Protein AF-A0A2J6T9Y3-F1 (afdb_monomer)

Secondary structure (DSSP, 8-state):
--------------------------------------TT-------SSHHHHHHHHHHHHHHHHHHHHHHHHHHHHHHHHHHHHHHHHHS-HHHHHHHHHHHHHHHHHHHHHHHHHHHHHHHHHHHHHH-TT-GGGT---EEE-TTS-EEEHHHHHHHHHHHHHHHHHHHHHHHHHHHHHHHHHHHHHHHHHHHHHTPPPPPPP--S-----TTS-S--SS--------------------------HHHHHHHHHHSPPPPPPPP-PPTT-PPPTT---TTGGGG--HHHHHHHHHHHHHHHHHHHHHHHHHHHHHHHHHHHHHHHHHHHHHHT----HHHHHHHHHHHHHHTTTT-----------------------------PPPP-----------------HHHHHHHHHHHHHHHHHHHHHHHHHHHHHHHHHHHHHHHHHHHHHHHHHHHHHHHHHHHHHHHHHHHHHHHTTS------------------------HHHHHHHHHHHHHHHHHHHHHHHHHHHHHHHHHHHHHHHHHHHHHHHHHHHTTS-HHHHHHHHHHHHHHHHHHHHHHHHS--S-TTSSSSS---GGGGT--HHHHHHHHHHTT---PPPPP---TTSHHHHHHHHHHHHHHHHHHHHHS-S-HHHHHHHHHHHHHHHHHHHHHHHHHHHHHHHHHHHHHHHHHHHHHHHHHHHHHH-----------

Organism: NCBI:txid1095630

Radius of gyration: 49.62 Å; Cα contacts (8 Å, |Δi|>4): 171; chains: 1; bounding box: 162×102×126 Å

Structure (mmCIF, N/CA/C/O backbone):
data_AF-A0A2J6T9Y3-F1
#
_entry.id   AF-A0A2J6T9Y3-F1
#
loop_
_atom_site.group_PDB
_atom_site.id
_atom_site.type_symbol
_atom_site.label_atom_id
_atom_site.label_alt_id
_atom_site.label_comp_id
_atom_site.label_asym_id
_atom_site.label_entity_id
_atom_site.label_seq_id
_atom_site.pdbx_PDB_ins_code
_atom_site.Cartn_x
_atom_site.Cartn_y
_atom_site.Cartn_z
_atom_site.occupancy
_atom_site.B_iso_or_equiv
_atom_site.auth_seq_id
_atom_site.auth_comp_id
_atom_site.auth_asym_id
_atom_site.auth_atom_id
_atom_site.pdbx_PDB_model_num
ATOM 1 N N . MET A 1 1 ? 50.627 35.623 -20.975 1.00 38.03 1 MET A N 1
ATOM 2 C CA . MET A 1 1 ? 49.529 36.504 -21.418 1.00 38.03 1 MET A CA 1
ATOM 3 C C . MET A 1 1 ? 48.561 35.641 -22.203 1.00 38.03 1 MET A C 1
ATOM 5 O O . MET A 1 1 ? 48.801 35.382 -23.372 1.00 38.03 1 MET A O 1
ATOM 9 N N . GLU A 1 2 ? 47.558 35.090 -21.529 1.00 41.19 2 GLU A N 1
ATOM 10 C CA . GLU A 1 2 ? 46.552 34.212 -22.134 1.00 41.19 2 GLU A CA 1
ATOM 11 C C . GLU A 1 2 ? 45.203 34.921 -22.033 1.00 41.19 2 GLU A C 1
ATOM 13 O O . GLU A 1 2 ? 44.683 35.128 -20.937 1.00 41.19 2 GLU A O 1
ATOM 18 N N . GLU A 1 3 ? 44.668 35.361 -23.169 1.00 46.12 3 GLU A N 1
ATOM 19 C CA . GLU A 1 3 ? 43.354 35.996 -23.237 1.00 46.12 3 GLU A CA 1
ATOM 20 C C . GLU A 1 3 ? 42.248 34.926 -23.291 1.00 46.12 3 GLU A C 1
ATOM 22 O O . GLU A 1 3 ? 42.250 34.074 -24.188 1.00 46.12 3 GLU A O 1
ATOM 27 N N . PRO A 1 4 ? 41.261 34.945 -22.376 1.00 55.34 4 PRO A N 1
ATOM 28 C CA . PRO A 1 4 ? 40.135 34.025 -22.432 1.00 55.34 4 PRO A CA 1
ATOM 29 C C . PRO A 1 4 ? 39.108 34.483 -23.481 1.00 55.34 4 PRO A C 1
ATOM 31 O O . PRO A 1 4 ? 38.276 35.360 -23.248 1.00 55.34 4 PRO A O 1
ATOM 34 N N . ALA A 1 5 ? 39.120 33.821 -24.639 1.00 53.41 5 ALA A N 1
ATOM 35 C CA . ALA A 1 5 ? 38.181 34.006 -25.747 1.00 53.41 5 ALA A CA 1
ATOM 36 C C . ALA A 1 5 ? 36.773 33.428 -25.468 1.00 53.41 5 ALA A C 1
ATOM 38 O O . ALA A 1 5 ? 36.320 32.513 -26.152 1.00 53.41 5 ALA A O 1
ATOM 39 N N . ASN A 1 6 ? 36.058 33.959 -24.472 1.00 54.78 6 ASN A N 1
ATOM 40 C CA . ASN A 1 6 ? 34.645 33.637 -24.214 1.00 54.78 6 ASN A CA 1
ATOM 41 C C . ASN A 1 6 ? 33.827 34.891 -23.854 1.00 54.78 6 ASN A C 1
ATOM 43 O O . ASN A 1 6 ? 33.120 34.932 -22.850 1.00 54.78 6 ASN A O 1
ATOM 47 N N . PHE A 1 7 ? 33.889 35.922 -24.700 1.00 48.56 7 PHE A N 1
ATOM 48 C CA . PHE A 1 7 ? 32.943 37.038 -24.661 1.00 48.56 7 PHE A CA 1
ATOM 49 C C . PHE A 1 7 ? 31.799 36.767 -25.648 1.00 48.56 7 PHE A C 1
ATOM 51 O O . PHE A 1 7 ? 31.946 36.917 -26.860 1.00 48.56 7 PHE A O 1
ATOM 58 N N . ILE A 1 8 ? 30.649 36.321 -25.135 1.00 54.31 8 ILE A N 1
ATOM 59 C CA . ILE A 1 8 ? 29.393 36.291 -25.894 1.00 54.31 8 ILE A CA 1
ATOM 60 C C . ILE A 1 8 ? 28.783 37.691 -25.758 1.00 54.31 8 ILE A C 1
ATOM 62 O O . ILE A 1 8 ? 28.390 38.045 -24.644 1.00 54.31 8 ILE A O 1
ATOM 66 N N . PRO A 1 9 ? 28.672 38.496 -26.832 1.00 49.59 9 PRO A N 1
ATOM 67 C CA . PRO A 1 9 ? 28.031 39.797 -26.738 1.00 49.59 9 PRO A CA 1
ATOM 68 C C . PRO A 1 9 ? 26.557 39.594 -26.375 1.00 49.59 9 PRO A C 1
ATOM 70 O O . PRO A 1 9 ? 25.765 39.052 -27.152 1.00 49.59 9 PRO A O 1
ATOM 73 N N . LEU A 1 10 ? 26.201 40.008 -25.159 1.00 46.03 10 LEU A N 1
ATOM 74 C CA . LEU A 1 10 ? 24.820 40.173 -24.733 1.00 46.03 10 LEU A CA 1
ATOM 75 C C . LEU A 1 10 ? 24.168 41.157 -25.703 1.00 46.03 10 LEU A C 1
ATOM 77 O O . LEU A 1 10 ? 24.586 42.307 -25.814 1.00 46.03 10 LEU A O 1
ATOM 81 N N . GLY A 1 11 ? 23.181 40.666 -26.452 1.00 45.28 11 GLY A N 1
ATOM 82 C CA . GLY A 1 11 ? 22.432 41.456 -27.415 1.00 45.28 11 GLY A CA 1
ATOM 83 C C . GLY A 1 11 ? 21.851 42.697 -26.752 1.00 45.28 11 GLY A C 1
ATOM 84 O O . GLY A 1 11 ? 20.890 42.605 -25.989 1.00 45.28 11 GLY A O 1
ATOM 85 N N . LEU A 1 12 ? 22.439 43.847 -27.080 1.00 45.09 12 LEU A N 1
ATOM 86 C CA . LEU A 1 12 ? 21.841 45.156 -26.883 1.00 45.09 12 LEU A CA 1
ATOM 87 C C . LEU A 1 12 ? 20.424 45.121 -27.459 1.00 45.09 12 LEU A C 1
ATOM 89 O O . LEU A 1 12 ? 20.193 44.665 -28.585 1.00 45.09 12 LEU A O 1
ATOM 93 N N . GLY A 1 13 ? 19.475 45.522 -26.619 1.00 47.56 13 GLY A N 1
ATOM 94 C CA . GLY A 1 13 ? 18.052 45.412 -26.871 1.00 47.56 13 GLY A CA 1
ATOM 95 C C . GLY A 1 13 ? 17.663 46.027 -28.208 1.00 47.56 13 GLY A C 1
ATOM 96 O O . GLY A 1 13 ? 17.857 47.215 -28.449 1.00 47.56 13 GLY A O 1
ATOM 97 N N . ARG A 1 14 ? 17.029 45.221 -29.063 1.00 45.66 14 ARG A N 1
ATOM 98 C CA . ARG A 1 14 ? 16.151 45.761 -30.098 1.00 45.66 14 ARG A CA 1
ATOM 99 C C . ARG A 1 14 ? 14.915 46.307 -29.398 1.00 45.66 14 ARG A C 1
ATOM 101 O O . ARG A 1 14 ? 13.959 45.571 -29.152 1.00 45.66 14 ARG A O 1
ATOM 108 N N . GLY A 1 15 ? 14.995 47.587 -29.046 1.00 45.59 15 GLY A N 1
ATOM 109 C CA . GLY A 1 15 ? 13.855 48.406 -28.681 1.00 45.59 15 GLY A CA 1
ATOM 110 C C . GLY A 1 15 ? 12.756 48.241 -29.724 1.00 45.59 15 GLY A C 1
ATOM 111 O O . GLY A 1 15 ? 12.980 48.312 -30.933 1.00 45.59 15 GLY A O 1
ATOM 112 N N . SER A 1 16 ? 11.566 47.933 -29.233 1.00 51.78 16 SER A N 1
ATOM 113 C CA . SER A 1 16 ? 10.343 47.890 -30.010 1.00 51.78 16 SER A CA 1
ATOM 114 C C . SER A 1 16 ? 9.875 49.316 -30.297 1.00 51.78 16 SER A C 1
ATOM 116 O O . SER A 1 16 ? 8.983 49.818 -29.617 1.00 51.78 16 SER A O 1
ATOM 118 N N . GLU A 1 17 ? 10.436 49.965 -31.311 1.00 46.75 17 GLU A N 1
ATOM 119 C CA . GLU A 1 17 ? 9.808 51.150 -31.895 1.00 46.75 17 GLU A CA 1
ATOM 120 C C . GLU A 1 17 ? 8.754 50.695 -32.906 1.00 46.75 17 GLU A C 1
ATOM 122 O O . GLU A 1 17 ? 9.012 50.345 -34.060 1.00 46.75 17 GLU A O 1
ATOM 127 N N . ARG A 1 18 ? 7.517 50.622 -32.411 1.00 45.19 18 ARG A N 1
ATOM 128 C CA . ARG A 1 18 ? 6.323 50.590 -33.247 1.00 45.19 18 ARG A CA 1
ATOM 129 C C . ARG A 1 18 ? 6.119 51.975 -33.860 1.00 45.19 18 ARG A C 1
ATOM 131 O O . ARG A 1 18 ? 5.912 52.936 -33.138 1.00 45.19 18 ARG A O 1
ATOM 138 N N . ARG A 1 19 ? 6.066 51.995 -35.192 1.00 49.69 19 ARG A N 1
ATOM 139 C CA . ARG A 1 19 ? 5.066 52.681 -36.033 1.00 49.69 19 ARG A CA 1
ATOM 140 C C . ARG A 1 19 ? 4.360 53.901 -35.415 1.00 49.69 19 ARG A C 1
ATOM 142 O O . ARG A 1 19 ? 3.285 53.772 -34.840 1.00 49.69 19 ARG A O 1
ATOM 149 N N . ALA A 1 20 ? 4.882 55.067 -35.744 1.00 47.38 20 ALA A N 1
ATOM 150 C CA . ALA A 1 20 ? 4.171 56.178 -36.374 1.00 47.38 20 ALA A CA 1
ATOM 151 C C . ALA A 1 20 ? 5.278 56.875 -37.180 1.00 47.38 20 ALA A C 1
ATOM 153 O O . ALA A 1 20 ? 6.372 57.043 -36.666 1.00 47.38 20 ALA A O 1
ATOM 154 N N . SER A 1 21 ? 5.187 57.105 -38.478 1.00 41.16 21 SER A N 1
ATOM 155 C CA . SER A 1 21 ? 4.188 57.894 -39.173 1.00 41.16 21 SER A CA 1
ATOM 156 C C . SER A 1 21 ? 4.338 57.658 -40.683 1.00 41.16 21 SER A C 1
ATOM 158 O O . SER A 1 21 ? 5.199 56.928 -41.172 1.00 41.16 21 SER A O 1
ATOM 160 N N . THR A 1 22 ? 3.389 58.222 -41.399 1.00 50.34 22 THR A N 1
ATOM 161 C CA . THR A 1 22 ? 3.125 58.174 -42.828 1.00 50.34 22 THR A CA 1
ATOM 162 C C . THR A 1 22 ? 4.267 58.657 -43.725 1.00 50.34 22 THR A C 1
ATOM 164 O O . THR A 1 22 ? 4.983 59.586 -43.380 1.00 50.34 22 THR A O 1
ATOM 167 N N . SER A 1 23 ? 4.307 58.072 -44.931 1.00 62.44 23 SER A N 1
ATOM 168 C CA . SER A 1 23 ? 4.745 58.680 -46.199 1.00 62.44 23 SER A CA 1
ATOM 169 C C . SER A 1 23 ? 6.129 59.339 -46.250 1.00 62.44 23 SER A C 1
ATOM 171 O O . SER A 1 23 ? 6.308 60.450 -45.771 1.00 62.44 23 SER A O 1
ATOM 173 N N . THR A 1 24 ? 7.064 58.735 -46.986 1.00 46.00 24 THR A N 1
ATOM 174 C CA . THR A 1 24 ? 7.629 59.291 -48.237 1.00 46.00 24 THR A CA 1
ATOM 175 C C . THR A 1 24 ? 8.754 58.395 -48.778 1.00 46.00 24 THR A C 1
ATOM 177 O O . THR A 1 24 ? 9.292 57.526 -48.099 1.00 46.00 24 THR A O 1
ATOM 180 N N . SER A 1 25 ? 8.985 58.553 -50.075 1.00 54.84 25 SER A N 1
ATOM 181 C CA . SER A 1 25 ? 9.858 57.844 -51.011 1.00 54.84 25 SER A CA 1
ATOM 182 C C . SER A 1 25 ? 11.360 57.848 -50.702 1.00 54.84 25 SER A C 1
ATOM 184 O O . SER A 1 25 ? 11.859 58.838 -50.186 1.00 54.84 25 SER A O 1
ATOM 186 N N . ALA A 1 26 ? 12.051 56.802 -51.185 1.00 45.84 26 ALA A N 1
ATOM 187 C CA . ALA A 1 26 ? 13.385 56.773 -51.836 1.00 45.84 26 ALA A CA 1
ATOM 188 C C . ALA A 1 26 ? 14.083 55.445 -51.469 1.00 45.84 26 ALA A C 1
ATOM 190 O O . ALA A 1 26 ? 14.269 55.125 -50.301 1.00 45.84 26 ALA A O 1
ATOM 191 N N . LYS A 1 27 ? 14.261 54.496 -52.401 1.00 55.34 27 LYS A N 1
ATOM 192 C CA . LYS A 1 27 ? 15.438 54.404 -53.289 1.00 55.34 27 LYS A CA 1
ATOM 193 C C . LYS A 1 27 ? 16.719 54.827 -52.567 1.00 55.34 27 LYS A C 1
ATOM 195 O O . LYS A 1 27 ? 17.070 55.988 -52.621 1.00 55.34 27 LYS A O 1
ATOM 200 N N . ASP A 1 28 ? 17.313 53.887 -51.834 1.00 54.91 28 ASP A N 1
ATOM 201 C CA . ASP A 1 28 ? 18.756 53.606 -51.824 1.00 54.91 28 ASP A CA 1
ATOM 202 C C . ASP A 1 28 ? 19.065 52.588 -50.723 1.00 54.91 28 ASP A C 1
ATOM 204 O O . ASP A 1 28 ? 19.175 52.888 -49.536 1.00 54.91 28 ASP A O 1
ATOM 208 N N . ARG A 1 29 ? 19.174 51.319 -51.126 1.00 47.56 29 ARG A N 1
ATOM 209 C CA . ARG A 1 29 ? 19.854 50.298 -50.329 1.00 47.56 29 ARG A CA 1
ATOM 210 C C . ARG A 1 29 ? 21.114 49.905 -51.092 1.00 47.56 29 ARG A C 1
ATOM 212 O O . ARG A 1 29 ? 20.971 49.392 -52.202 1.00 47.56 29 ARG A O 1
ATOM 219 N N . PRO A 1 30 ? 22.316 50.096 -50.524 1.00 47.56 30 PRO A N 1
ATOM 220 C CA . PRO A 1 30 ? 23.541 49.653 -51.164 1.00 47.56 30 PRO A CA 1
ATOM 221 C C . PRO A 1 30 ? 23.512 48.129 -51.274 1.00 47.56 30 PRO A C 1
ATOM 223 O O . PRO A 1 30 ? 23.469 47.405 -50.277 1.00 47.56 30 PRO A O 1
ATOM 226 N N . THR A 1 31 ? 23.529 47.634 -52.507 1.00 54.00 31 THR A N 1
ATOM 227 C CA . THR A 1 31 ? 23.845 46.248 -52.842 1.00 54.00 31 THR A CA 1
ATOM 228 C C . THR A 1 31 ? 25.326 46.001 -52.569 1.00 54.00 31 THR A C 1
ATOM 230 O O . THR A 1 31 ? 26.119 45.832 -53.490 1.00 54.00 31 THR A O 1
ATOM 233 N N . SER A 1 32 ? 25.730 45.971 -51.298 1.00 52.44 32 SER A N 1
ATOM 234 C CA . SER A 1 32 ? 26.966 45.293 -50.931 1.00 52.44 32 SER A CA 1
ATOM 235 C C . SER A 1 32 ? 26.684 43.796 -51.020 1.00 52.44 32 SER A C 1
ATOM 237 O O . SER A 1 32 ? 26.128 43.157 -50.123 1.00 52.44 32 SER A O 1
ATOM 239 N N . ILE A 1 33 ? 27.014 43.244 -52.187 1.00 53.09 33 ILE A N 1
ATOM 240 C CA . ILE A 1 33 ? 27.193 41.816 -52.422 1.00 53.09 33 ILE A CA 1
ATOM 241 C C . ILE A 1 33 ? 28.329 41.399 -51.486 1.00 53.09 33 ILE A C 1
ATOM 243 O O . ILE A 1 33 ? 29.500 41.380 -51.852 1.00 53.09 33 ILE A O 1
ATOM 247 N N . SER A 1 34 ? 27.995 41.160 -50.217 1.00 51.50 34 SER A N 1
ATOM 248 C CA . SER A 1 34 ? 28.925 40.555 -49.285 1.00 51.50 34 SER A CA 1
ATOM 249 C C . SER A 1 34 ? 29.243 39.184 -49.852 1.00 51.50 34 SER A C 1
ATOM 251 O O . SER A 1 34 ? 28.348 38.367 -50.094 1.00 51.50 34 SER A O 1
ATOM 253 N N . ALA A 1 35 ? 30.525 38.992 -50.143 1.00 55.53 35 ALA A N 1
ATOM 254 C CA . ALA A 1 35 ? 31.124 37.749 -50.568 1.00 55.53 35 ALA A CA 1
ATOM 255 C C . ALA A 1 35 ? 30.735 36.645 -49.578 1.00 55.53 35 ALA A C 1
ATOM 257 O O . ALA A 1 35 ? 31.418 36.375 -48.594 1.00 55.53 35 ALA A O 1
ATOM 258 N N . ARG A 1 36 ? 29.592 36.000 -49.819 1.00 48.31 36 ARG A N 1
ATOM 259 C CA . ARG A 1 36 ? 29.335 34.677 -49.279 1.00 48.31 36 ARG A CA 1
ATOM 260 C C . ARG A 1 36 ? 30.365 33.799 -49.973 1.00 48.31 36 ARG A C 1
ATOM 262 O O . ARG A 1 36 ? 30.256 33.670 -51.194 1.00 48.31 36 ARG A O 1
ATOM 269 N N . PRO A 1 37 ? 31.361 33.242 -49.259 1.00 55.88 37 PRO A N 1
ATOM 270 C CA . PRO A 1 37 ? 32.308 32.327 -49.876 1.00 55.88 37 PRO A CA 1
ATOM 271 C C . PRO A 1 37 ? 31.476 31.261 -50.576 1.00 55.88 37 PRO A C 1
ATOM 273 O O . PRO A 1 37 ? 30.610 30.634 -49.954 1.00 55.88 37 PRO A O 1
ATOM 276 N N . SER A 1 38 ? 31.624 31.168 -51.896 1.00 53.97 38 SER A N 1
ATOM 277 C CA . SER A 1 38 ? 30.807 30.267 -52.685 1.00 53.97 38 SER A CA 1
ATOM 278 C C . SER A 1 38 ? 31.089 28.854 -52.165 1.00 53.97 38 SER A C 1
ATOM 280 O O . SER A 1 38 ? 32.196 28.336 -52.244 1.00 53.97 38 SER A O 1
ATOM 282 N N . ILE A 1 39 ? 30.086 28.230 -51.548 1.00 55.88 39 ILE A N 1
ATOM 283 C CA . ILE A 1 39 ? 30.177 26.877 -50.965 1.00 55.88 39 ILE A CA 1
ATOM 284 C C . ILE A 1 39 ? 30.434 25.812 -52.062 1.00 55.88 39 ILE A C 1
ATOM 286 O O . ILE A 1 39 ? 30.552 24.621 -51.772 1.00 55.88 39 ILE A O 1
ATOM 290 N N . LEU A 1 40 ? 30.516 26.232 -53.329 1.00 55.38 40 LEU A N 1
ATOM 291 C CA . LEU A 1 40 ? 30.856 25.398 -54.473 1.00 55.38 40 LEU A CA 1
ATOM 292 C C . LEU A 1 40 ? 32.362 25.151 -54.639 1.00 55.38 40 LEU A C 1
ATOM 294 O O . LEU A 1 40 ? 32.701 24.115 -55.206 1.00 55.38 40 LEU A O 1
ATOM 298 N N . ASP A 1 41 ? 33.242 25.979 -54.069 1.00 56.75 41 ASP A N 1
ATOM 299 C CA . ASP A 1 41 ? 34.683 25.692 -54.008 1.00 56.75 41 ASP A CA 1
ATOM 300 C C . ASP A 1 41 ? 35.015 24.865 -52.760 1.00 56.75 41 ASP A C 1
ATOM 302 O O . ASP A 1 41 ? 35.620 25.314 -51.786 1.00 56.75 41 ASP A O 1
ATOM 306 N N . GLY A 1 42 ? 34.578 23.604 -52.772 1.00 65.00 42 GLY A N 1
ATOM 307 C CA . GLY A 1 42 ? 35.188 22.596 -51.908 1.00 65.00 42 GLY A CA 1
ATOM 308 C C . GLY A 1 42 ? 36.669 22.413 -52.275 1.00 65.00 42 GLY A C 1
ATOM 309 O O . GLY A 1 42 ? 37.049 22.697 -53.412 1.00 65.00 42 GLY A O 1
ATOM 310 N N . PRO A 1 43 ? 37.520 21.922 -51.356 1.00 72.75 43 PRO A N 1
ATOM 311 C CA . PRO A 1 43 ? 38.930 21.681 -51.658 1.00 72.75 43 PRO A CA 1
ATOM 312 C C . PRO A 1 43 ? 39.057 20.848 -52.939 1.00 72.75 43 PRO A C 1
ATOM 314 O O . PRO A 1 43 ? 38.388 19.819 -53.071 1.00 72.75 43 PRO A O 1
ATOM 317 N N . LYS A 1 44 ? 39.870 21.319 -53.896 1.00 75.44 44 LYS A N 1
ATOM 318 C CA . LYS A 1 44 ? 40.067 20.656 -55.193 1.00 75.44 44 LYS A CA 1
ATOM 319 C C . LYS A 1 44 ? 40.490 19.207 -54.950 1.00 75.44 44 LYS A C 1
ATOM 321 O O . LYS A 1 44 ? 41.539 18.942 -54.371 1.00 75.44 44 LYS A O 1
ATOM 326 N N . ILE A 1 45 ? 39.647 18.270 -55.372 1.00 71.69 45 ILE A N 1
ATOM 327 C CA . ILE A 1 45 ? 39.887 16.836 -55.205 1.00 71.69 45 ILE A CA 1
ATOM 328 C C . ILE A 1 45 ? 40.819 16.390 -56.328 1.00 71.69 45 ILE A C 1
ATOM 330 O O . ILE A 1 45 ? 40.380 16.145 -57.454 1.00 71.69 45 ILE A O 1
ATOM 334 N N . ILE A 1 46 ? 42.111 16.320 -56.022 1.00 73.00 46 ILE A N 1
ATOM 335 C CA . ILE A 1 46 ? 43.134 15.829 -56.942 1.00 73.00 46 ILE A CA 1
ATOM 336 C C . ILE A 1 46 ? 43.112 14.297 -56.871 1.00 73.00 46 ILE A C 1
ATOM 338 O O . ILE A 1 46 ? 43.384 13.709 -55.830 1.00 73.00 46 ILE A O 1
ATOM 342 N N . GLY A 1 47 ? 42.733 13.654 -57.971 1.00 79.94 47 GLY A N 1
ATOM 343 C CA . GLY A 1 47 ? 42.834 12.206 -58.175 1.00 79.94 47 GLY A CA 1
ATOM 344 C C . GLY A 1 47 ? 43.268 11.955 -59.614 1.00 79.94 47 GLY A C 1
ATOM 345 O O . GLY A 1 47 ? 42.920 12.764 -60.483 1.00 79.94 47 GLY A O 1
ATOM 346 N N . ALA A 1 48 ? 44.036 10.893 -59.866 1.00 81.00 48 ALA A N 1
ATOM 347 C CA . ALA A 1 48 ? 44.646 10.645 -61.171 1.00 81.00 48 ALA A CA 1
ATOM 348 C C . ALA A 1 48 ? 43.577 10.299 -62.218 1.00 81.00 48 ALA A C 1
ATOM 350 O O . ALA A 1 48 ? 43.575 10.855 -63.318 1.00 81.00 48 ALA A O 1
ATOM 351 N N . THR A 1 49 ? 42.583 9.486 -61.842 1.00 91.25 49 THR A N 1
ATOM 352 C CA . THR A 1 49 ? 41.472 9.108 -62.728 1.00 91.25 49 THR A CA 1
ATOM 353 C C . THR A 1 49 ? 40.137 9.777 -62.347 1.00 91.25 49 THR A C 1
ATOM 355 O O . THR A 1 49 ? 39.879 10.082 -61.176 1.00 91.25 49 THR A O 1
ATOM 358 N N . PRO A 1 50 ? 39.212 10.004 -63.305 1.00 86.62 50 PRO A N 1
ATOM 359 C CA . PRO A 1 50 ? 37.867 10.509 -63.003 1.00 86.62 50 PRO A CA 1
ATOM 360 C C . PRO A 1 50 ? 37.067 9.631 -62.023 1.00 86.62 50 PRO A C 1
ATOM 362 O O . PRO A 1 50 ? 36.205 10.145 -61.305 1.00 86.62 50 PRO A O 1
ATOM 365 N N . ALA A 1 51 ? 37.334 8.321 -61.988 1.00 84.56 51 ALA A N 1
ATOM 366 C CA . ALA A 1 51 ? 36.698 7.383 -61.064 1.00 84.56 51 ALA A CA 1
ATOM 367 C C . ALA A 1 51 ? 37.197 7.581 -59.623 1.00 84.56 51 ALA A C 1
ATOM 369 O O . ALA A 1 51 ? 36.378 7.720 -58.712 1.00 84.56 51 ALA A O 1
ATOM 370 N N . GLU A 1 52 ? 38.512 7.707 -59.425 1.00 85.44 52 GLU A N 1
ATOM 371 C CA . GLU A 1 52 ? 39.113 8.040 -58.125 1.00 85.44 52 GLU A CA 1
ATOM 372 C C . GLU A 1 52 ? 38.604 9.380 -57.595 1.00 85.44 52 GLU A C 1
ATOM 374 O O . GLU A 1 52 ? 38.172 9.464 -56.446 1.00 85.44 52 GLU A O 1
ATOM 379 N N . ARG A 1 53 ? 38.532 10.414 -58.448 1.00 85.56 53 ARG A N 1
ATOM 380 C CA . ARG A 1 53 ? 37.980 11.725 -58.059 1.00 85.56 53 ARG A CA 1
ATOM 381 C C . ARG A 1 53 ? 36.543 11.614 -57.534 1.00 85.56 53 ARG A C 1
ATOM 383 O O . ARG A 1 53 ? 36.195 12.266 -56.549 1.00 85.56 53 ARG A O 1
ATOM 390 N N . LYS A 1 54 ? 35.704 10.755 -58.132 1.00 87.69 54 LYS A N 1
ATOM 391 C CA . LYS A 1 54 ? 34.328 10.497 -57.660 1.00 87.69 54 LYS A CA 1
ATOM 392 C C . LYS A 1 54 ? 34.293 9.734 -56.329 1.00 87.69 54 LYS A C 1
ATOM 394 O O . LYS A 1 54 ? 33.449 10.053 -55.487 1.00 87.69 54 LYS A O 1
ATOM 399 N N . VAL A 1 55 ? 35.178 8.755 -56.124 1.00 88.62 55 VAL A N 1
ATOM 400 C CA . VAL A 1 55 ? 35.274 7.996 -54.863 1.00 88.62 55 VAL A CA 1
ATOM 401 C C . VAL A 1 55 ? 35.732 8.909 -53.727 1.00 88.62 55 VAL A C 1
ATOM 403 O O . VAL A 1 55 ? 35.022 9.017 -52.726 1.00 88.62 55 VAL A O 1
ATOM 406 N N . ILE A 1 56 ? 36.811 9.670 -53.929 1.00 85.19 56 ILE A N 1
ATOM 407 C CA . ILE A 1 56 ? 37.334 10.627 -52.944 1.00 85.19 56 ILE A CA 1
ATOM 408 C C . ILE A 1 56 ? 36.278 11.698 -52.623 1.00 85.19 56 ILE A C 1
ATOM 410 O O . ILE A 1 56 ? 36.033 12.008 -51.457 1.00 85.19 56 ILE A O 1
ATOM 414 N N . ALA A 1 57 ? 35.546 12.203 -53.624 1.00 85.06 57 ALA A N 1
ATOM 415 C CA . ALA A 1 57 ? 34.439 13.138 -53.397 1.00 85.06 57 ALA A CA 1
ATOM 416 C C . ALA A 1 57 ? 33.305 12.539 -52.561 1.00 85.06 57 ALA A C 1
ATOM 418 O O . ALA A 1 57 ? 32.718 13.219 -51.710 1.00 85.06 57 ALA A O 1
ATOM 419 N N . ARG A 1 58 ? 32.969 11.265 -52.783 1.00 89.75 58 ARG A N 1
ATOM 420 C CA . ARG A 1 58 ? 31.952 10.565 -51.994 1.00 89.75 58 ARG A CA 1
ATOM 421 C C . ARG A 1 58 ? 32.421 10.355 -50.556 1.00 89.75 58 ARG A C 1
ATOM 423 O O . ARG A 1 58 ? 31.632 10.587 -49.639 1.00 89.75 58 ARG A O 1
ATOM 430 N N . GLU A 1 59 ? 33.675 9.969 -50.354 1.00 90.19 59 GLU A N 1
ATOM 431 C CA . GLU A 1 59 ? 34.276 9.802 -49.030 1.00 90.19 59 GLU A CA 1
ATOM 432 C C . GLU A 1 59 ? 34.343 11.122 -48.266 1.00 90.19 59 GLU A C 1
ATOM 434 O O . GLU A 1 59 ? 33.865 11.184 -47.132 1.00 90.19 59 GLU A O 1
ATOM 439 N N . TYR A 1 60 ? 34.786 12.206 -48.907 1.00 89.69 60 TYR A N 1
ATOM 440 C CA . TYR A 1 60 ? 34.816 13.541 -48.309 1.00 89.69 60 TYR A CA 1
ATOM 441 C C . TYR A 1 60 ? 33.408 14.019 -47.919 1.00 89.69 60 TYR A C 1
ATOM 443 O O . TYR A 1 60 ? 33.185 14.499 -46.805 1.00 89.69 60 TYR A O 1
ATOM 451 N N . ARG A 1 61 ? 32.397 13.795 -48.775 1.00 88.06 61 ARG A N 1
ATOM 452 C CA . ARG A 1 61 ? 30.987 14.087 -48.445 1.00 88.06 61 ARG A CA 1
ATOM 453 C C . ARG A 1 61 ? 30.482 13.256 -47.265 1.00 88.06 61 ARG A C 1
ATOM 455 O O . ARG A 1 61 ? 29.733 13.771 -46.430 1.00 88.06 61 ARG A O 1
ATOM 462 N N . LEU A 1 62 ? 30.843 11.975 -47.184 1.00 93.00 62 LEU A N 1
ATOM 463 C CA . LEU A 1 62 ? 30.460 11.110 -46.066 1.00 93.00 62 LEU A CA 1
ATOM 464 C C . LEU A 1 62 ? 31.170 11.517 -44.769 1.00 93.00 62 LEU A C 1
ATOM 466 O O . LEU A 1 62 ? 30.513 11.570 -43.726 1.00 93.00 62 LEU A O 1
ATOM 470 N N . ALA A 1 63 ? 32.453 11.875 -44.828 1.00 90.44 63 ALA A N 1
ATOM 471 C CA . ALA A 1 63 ? 33.220 12.406 -43.707 1.00 90.44 63 ALA A CA 1
ATOM 472 C C . ALA A 1 63 ? 32.620 13.728 -43.205 1.00 90.44 63 ALA A C 1
ATOM 474 O O . ALA A 1 63 ? 32.273 13.829 -42.029 1.00 90.44 63 ALA A O 1
ATOM 475 N N . ALA A 1 64 ? 32.334 14.682 -44.096 1.00 90.06 64 ALA A N 1
ATOM 476 C CA . ALA A 1 64 ? 31.668 15.939 -43.750 1.00 90.06 64 ALA A CA 1
ATOM 477 C C . ALA A 1 64 ? 30.275 15.712 -43.128 1.00 90.06 64 ALA A C 1
ATOM 479 O O . ALA A 1 64 ? 29.905 16.359 -42.144 1.00 90.06 64 ALA A O 1
ATOM 480 N N . ARG A 1 65 ? 29.497 14.739 -43.634 1.00 92.56 65 ARG A N 1
ATOM 481 C CA . ARG A 1 65 ? 28.219 14.336 -43.016 1.00 92.56 65 ARG A CA 1
ATOM 482 C C . ARG A 1 65 ? 28.414 13.736 -41.620 1.00 92.56 65 ARG A C 1
ATOM 484 O O . ARG A 1 65 ? 27.597 14.023 -40.744 1.00 92.56 65 ARG A O 1
ATOM 491 N N . ARG A 1 66 ? 29.455 12.925 -41.393 1.00 94.69 66 ARG A N 1
ATOM 492 C CA . ARG A 1 66 ? 29.796 12.371 -40.068 1.00 94.69 66 ARG A CA 1
ATOM 493 C C . ARG A 1 66 ? 30.217 13.477 -39.097 1.00 94.69 66 ARG A C 1
ATOM 495 O O . ARG A 1 66 ? 29.659 13.529 -38.006 1.00 94.69 66 ARG A O 1
ATOM 502 N N . VAL A 1 67 ? 31.078 14.407 -39.516 1.00 93.31 67 VAL A N 1
ATOM 503 C CA . VAL A 1 67 ? 31.502 15.572 -38.716 1.00 93.31 67 VAL A CA 1
ATOM 504 C C . VAL A 1 67 ? 30.306 16.458 -38.368 1.00 93.31 67 VAL A C 1
ATOM 506 O O . VAL A 1 67 ? 30.087 16.753 -37.199 1.00 93.31 67 VAL A O 1
ATOM 509 N N . LYS A 1 68 ? 29.440 16.788 -39.335 1.00 92.94 68 LYS A N 1
ATOM 510 C CA . LYS A 1 68 ? 28.221 17.576 -39.080 1.00 92.94 68 LYS A CA 1
ATOM 511 C C . LYS A 1 68 ? 27.251 16.868 -38.129 1.00 92.94 68 LYS A C 1
ATOM 513 O O . LYS A 1 68 ? 26.610 17.526 -37.311 1.00 92.94 68 LYS A O 1
ATOM 518 N N . LYS A 1 69 ? 27.110 15.538 -38.222 1.00 95.56 69 LYS A N 1
ATOM 519 C CA . LYS A 1 69 ? 26.303 14.750 -37.272 1.00 95.56 69 LYS A CA 1
ATOM 520 C C . LYS A 1 69 ? 26.925 14.748 -35.872 1.00 95.56 69 LYS A C 1
ATOM 522 O O . LYS A 1 69 ? 26.179 14.934 -34.915 1.00 95.56 69 LYS A O 1
ATOM 527 N N . LYS A 1 70 ? 28.250 14.594 -35.764 1.00 95.50 70 LYS A N 1
ATOM 528 C CA . LYS A 1 70 ? 28.994 14.654 -34.497 1.00 95.50 70 LYS A CA 1
ATOM 529 C C . LYS A 1 70 ? 28.867 16.038 -33.852 1.00 95.50 70 LYS A C 1
ATOM 531 O O . LYS A 1 70 ? 28.331 16.124 -32.759 1.00 95.50 70 LYS A O 1
ATOM 536 N N . ALA A 1 71 ? 29.149 17.116 -34.585 1.00 93.50 71 ALA A N 1
ATOM 537 C CA . ALA A 1 71 ? 28.989 18.493 -34.110 1.00 93.50 71 ALA A CA 1
ATOM 538 C C . ALA A 1 71 ? 27.552 18.808 -33.650 1.00 93.50 71 ALA A C 1
ATOM 540 O O . ALA A 1 71 ? 27.348 19.451 -32.625 1.00 93.50 71 ALA A O 1
ATOM 541 N N . LYS A 1 72 ? 26.523 18.310 -34.358 1.00 95.38 72 LYS A N 1
ATOM 542 C CA . LYS A 1 72 ? 25.123 18.428 -33.905 1.00 95.38 72 LYS A CA 1
ATOM 543 C C . LYS A 1 72 ? 24.839 17.623 -32.632 1.00 95.38 72 LYS A C 1
ATOM 545 O O . LYS A 1 72 ? 24.052 18.075 -31.800 1.00 95.38 72 LYS A O 1
ATOM 550 N N . ALA A 1 73 ? 25.413 16.427 -32.500 1.00 95.25 73 ALA A N 1
ATOM 551 C CA . ALA A 1 73 ? 25.271 15.602 -31.304 1.00 95.25 73 ALA A CA 1
ATOM 552 C C . ALA A 1 73 ? 25.962 16.255 -30.096 1.00 95.25 73 ALA A C 1
ATOM 554 O O . ALA A 1 73 ? 25.340 16.349 -29.039 1.00 95.25 73 ALA A O 1
ATOM 555 N N . ASP A 1 74 ? 27.169 16.785 -30.284 1.00 94.00 74 ASP A N 1
ATOM 556 C CA . ASP A 1 74 ? 27.955 17.472 -29.258 1.00 94.00 74 ASP A CA 1
ATOM 557 C C . ASP A 1 74 ? 27.288 18.789 -28.845 1.00 94.00 74 ASP A C 1
ATOM 559 O O . ASP A 1 74 ? 27.053 19.008 -27.662 1.00 94.00 74 ASP A O 1
ATOM 563 N N . ALA A 1 75 ? 26.801 19.596 -29.794 1.00 94.50 75 ALA A N 1
ATOM 564 C CA . ALA A 1 75 ? 26.006 20.788 -29.481 1.00 94.50 75 ALA A CA 1
ATOM 565 C C . ALA A 1 75 ? 24.725 20.454 -28.688 1.00 94.50 75 ALA A C 1
ATOM 567 O O . ALA A 1 75 ? 24.291 21.224 -27.830 1.00 94.50 75 ALA A O 1
ATOM 568 N N . LYS A 1 76 ? 24.096 19.295 -28.942 1.00 97.00 76 LYS A N 1
ATOM 569 C CA . LYS A 1 76 ? 22.940 18.829 -28.159 1.00 97.00 76 LYS A CA 1
ATOM 570 C C . LYS A 1 76 ? 23.348 18.351 -26.760 1.00 97.00 76 LYS A C 1
ATOM 572 O O . LYS A 1 76 ? 22.552 18.532 -25.840 1.00 97.00 76 LYS A O 1
ATOM 577 N N . ARG A 1 77 ? 24.532 17.748 -26.590 1.00 94.62 77 ARG A N 1
ATOM 578 C CA . ARG A 1 77 ? 25.100 17.395 -25.274 1.00 94.62 77 ARG A CA 1
ATOM 579 C C . ARG A 1 77 ? 25.426 18.653 -24.470 1.00 94.62 77 ARG A C 1
ATOM 581 O O . ARG A 1 77 ? 24.852 18.806 -23.401 1.00 94.62 77 ARG A O 1
ATOM 588 N N . ALA A 1 78 ? 26.136 19.614 -25.058 1.00 93.75 78 ALA A N 1
ATOM 589 C CA . ALA A 1 78 ? 26.451 20.899 -24.432 1.00 93.75 78 ALA A CA 1
ATOM 590 C C . ALA A 1 78 ? 25.191 21.663 -23.981 1.00 93.75 78 ALA A C 1
ATOM 592 O O . ALA A 1 78 ? 25.114 22.152 -22.859 1.00 93.75 78 ALA A O 1
ATOM 593 N N . ARG A 1 79 ? 24.127 21.701 -24.802 1.00 93.25 79 ARG A N 1
ATOM 594 C CA . ARG A 1 79 ? 22.839 22.299 -24.384 1.00 93.25 79 ARG A CA 1
ATOM 595 C C . ARG A 1 79 ? 22.204 21.581 -23.192 1.00 93.25 79 ARG A C 1
ATOM 597 O O . ARG A 1 79 ? 21.577 22.230 -22.359 1.00 93.25 79 ARG A O 1
ATOM 604 N N . LYS A 1 80 ? 22.317 20.251 -23.119 1.00 96.44 80 LYS A N 1
ATOM 605 C CA . LYS A 1 80 ? 21.812 19.474 -21.977 1.00 96.44 80 LYS A CA 1
ATOM 606 C C . LYS A 1 80 ? 22.656 19.714 -20.729 1.00 96.44 80 LYS A C 1
ATOM 608 O O . LYS A 1 80 ? 22.077 19.885 -19.664 1.00 96.44 80 LYS A O 1
ATOM 613 N N . GLU A 1 81 ? 23.976 19.758 -20.864 1.00 94.81 81 GLU A N 1
ATOM 614 C CA . GLU A 1 81 ? 24.912 20.056 -19.777 1.00 94.81 81 GLU A CA 1
ATOM 615 C C . GLU A 1 81 ? 24.682 21.465 -19.229 1.00 94.81 81 GLU A C 1
ATOM 617 O O . GLU A 1 81 ? 24.420 21.599 -18.039 1.00 94.81 81 GLU A O 1
ATOM 622 N N . ASN A 1 82 ? 24.597 22.489 -20.084 1.00 93.31 82 ASN A N 1
ATOM 623 C CA . ASN A 1 82 ? 24.254 23.852 -19.666 1.00 93.31 82 ASN A CA 1
ATOM 624 C C . ASN A 1 82 ? 22.879 23.921 -18.987 1.00 93.31 82 ASN A C 1
ATOM 626 O O . ASN A 1 82 ? 22.718 24.606 -17.981 1.00 93.31 82 ASN A O 1
ATOM 630 N N . ALA A 1 83 ? 21.879 23.179 -19.478 1.00 92.56 83 ALA A N 1
ATOM 631 C CA . ALA A 1 83 ? 20.578 23.105 -18.814 1.00 92.56 83 ALA A CA 1
ATOM 632 C C . ALA A 1 83 ? 20.657 22.430 -17.430 1.00 92.56 83 ALA A C 1
ATOM 634 O O . ALA A 1 83 ? 19.936 22.828 -16.515 1.00 92.56 83 ALA A O 1
ATOM 635 N N . ILE A 1 84 ? 21.515 21.421 -17.254 1.00 92.19 84 ILE A N 1
ATOM 636 C CA . ILE A 1 84 ? 21.772 20.786 -15.953 1.00 92.19 84 ILE A CA 1
ATOM 637 C C . ILE A 1 84 ? 22.520 21.750 -15.031 1.00 92.19 84 ILE A C 1
ATOM 639 O O . ILE A 1 84 ? 22.129 21.875 -13.875 1.00 92.19 84 ILE A O 1
ATOM 643 N N . LEU A 1 85 ? 23.530 22.465 -15.531 1.00 93.31 85 LEU A N 1
ATOM 644 C CA . LEU A 1 85 ? 24.269 23.476 -14.776 1.00 93.31 85 LEU A CA 1
ATOM 645 C C . LEU A 1 85 ? 23.345 24.601 -14.312 1.00 93.31 85 LEU A C 1
ATOM 647 O O . LEU A 1 85 ? 23.306 24.885 -13.122 1.00 93.31 85 LEU A O 1
ATOM 651 N N . HIS A 1 86 ? 22.502 25.152 -15.190 1.00 89.62 86 HIS A N 1
ATOM 652 C CA . HIS A 1 86 ? 21.493 26.133 -14.788 1.00 89.62 86 HIS A CA 1
ATOM 653 C C . HIS A 1 86 ? 20.526 25.573 -13.747 1.00 89.62 86 HIS A C 1
ATOM 655 O O . HIS A 1 86 ? 20.202 26.273 -12.795 1.00 89.62 86 HIS A O 1
ATOM 661 N N . ARG A 1 87 ? 20.082 24.315 -13.871 1.00 86.19 87 ARG A N 1
ATOM 662 C CA . ARG A 1 87 ? 19.258 23.671 -12.833 1.00 86.19 87 ARG A CA 1
ATOM 663 C C . ARG A 1 87 ? 20.006 23.506 -11.515 1.00 86.19 87 ARG A C 1
ATOM 665 O O . ARG A 1 87 ? 19.378 23.673 -10.484 1.00 86.19 87 ARG A O 1
ATOM 672 N N . ARG A 1 88 ? 21.299 23.175 -11.528 1.00 86.94 88 ARG A N 1
ATOM 673 C CA . ARG A 1 88 ? 22.134 23.064 -10.320 1.00 86.94 88 ARG A CA 1
ATOM 674 C C . ARG A 1 88 ? 22.351 24.430 -9.665 1.00 86.94 88 ARG A C 1
ATOM 676 O O . ARG A 1 88 ? 22.150 24.535 -8.466 1.00 86.94 88 ARG A O 1
ATOM 683 N N . LEU A 1 89 ? 22.656 25.463 -10.451 1.00 84.94 89 LEU A N 1
ATOM 684 C CA . LEU A 1 89 ? 22.876 26.835 -9.978 1.00 84.94 89 LEU A CA 1
ATOM 685 C C . LEU A 1 89 ? 21.598 27.475 -9.418 1.00 84.94 89 LEU A C 1
ATOM 687 O O . LEU A 1 89 ? 21.635 28.156 -8.403 1.00 84.94 89 LEU A O 1
ATOM 691 N N . THR A 1 90 ? 20.451 27.244 -10.062 1.00 85.69 90 THR A N 1
ATOM 692 C CA . THR A 1 90 ? 19.150 27.784 -9.619 1.00 85.69 90 THR A CA 1
ATOM 693 C C . THR A 1 90 ? 18.495 26.960 -8.509 1.00 85.69 90 THR A C 1
ATOM 695 O O . THR A 1 90 ? 17.497 27.389 -7.920 1.00 85.69 90 THR A O 1
ATOM 698 N N . ARG A 1 91 ? 19.014 25.765 -8.201 1.00 88.12 91 ARG A N 1
ATOM 699 C CA . ARG A 1 91 ? 18.502 24.948 -7.101 1.00 88.12 91 ARG A CA 1
ATOM 700 C C . ARG A 1 91 ? 19.010 25.539 -5.791 1.00 88.12 91 ARG A C 1
ATOM 702 O O . ARG A 1 91 ? 20.192 25.478 -5.492 1.00 88.12 91 ARG A O 1
ATOM 709 N N . ASN A 1 92 ? 18.098 26.079 -4.986 1.00 87.69 92 ASN A N 1
ATOM 710 C CA . ASN A 1 92 ? 18.412 26.508 -3.624 1.00 87.69 92 ASN A CA 1
ATOM 711 C C . ASN A 1 92 ? 18.734 25.270 -2.764 1.00 87.69 92 ASN A C 1
ATOM 713 O O . ASN A 1 92 ? 17.824 24.653 -2.202 1.00 87.69 92 ASN A O 1
ATOM 717 N N . ASN A 1 93 ? 20.008 24.874 -2.732 1.00 83.88 93 ASN A N 1
ATOM 718 C CA . ASN A 1 93 ? 20.477 23.670 -2.048 1.00 83.88 93 ASN A CA 1
ATOM 719 C C . ASN A 1 93 ? 20.179 23.719 -0.547 1.00 83.88 93 ASN A C 1
ATOM 721 O O . ASN A 1 93 ? 19.710 22.717 -0.016 1.00 83.88 93 ASN A O 1
ATOM 725 N N . GLU A 1 94 ? 20.290 24.887 0.096 1.00 85.31 94 GLU A N 1
ATOM 726 C CA . GLU A 1 94 ? 19.968 25.064 1.520 1.00 85.31 94 GLU A CA 1
ATOM 727 C C . GLU A 1 94 ? 18.522 24.693 1.854 1.00 85.31 94 GLU A C 1
ATOM 729 O O . GLU A 1 94 ? 18.232 24.063 2.869 1.00 85.31 94 GLU A O 1
ATOM 734 N N . LYS A 1 95 ? 17.569 25.062 0.989 1.00 87.81 95 LYS A N 1
ATOM 735 C CA . LYS A 1 95 ? 16.167 24.682 1.187 1.00 87.81 95 LYS A CA 1
ATOM 736 C C . LYS A 1 95 ? 15.987 23.165 1.103 1.00 87.81 95 LYS A C 1
ATOM 738 O O . LYS A 1 95 ? 15.144 22.612 1.811 1.00 87.81 95 LYS A O 1
ATOM 743 N N . TYR A 1 96 ? 16.732 22.491 0.225 1.00 83.75 96 TYR A N 1
ATOM 744 C CA . TYR A 1 96 ? 16.660 21.037 0.088 1.00 83.75 96 TYR A CA 1
ATOM 745 C C . TYR A 1 96 ? 17.352 20.314 1.244 1.00 83.75 96 TYR A C 1
ATOM 747 O O . TYR A 1 96 ? 16.769 19.348 1.732 1.00 83.75 96 TYR A O 1
ATOM 755 N N . THR A 1 97 ? 18.515 20.778 1.710 1.00 88.81 97 THR A N 1
ATOM 756 C CA . THR A 1 97 ? 19.222 20.194 2.863 1.00 88.81 97 THR A CA 1
ATOM 757 C C . THR A 1 97 ? 18.404 20.355 4.141 1.00 88.81 97 THR A C 1
ATOM 759 O O . THR A 1 97 ? 18.044 19.346 4.741 1.00 88.81 97 THR A O 1
ATOM 762 N N . LYS A 1 98 ? 17.910 21.565 4.446 1.00 92.31 98 LYS A N 1
ATOM 763 C CA . LYS A 1 98 ? 17.020 21.816 5.601 1.00 92.31 98 LYS A CA 1
ATOM 764 C C . LYS A 1 98 ? 15.748 20.961 5.568 1.00 92.31 98 LYS A C 1
ATOM 766 O O . LYS A 1 98 ? 15.264 20.488 6.593 1.00 92.31 98 LYS A O 1
ATOM 771 N N . ASN A 1 99 ? 15.164 20.739 4.386 1.00 91.25 99 ASN A N 1
ATOM 772 C CA . ASN A 1 99 ? 13.982 19.880 4.255 1.00 91.25 99 ASN A CA 1
ATOM 773 C C . ASN A 1 99 ? 14.327 18.377 4.328 1.00 91.25 99 ASN A C 1
ATOM 775 O O . ASN A 1 99 ? 13.495 17.590 4.778 1.00 91.25 99 ASN A O 1
ATOM 779 N N . LYS A 1 100 ? 15.527 17.964 3.892 1.00 92.50 100 LYS A N 1
ATOM 780 C CA . LYS A 1 100 ? 16.063 16.597 4.046 1.00 92.50 100 LYS A CA 1
ATOM 781 C C . LYS A 1 100 ? 16.297 16.294 5.530 1.00 92.50 100 LYS A C 1
ATOM 783 O O . LYS A 1 100 ? 15.828 15.259 5.994 1.00 92.50 100 LYS A O 1
ATOM 788 N N . GLU A 1 101 ? 16.913 17.216 6.266 1.00 92.62 101 GLU A N 1
ATOM 789 C CA . GLU A 1 101 ? 17.137 17.149 7.719 1.00 92.62 101 GLU A CA 1
ATOM 790 C C . GLU A 1 101 ? 15.823 17.087 8.494 1.00 92.62 101 GLU A C 1
ATOM 792 O O . GLU A 1 101 ? 15.592 16.117 9.206 1.00 92.62 101 GLU A O 1
ATOM 797 N N . ARG A 1 102 ? 14.884 18.008 8.243 1.00 91.44 102 ARG A N 1
ATOM 798 C CA . ARG A 1 102 ? 13.558 17.979 8.886 1.00 91.44 102 ARG A CA 1
ATOM 799 C C . ARG A 1 102 ? 12.806 16.667 8.647 1.00 91.44 102 ARG A C 1
ATOM 801 O O . ARG A 1 102 ? 12.102 16.174 9.525 1.00 91.44 102 ARG A O 1
ATOM 808 N N . ASN A 1 103 ? 12.905 16.097 7.444 1.00 92.31 103 ASN A N 1
ATOM 809 C CA . ASN A 1 103 ? 12.297 14.795 7.162 1.00 92.31 103 ASN A CA 1
ATOM 810 C C . ASN A 1 103 ? 13.040 13.656 7.872 1.00 92.31 103 ASN A C 1
ATOM 812 O O . ASN A 1 103 ? 12.388 12.723 8.327 1.00 92.31 103 ASN A O 1
ATOM 816 N N . LYS A 1 104 ? 14.371 13.735 7.999 1.00 94.06 104 LYS A N 1
ATOM 817 C CA . LYS A 1 104 ? 15.178 12.776 8.764 1.00 94.06 104 LYS A CA 1
ATOM 818 C C . LYS A 1 104 ? 14.803 12.812 10.248 1.00 94.06 104 LYS A C 1
ATOM 820 O O . LYS A 1 104 ? 14.511 11.762 10.802 1.00 94.06 104 LYS A O 1
ATOM 825 N N . GLU A 1 105 ? 14.723 13.994 10.855 1.00 93.94 105 GLU A N 1
ATOM 826 C CA . GLU A 1 105 ? 14.246 14.192 12.233 1.00 93.94 105 GLU A CA 1
ATOM 827 C C . GLU A 1 105 ? 12.826 13.656 12.417 1.00 93.94 105 GLU A C 1
ATOM 829 O O . GLU A 1 105 ? 12.528 12.967 13.389 1.00 93.94 105 GLU A O 1
ATOM 834 N N . ARG A 1 106 ? 11.937 13.914 11.451 1.00 91.44 106 ARG A N 1
ATOM 835 C CA . ARG A 1 106 ? 10.572 13.385 11.483 1.00 91.44 106 ARG A CA 1
ATOM 836 C C . ARG A 1 106 ? 10.542 11.860 11.429 1.00 91.44 106 ARG A C 1
ATOM 838 O O . ARG A 1 106 ? 9.784 11.258 12.185 1.00 91.44 106 ARG A O 1
ATOM 845 N N . ASP A 1 107 ? 11.322 11.247 10.542 1.00 93.00 107 ASP A N 1
ATOM 846 C CA . ASP A 1 107 ? 11.428 9.790 10.449 1.00 93.00 107 ASP A CA 1
ATOM 847 C C . ASP A 1 107 ? 11.969 9.211 11.771 1.00 93.00 107 ASP A C 1
ATOM 849 O O . ASP A 1 107 ? 11.426 8.224 12.263 1.00 93.00 107 ASP A O 1
ATOM 853 N N . ILE A 1 108 ? 12.972 9.859 12.382 1.00 95.25 108 ILE A N 1
ATOM 854 C CA . ILE A 1 108 ? 13.536 9.479 13.689 1.00 95.25 108 ILE A CA 1
ATOM 855 C C . ILE A 1 108 ? 12.475 9.570 14.791 1.00 95.25 108 ILE A C 1
ATOM 857 O O . ILE A 1 108 ? 12.281 8.611 15.532 1.00 95.25 108 ILE A O 1
ATOM 861 N N . MET A 1 109 ? 11.731 10.676 14.876 1.00 93.50 109 MET A N 1
ATOM 862 C CA . MET A 1 109 ? 10.667 10.842 15.872 1.00 93.50 109 MET A CA 1
ATOM 863 C C . MET A 1 109 ? 9.540 9.818 15.707 1.00 93.50 109 MET A C 1
ATOM 865 O O . MET A 1 109 ? 9.035 9.299 16.703 1.00 93.50 109 MET A O 1
ATOM 869 N N . LEU A 1 110 ? 9.132 9.519 14.469 1.00 91.44 110 LEU A N 1
ATOM 870 C CA . LEU A 1 110 ? 8.104 8.510 14.199 1.00 91.44 110 LEU A CA 1
ATOM 871 C C . LEU A 1 110 ? 8.578 7.108 14.588 1.00 91.44 110 LEU A C 1
ATOM 873 O O . LEU A 1 110 ? 7.802 6.347 15.164 1.00 91.44 110 LEU A O 1
ATOM 877 N N . GLU A 1 111 ? 9.837 6.778 14.306 1.00 94.75 111 GLU A N 1
ATOM 878 C CA . GLU A 1 111 ? 10.424 5.496 14.691 1.00 94.75 111 GLU A CA 1
ATOM 879 C C . GLU A 1 111 ? 10.600 5.394 16.213 1.00 94.75 111 GLU A C 1
ATOM 881 O O . GLU A 1 111 ? 10.227 4.379 16.791 1.00 94.75 111 GLU A O 1
ATOM 886 N N . ARG A 1 112 ? 11.035 6.466 16.890 1.00 95.19 112 ARG A N 1
ATOM 887 C CA . ARG A 1 112 ? 11.067 6.549 18.361 1.00 95.19 112 ARG A CA 1
ATOM 888 C C . ARG A 1 112 ? 9.688 6.306 18.965 1.00 95.19 112 ARG A C 1
ATOM 890 O O . ARG A 1 112 ? 9.544 5.501 19.876 1.00 95.19 112 ARG A O 1
ATOM 897 N N . GLN A 1 113 ? 8.659 6.991 18.460 1.00 93.06 113 GLN A N 1
ATOM 898 C CA . GLN A 1 113 ? 7.283 6.775 18.915 1.00 93.06 113 GLN A CA 1
ATOM 899 C C . GLN A 1 113 ? 6.849 5.329 18.684 1.00 93.06 113 GLN A C 1
ATOM 901 O O . GLN A 1 113 ? 6.215 4.746 19.556 1.00 93.06 113 GLN A O 1
ATOM 906 N N . LYS A 1 114 ? 7.200 4.747 17.533 1.00 94.25 114 LYS A N 1
ATOM 907 C CA . LYS A 1 114 ? 6.895 3.352 17.221 1.00 94.25 114 LYS A CA 1
ATOM 908 C C . LYS A 1 114 ? 7.542 2.397 18.228 1.00 94.25 114 LYS A C 1
ATOM 910 O O . LYS A 1 114 ? 6.817 1.579 18.778 1.00 94.25 114 LYS A O 1
ATOM 915 N N . ILE A 1 115 ? 8.837 2.551 18.509 1.00 94.62 115 ILE A N 1
ATOM 916 C CA . ILE A 1 115 ? 9.563 1.743 19.502 1.00 94.62 115 ILE A CA 1
ATOM 917 C C . ILE A 1 115 ? 8.894 1.865 20.873 1.00 94.62 115 ILE A C 1
ATOM 919 O O . ILE A 1 115 ? 8.571 0.855 21.483 1.00 94.62 115 ILE A O 1
ATOM 923 N N . ARG A 1 116 ? 8.574 3.088 21.314 1.00 94.38 116 ARG A N 1
ATOM 924 C CA . ARG A 1 116 ? 7.889 3.315 22.597 1.00 94.38 116 ARG A CA 1
ATOM 925 C C . ARG A 1 116 ? 6.513 2.647 22.656 1.00 94.38 116 ARG A C 1
ATOM 927 O O . ARG A 1 116 ? 6.191 1.975 23.625 1.00 94.38 116 ARG A O 1
ATOM 934 N N . PHE A 1 117 ? 5.692 2.780 21.614 1.00 93.06 117 PHE A N 1
ATOM 935 C CA . PHE A 1 117 ? 4.386 2.112 21.578 1.00 93.06 117 PHE A CA 1
ATOM 936 C C . PHE A 1 117 ? 4.501 0.585 21.527 1.00 93.06 117 PHE A C 1
ATOM 938 O O . PHE A 1 117 ? 3.663 -0.103 22.105 1.00 93.06 117 PHE A O 1
ATOM 945 N N . GLU A 1 118 ? 5.496 0.045 20.824 1.00 94.06 118 GLU A N 1
ATOM 946 C CA . GLU A 1 118 ? 5.730 -1.399 20.765 1.00 94.06 118 GLU A CA 1
ATOM 947 C C . GLU A 1 118 ? 6.281 -1.933 22.097 1.00 94.06 118 GLU A C 1
ATOM 949 O O . GLU A 1 118 ? 5.828 -2.986 22.528 1.00 94.06 118 GLU A O 1
ATOM 954 N N . ALA A 1 119 ? 7.125 -1.176 22.805 1.00 95.38 119 ALA A N 1
ATOM 955 C CA . ALA A 1 119 ? 7.587 -1.505 24.155 1.00 95.38 119 ALA A CA 1
ATOM 956 C C . ALA A 1 119 ? 6.440 -1.545 25.174 1.00 95.38 119 ALA A C 1
ATOM 958 O O . ALA A 1 119 ? 6.341 -2.496 25.943 1.00 95.38 119 ALA A O 1
ATOM 959 N N . VAL A 1 120 ? 5.517 -0.570 25.137 1.00 95.00 120 VAL A N 1
ATOM 960 C CA . VAL A 1 120 ? 4.296 -0.620 25.967 1.00 95.00 120 VAL A CA 1
ATOM 961 C C . VAL A 1 120 ? 3.478 -1.867 25.639 1.00 95.00 120 VAL A C 1
ATOM 963 O O . VAL A 1 120 ? 3.051 -2.563 26.548 1.00 95.00 120 VAL A O 1
ATOM 966 N N . ARG A 1 121 ? 3.301 -2.207 24.355 1.00 94.44 121 ARG A N 1
ATOM 967 C CA . ARG A 1 121 ? 2.571 -3.426 23.962 1.00 94.44 121 ARG A CA 1
ATOM 968 C C . ARG A 1 121 ? 3.268 -4.708 24.400 1.00 94.44 121 ARG A C 1
ATOM 970 O O . ARG A 1 121 ? 2.586 -5.677 24.711 1.00 94.44 121 ARG A O 1
ATOM 977 N N . GLN A 1 122 ? 4.597 -4.742 24.373 1.00 94.62 122 GLN A N 1
ATOM 978 C CA . GLN A 1 122 ? 5.374 -5.882 24.852 1.00 94.62 122 GLN A CA 1
ATOM 979 C C . GLN A 1 122 ? 5.169 -6.052 26.361 1.00 94.62 122 GLN A C 1
ATOM 981 O O . GLN A 1 122 ? 4.813 -7.141 26.799 1.00 94.62 122 GLN A O 1
ATOM 986 N N . ALA A 1 123 ? 5.254 -4.961 27.128 1.00 95.06 123 ALA A N 1
ATOM 987 C CA . ALA A 1 123 ? 4.947 -4.959 28.555 1.00 95.06 123 ALA A CA 1
ATOM 988 C C . ALA A 1 123 ? 3.487 -5.354 28.846 1.00 95.06 123 ALA A C 1
ATOM 990 O O . ALA A 1 123 ? 3.254 -6.169 29.727 1.00 95.06 123 ALA A O 1
ATOM 991 N N . GLU A 1 124 ? 2.508 -4.866 28.074 1.00 94.69 124 GLU A N 1
ATOM 992 C CA . GLU A 1 124 ? 1.100 -5.279 28.189 1.00 94.69 124 GLU A CA 1
ATOM 993 C C . GLU A 1 124 ? 0.931 -6.791 27.953 1.00 94.69 124 GLU A C 1
ATOM 995 O O . GLU A 1 124 ? 0.203 -7.443 28.695 1.00 94.69 124 GLU A O 1
ATOM 1000 N N . ARG A 1 125 ? 1.612 -7.378 26.954 1.00 94.62 125 ARG A N 1
ATOM 1001 C CA . ARG A 1 125 ? 1.567 -8.832 26.699 1.00 94.62 125 ARG A CA 1
ATOM 1002 C C . ARG A 1 125 ? 2.161 -9.641 27.848 1.00 94.62 125 ARG A C 1
ATOM 1004 O O . ARG A 1 125 ? 1.575 -10.650 28.222 1.00 94.62 125 ARG A O 1
ATOM 1011 N N . LEU A 1 126 ? 3.297 -9.208 28.394 1.00 94.75 126 LEU A N 1
ATOM 1012 C CA . LEU A 1 126 ? 3.917 -9.864 29.547 1.00 94.75 126 LEU A CA 1
ATOM 1013 C C . LEU A 1 126 ? 3.041 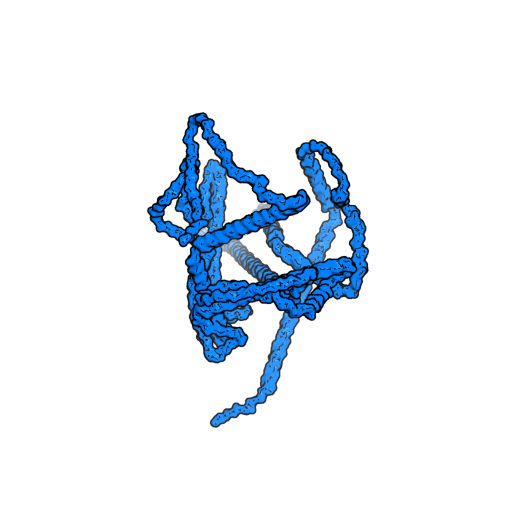-9.722 30.795 1.00 94.75 126 LEU A C 1
ATOM 1015 O O . LEU A 1 126 ? 2.829 -10.701 31.504 1.00 94.75 126 LEU A O 1
ATOM 1019 N N . ALA A 1 127 ? 2.462 -8.541 31.017 1.00 95.12 127 ALA A N 1
ATOM 1020 C CA . ALA A 1 127 ? 1.503 -8.296 32.087 1.00 95.12 127 ALA A CA 1
ATOM 1021 C C . ALA A 1 127 ? 0.284 -9.217 31.965 1.00 95.12 127 ALA A C 1
ATOM 1023 O O . ALA A 1 127 ? -0.086 -9.861 32.933 1.00 95.12 127 ALA A O 1
ATOM 1024 N N . ALA A 1 128 ? -0.286 -9.399 30.773 1.00 95.25 128 ALA A N 1
ATOM 1025 C CA . ALA A 1 128 ? -1.408 -10.322 30.593 1.00 95.25 128 ALA A CA 1
ATOM 1026 C C . ALA A 1 128 ? -1.107 -11.776 31.006 1.00 95.25 128 ALA A C 1
ATOM 1028 O O . ALA A 1 128 ? -2.037 -12.495 31.363 1.00 95.25 128 ALA A O 1
ATOM 1029 N N . ILE A 1 129 ? 0.159 -12.205 30.954 1.00 94.94 129 ILE A N 1
ATOM 1030 C CA . ILE A 1 129 ? 0.590 -13.549 31.367 1.00 94.94 129 ILE A CA 1
ATOM 1031 C C . ILE A 1 129 ? 0.916 -13.588 32.867 1.00 94.94 129 ILE A C 1
ATOM 1033 O O . ILE A 1 129 ? 0.519 -14.529 33.549 1.00 94.94 129 ILE A O 1
ATOM 1037 N N . HIS A 1 130 ? 1.644 -12.589 33.377 1.00 95.25 130 HIS A N 1
ATOM 1038 C CA . HIS A 1 130 ? 2.239 -12.625 34.719 1.00 95.25 130 HIS A CA 1
ATOM 1039 C C . HIS A 1 130 ? 1.497 -11.793 35.778 1.00 95.25 130 HIS A C 1
ATOM 1041 O O . HIS A 1 130 ? 1.469 -12.184 36.940 1.00 95.25 130 HIS A O 1
ATOM 1047 N N . ASP A 1 131 ? 0.912 -10.653 35.406 1.00 94.94 131 ASP A N 1
ATOM 1048 C CA . ASP A 1 131 ? 0.152 -9.761 36.292 1.00 94.94 131 ASP A CA 1
ATOM 1049 C C . ASP A 1 131 ? -0.915 -8.983 35.495 1.00 94.94 131 ASP A C 1
ATOM 1051 O O . ASP A 1 131 ? -0.638 -7.886 34.993 1.00 94.94 131 ASP A O 1
ATOM 1055 N N . PRO A 1 132 ? -2.150 -9.509 35.373 1.00 92.56 132 PRO A N 1
ATOM 1056 C CA . PRO A 1 132 ? -3.205 -8.856 34.598 1.00 92.56 132 PRO A CA 1
ATOM 1057 C C . PRO A 1 132 ? -3.613 -7.496 35.184 1.00 92.56 132 PRO A C 1
ATOM 1059 O O . PRO A 1 132 ? -4.217 -6.683 34.484 1.00 92.56 132 PRO A O 1
ATOM 1062 N N . THR A 1 133 ? -3.256 -7.195 36.441 1.00 94.06 133 THR A N 1
ATOM 1063 C CA . THR A 1 133 ? -3.494 -5.863 37.014 1.00 94.06 133 THR A CA 1
ATOM 1064 C C . THR A 1 133 ? -2.595 -4.793 36.391 1.00 94.06 133 THR A C 1
ATOM 1066 O O . THR A 1 133 ? -2.914 -3.609 36.490 1.00 94.06 133 THR A O 1
ATOM 1069 N N . GLY A 1 134 ? -1.496 -5.198 35.742 1.00 90.94 134 GLY A N 1
ATOM 1070 C CA . GLY A 1 134 ? -0.537 -4.331 35.058 1.00 90.94 134 GLY A CA 1
ATOM 1071 C C . GLY A 1 134 ? 0.381 -3.530 35.988 1.00 90.94 134 GLY A C 1
ATOM 1072 O O . GLY A 1 134 ? 1.336 -2.901 35.520 1.00 90.94 134 GLY A O 1
ATOM 1073 N N . LYS A 1 135 ? 0.152 -3.587 37.308 1.00 94.38 135 LYS A N 1
ATOM 1074 C CA . LYS A 1 135 ? 0.875 -2.788 38.305 1.00 94.38 135 LYS A CA 1
ATOM 1075 C C . LYS A 1 135 ? 2.367 -3.086 38.304 1.00 94.38 135 LYS A C 1
ATOM 1077 O O . LYS A 1 135 ? 3.150 -2.143 38.347 1.00 94.38 135 LYS A O 1
ATOM 1082 N N . MET A 1 136 ? 2.766 -4.356 38.198 1.00 92.44 136 MET A N 1
ATOM 1083 C CA . MET A 1 136 ? 4.190 -4.716 38.168 1.00 92.44 136 MET A CA 1
ATOM 1084 C C . MET A 1 136 ? 4.925 -4.158 36.946 1.00 92.44 136 MET A C 1
ATOM 1086 O O . MET A 1 136 ? 6.136 -3.961 36.995 1.00 92.44 136 MET A O 1
ATOM 1090 N N . PHE A 1 137 ? 4.198 -3.883 35.861 1.00 93.06 137 PHE A N 1
ATOM 1091 C CA . PHE A 1 137 ? 4.780 -3.446 34.597 1.00 93.06 137 PHE A CA 1
ATOM 1092 C C . PHE A 1 137 ? 4.629 -1.940 34.331 1.00 93.06 137 PHE A C 1
ATOM 1094 O O . PHE A 1 137 ? 5.023 -1.455 33.266 1.00 93.06 137 PHE A O 1
ATOM 1101 N N . ASN A 1 138 ? 4.056 -1.186 35.280 1.00 93.81 138 ASN A N 1
ATOM 1102 C CA . ASN A 1 138 ? 3.620 0.204 35.092 1.00 93.81 138 ASN A CA 1
ATOM 1103 C C . ASN A 1 138 ? 2.704 0.393 33.867 1.00 93.81 138 ASN A C 1
ATOM 1105 O O . ASN A 1 138 ? 2.710 1.443 33.219 1.00 93.81 138 ASN A O 1
ATOM 1109 N N . VAL A 1 139 ? 1.905 -0.624 33.547 1.00 90.81 139 VAL A N 1
ATOM 1110 C CA . VAL A 1 139 ? 0.838 -0.544 32.545 1.00 90.81 139 VAL A CA 1
ATOM 1111 C C . VAL A 1 139 ? -0.504 -0.593 33.275 1.00 90.81 139 VAL A C 1
ATOM 1113 O O . VAL A 1 139 ? -0.625 -1.213 34.326 1.00 90.81 139 VAL A O 1
ATOM 1116 N N . GLY A 1 140 ? -1.520 0.117 32.782 1.00 91.00 140 GLY A N 1
ATOM 1117 C CA . GLY A 1 140 ? -2.857 0.027 33.381 1.00 91.00 140 GLY A CA 1
ATOM 1118 C C . GLY A 1 140 ? -3.414 -1.401 33.309 1.00 91.00 140 GLY A C 1
ATOM 1119 O O . GLY A 1 140 ? -2.899 -2.220 32.552 1.00 91.00 140 GLY A O 1
ATOM 1120 N N . GLU A 1 141 ? -4.494 -1.670 34.051 1.00 93.94 141 GLU A N 1
ATOM 1121 C CA . GLU A 1 141 ? -5.191 -2.969 34.074 1.00 93.94 141 GLU A CA 1
ATOM 1122 C C . GLU A 1 141 ? -5.343 -3.547 32.660 1.00 93.94 141 GLU A C 1
ATOM 1124 O O . GLU A 1 141 ? -5.874 -2.884 31.763 1.00 93.94 141 GLU A O 1
ATOM 1129 N N . VAL A 1 142 ? -4.837 -4.760 32.443 1.00 94.69 142 VAL A N 1
ATOM 1130 C CA . VAL A 1 142 ? -4.720 -5.370 31.120 1.00 94.69 142 VAL A CA 1
ATOM 1131 C C . VAL A 1 142 ? -5.844 -6.374 30.908 1.00 94.69 142 VAL A C 1
ATOM 1133 O O . VAL A 1 142 ? -6.057 -7.278 31.709 1.00 94.69 142 VAL A O 1
ATOM 1136 N N . ILE A 1 143 ? -6.554 -6.236 29.788 1.00 93.56 143 ILE A N 1
ATOM 1137 C CA . ILE A 1 143 ? -7.670 -7.105 29.416 1.00 93.56 143 ILE A CA 1
ATOM 1138 C C . ILE A 1 143 ? -7.307 -7.840 28.124 1.00 93.56 143 ILE A C 1
ATOM 1140 O O . ILE A 1 143 ? -6.945 -7.228 27.112 1.00 93.56 143 ILE A O 1
ATOM 1144 N N . ILE A 1 144 ? -7.428 -9.168 28.147 1.00 94.75 144 ILE A N 1
ATOM 1145 C CA . ILE A 1 144 ? -7.314 -10.009 26.954 1.00 94.75 144 ILE A CA 1
ATOM 1146 C C . ILE A 1 144 ? -8.671 -9.990 26.251 1.00 94.75 144 ILE A C 1
ATOM 1148 O O . ILE A 1 144 ? -9.672 -10.473 26.777 1.00 94.75 144 ILE A O 1
ATOM 1152 N N . MET A 1 145 ? -8.725 -9.393 25.064 1.00 92.81 145 MET A N 1
ATOM 1153 C CA . MET A 1 145 ? -9.930 -9.406 24.241 1.00 92.81 145 MET A CA 1
ATOM 1154 C C . MET A 1 145 ? -10.158 -10.806 23.631 1.00 92.81 145 MET A C 1
ATOM 1156 O O . MET A 1 145 ? -9.202 -11.561 23.447 1.00 92.81 145 MET A O 1
ATOM 1160 N N . PRO A 1 146 ? -11.401 -11.164 23.252 1.00 89.75 146 PRO A N 1
ATOM 1161 C CA . PRO A 1 146 ? -11.722 -12.486 22.695 1.00 89.75 146 PRO A CA 1
ATOM 1162 C C . PRO A 1 146 ? -11.018 -12.808 21.364 1.00 89.75 146 PRO A C 1
ATOM 1164 O O . PRO A 1 146 ? -10.982 -13.961 20.950 1.00 89.75 146 PRO A O 1
ATOM 1167 N N . ASP A 1 147 ? -10.448 -11.811 20.683 1.00 85.88 147 ASP A N 1
ATOM 1168 C CA . ASP A 1 147 ? -9.616 -11.983 19.486 1.00 85.88 147 ASP A CA 1
ATOM 1169 C C . ASP A 1 147 ? -8.141 -12.310 19.807 1.00 85.88 147 ASP A C 1
ATOM 1171 O O . ASP A 1 147 ? -7.312 -12.366 18.896 1.00 85.88 147 ASP A O 1
ATOM 1175 N N . GLY A 1 148 ? -7.805 -12.487 21.090 1.00 89.38 148 GLY A N 1
ATOM 1176 C CA . GLY A 1 148 ? -6.444 -12.695 21.584 1.00 89.38 148 GLY A CA 1
ATOM 1177 C C . GLY A 1 148 ? -5.604 -11.416 21.633 1.00 89.38 148 GLY A C 1
ATOM 1178 O O . GLY A 1 148 ? -4.411 -11.478 21.927 1.00 89.38 148 GLY A O 1
ATOM 1179 N N . GLN A 1 149 ? -6.177 -10.241 21.335 1.00 91.44 149 GLN A N 1
ATOM 1180 C CA . GLN A 1 149 ? -5.455 -8.981 21.484 1.00 91.44 149 GLN A CA 1
ATOM 1181 C C . GLN A 1 149 ? -5.434 -8.551 22.946 1.00 91.44 149 GLN A C 1
ATOM 1183 O O . GLN A 1 149 ? -6.468 -8.352 23.578 1.00 91.44 149 GLN A O 1
ATOM 1188 N N . VAL A 1 150 ? -4.231 -8.307 23.443 1.00 91.62 150 VAL A N 1
ATOM 1189 C CA . VAL A 1 150 ? -4.001 -7.735 24.763 1.00 91.62 150 VAL A CA 1
ATOM 1190 C C . VAL A 1 150 ? -4.061 -6.210 24.668 1.00 91.62 150 VAL A C 1
ATOM 1192 O O . VAL A 1 150 ? -3.381 -5.623 23.819 1.00 91.62 150 VAL A O 1
ATOM 1195 N N . LYS A 1 151 ? -4.903 -5.564 25.484 1.00 92.12 151 LYS A N 1
ATOM 1196 C CA . LYS A 1 151 ? -4.998 -4.097 25.576 1.00 92.12 151 LYS A CA 1
ATOM 1197 C C . LYS A 1 151 ? -5.198 -3.667 27.022 1.00 92.12 151 LYS A C 1
ATOM 1199 O O . LYS A 1 151 ? -5.980 -4.283 27.740 1.00 92.12 151 LYS A O 1
ATOM 1204 N N . SER A 1 152 ? -4.572 -2.564 27.422 1.00 91.88 152 SER A N 1
ATOM 1205 C CA . SER A 1 152 ? -4.925 -1.893 28.675 1.00 91.88 152 SER A CA 1
ATOM 1206 C C . SER A 1 152 ? -6.354 -1.335 28.631 1.00 91.88 152 SER A C 1
ATOM 1208 O O . SER A 1 152 ? -6.837 -0.858 27.598 1.00 91.88 152 SER A O 1
ATOM 1210 N N . LYS A 1 153 ? -7.036 -1.364 29.775 1.00 92.50 153 LYS A N 1
ATOM 1211 C CA . LYS A 1 153 ? -8.382 -0.817 29.983 1.00 92.50 153 LYS A CA 1
ATOM 1212 C C . LYS A 1 153 ? -8.457 0.657 29.598 1.00 92.50 153 LYS A C 1
ATOM 1214 O O . LYS A 1 153 ? -9.344 1.053 28.848 1.00 92.50 153 LYS A O 1
ATOM 1219 N N . GLU A 1 154 ? -7.445 1.433 29.976 1.00 88.31 154 GLU A N 1
ATOM 1220 C CA . GLU A 1 154 ? -7.310 2.839 29.586 1.00 88.31 154 GLU A CA 1
ATOM 1221 C C . GLU A 1 154 ? -7.200 3.008 28.057 1.00 88.31 154 GLU A C 1
ATOM 1223 O O . GLU A 1 154 ? -7.778 3.927 27.474 1.00 88.31 154 GLU A O 1
ATOM 1228 N N . ALA A 1 155 ? -6.497 2.108 27.356 1.00 86.62 155 ALA A N 1
ATOM 1229 C CA . ALA A 1 155 ? -6.437 2.143 25.895 1.00 86.62 155 ALA A CA 1
ATOM 1230 C C . ALA A 1 155 ? -7.787 1.796 25.247 1.00 86.62 155 ALA A C 1
ATOM 1232 O O . ALA A 1 155 ? -8.121 2.362 24.200 1.00 86.62 155 ALA A O 1
ATOM 1233 N N . ILE A 1 156 ? -8.570 0.897 25.853 1.00 88.94 156 ILE A N 1
ATOM 1234 C CA . ILE A 1 156 ? -9.934 0.572 25.415 1.00 88.94 156 ILE A CA 1
ATOM 1235 C C . ILE A 1 156 ? -10.856 1.781 25.618 1.00 88.94 156 ILE A C 1
ATOM 1237 O O . ILE A 1 156 ? -11.566 2.159 24.684 1.00 88.94 156 ILE A O 1
ATOM 1241 N N . GLU A 1 157 ? -10.797 2.429 26.781 1.00 90.50 157 GLU A N 1
ATOM 1242 C CA . GLU A 1 157 ? -11.570 3.634 27.102 1.00 90.50 157 GLU A CA 1
ATOM 1243 C C . GLU A 1 157 ? -11.215 4.792 26.167 1.00 90.50 157 GLU A C 1
ATOM 1245 O O . GLU A 1 157 ? -12.093 5.323 25.488 1.00 90.50 157 GLU A O 1
ATOM 1250 N N . ARG A 1 158 ? -9.925 5.094 25.987 1.00 87.44 158 ARG A N 1
ATOM 1251 C CA . ARG A 1 158 ? -9.456 6.122 25.043 1.00 87.44 158 ARG A CA 1
ATOM 1252 C C . ARG A 1 158 ? -9.874 5.818 23.602 1.00 87.44 158 ARG A C 1
ATOM 1254 O O . ARG A 1 158 ? -10.197 6.723 22.831 1.00 87.44 158 ARG A O 1
ATOM 1261 N N . ALA A 1 159 ? -9.880 4.545 23.200 1.00 86.94 159 ALA A N 1
ATOM 1262 C CA . ALA A 1 159 ? -10.376 4.145 21.885 1.00 86.94 159 ALA A CA 1
ATOM 1263 C C . ALA A 1 159 ? -11.900 4.310 21.765 1.00 86.94 159 ALA A C 1
ATOM 1265 O O . ALA A 1 159 ? -12.381 4.674 20.688 1.00 86.94 159 ALA A O 1
ATOM 1266 N N . ALA A 1 160 ? -12.656 4.062 22.836 1.00 89.81 160 ALA A N 1
ATOM 1267 C CA . ALA A 1 160 ? -14.095 4.291 22.893 1.00 89.81 160 ALA A CA 1
ATOM 1268 C C . ALA A 1 160 ? -14.429 5.791 22.861 1.00 89.81 160 ALA A C 1
ATOM 1270 O O . ALA A 1 160 ? -15.296 6.196 22.092 1.00 89.81 160 ALA A O 1
ATOM 1271 N N . GLU A 1 161 ? -13.700 6.630 23.597 1.00 89.81 161 GLU A N 1
ATOM 1272 C CA . GLU A 1 161 ? -13.820 8.092 23.552 1.00 89.81 161 GLU A CA 1
ATOM 1273 C C . GLU A 1 161 ? -13.493 8.648 22.167 1.00 89.81 161 GLU A C 1
ATOM 1275 O O . GLU A 1 161 ? -14.278 9.408 21.605 1.00 89.81 161 GLU A O 1
ATOM 1280 N N . ALA A 1 162 ? -12.397 8.203 21.546 1.00 85.31 162 ALA A N 1
ATOM 1281 C CA . ALA A 1 162 ? -12.048 8.617 20.189 1.00 85.31 162 ALA A CA 1
ATOM 1282 C C . ALA A 1 162 ? -13.087 8.163 19.145 1.00 85.31 162 ALA A C 1
ATOM 1284 O O . ALA A 1 162 ? -13.280 8.836 18.129 1.00 85.31 162 ALA A O 1
ATOM 1285 N N . LYS A 1 163 ? -13.756 7.020 19.360 1.00 89.19 163 LYS A N 1
ATOM 1286 C CA . LYS A 1 163 ? -14.894 6.587 18.532 1.00 89.19 163 LYS A CA 1
ATOM 1287 C C . LYS A 1 163 ? -16.110 7.485 18.757 1.00 89.19 163 LYS A C 1
ATOM 1289 O O . LYS A 1 163 ? -16.638 7.989 17.771 1.00 89.19 163 LYS A O 1
ATOM 1294 N N . LYS A 1 164 ? -16.483 7.760 20.012 1.00 92.12 164 LYS A N 1
ATOM 1295 C CA . LYS A 1 164 ? -17.569 8.689 20.366 1.00 92.12 164 LYS A CA 1
ATOM 1296 C C . LYS A 1 164 ? -17.332 10.076 19.769 1.00 92.12 164 LYS A C 1
ATOM 1298 O O . LYS A 1 164 ? -18.231 10.637 19.161 1.00 92.12 164 LYS A O 1
ATOM 1303 N N . GLN A 1 165 ? -16.110 10.600 19.850 1.00 85.69 165 GLN A N 1
ATOM 1304 C CA . GLN A 1 165 ? -15.762 11.897 19.272 1.00 85.69 165 GLN A CA 1
ATOM 1305 C C . GLN A 1 165 ? -15.898 11.899 17.744 1.00 85.69 165 GLN A C 1
ATOM 1307 O O . GLN A 1 165 ? -16.508 12.804 17.187 1.00 85.69 165 GLN A O 1
ATOM 1312 N N . LYS A 1 166 ? -15.429 10.849 17.056 1.00 84.75 166 LYS A N 1
ATOM 1313 C CA . LYS A 1 166 ? -15.631 10.706 15.603 1.00 84.75 166 LYS A CA 1
ATOM 1314 C C . LYS A 1 166 ? -17.101 10.572 15.218 1.00 84.75 166 LYS A C 1
ATOM 1316 O O . LYS A 1 166 ? -17.491 11.059 14.162 1.00 84.75 166 LYS A O 1
ATOM 1321 N N . GLU A 1 167 ? -17.903 9.890 16.029 1.00 86.75 167 GLU A N 1
ATOM 1322 C CA . GLU A 1 167 ? -19.347 9.778 15.821 1.00 86.75 167 GLU A CA 1
ATOM 1323 C C . GLU A 1 167 ? -20.037 11.128 16.012 1.00 86.75 167 GLU A C 1
ATOM 1325 O O . GLU A 1 167 ? -20.850 11.501 15.172 1.00 86.75 167 GLU A O 1
ATOM 1330 N N . MET A 1 168 ? -19.652 11.898 17.032 1.00 89.31 168 MET A N 1
ATOM 1331 C CA . MET A 1 168 ? -20.133 13.264 17.251 1.00 89.31 168 MET A CA 1
ATOM 1332 C C . MET A 1 168 ? -19.741 14.200 16.103 1.00 89.31 168 MET A C 1
ATOM 1334 O O . MET A 1 168 ? -20.603 14.899 15.575 1.00 89.31 168 MET A O 1
ATOM 1338 N N . ASP A 1 169 ? -18.489 14.158 15.642 1.00 81.25 169 ASP A N 1
ATOM 1339 C CA . ASP A 1 169 ? -18.028 14.936 14.486 1.00 81.25 169 ASP A CA 1
ATOM 1340 C C . ASP A 1 169 ? -18.778 14.536 13.204 1.00 81.25 169 ASP A C 1
ATOM 1342 O O . ASP A 1 169 ? -19.172 15.387 12.405 1.00 81.25 169 ASP A O 1
ATOM 1346 N N . ALA A 1 170 ? -19.029 13.237 13.008 1.00 84.44 170 ALA A N 1
ATOM 1347 C CA . ALA A 1 170 ? -19.792 12.736 11.869 1.00 84.44 170 ALA A CA 1
ATOM 1348 C C . ALA A 1 170 ? -21.283 13.104 11.952 1.00 84.44 170 ALA A C 1
ATOM 1350 O O . ALA A 1 170 ? -21.909 13.346 10.919 1.00 84.44 170 ALA A O 1
ATOM 1351 N N . LEU A 1 171 ? -21.869 13.143 13.151 1.00 90.25 171 LEU A N 1
ATOM 1352 C CA . LEU A 1 171 ? -23.232 13.624 13.380 1.00 90.25 171 LEU A CA 1
ATOM 1353 C C . LEU A 1 171 ? -23.328 15.130 13.128 1.00 90.25 171 LEU A C 1
ATOM 1355 O O . LEU A 1 171 ? -24.260 15.558 12.451 1.00 90.25 171 LEU A O 1
ATOM 1359 N N . ALA A 1 172 ? -22.344 15.911 13.574 1.00 88.56 172 ALA A N 1
ATOM 1360 C CA . ALA A 1 172 ? -22.256 17.338 13.289 1.00 88.56 172 ALA A CA 1
ATOM 1361 C C . ALA A 1 172 ? -22.127 17.607 11.778 1.00 88.56 172 ALA A C 1
ATOM 1363 O O . ALA A 1 172 ? -22.868 18.425 11.235 1.00 88.56 172 ALA A O 1
ATOM 1364 N N . GLU A 1 173 ? -21.274 16.860 11.065 1.00 83.31 173 GLU A N 1
ATOM 1365 C CA . GLU A 1 173 ? -21.139 16.975 9.604 1.00 83.31 173 GLU A CA 1
ATOM 1366 C C . GLU A 1 173 ? -22.429 16.550 8.879 1.00 83.31 173 GLU A C 1
ATOM 1368 O O . GLU A 1 173 ? -22.823 17.160 7.883 1.00 83.31 173 GLU A O 1
ATOM 1373 N N . LYS A 1 174 ? -23.141 15.527 9.370 1.00 87.88 174 LYS A N 1
ATOM 1374 C CA . LYS A 1 174 ? -24.459 15.148 8.830 1.00 87.88 174 LYS A CA 1
ATOM 1375 C C . LYS A 1 174 ? -25.506 16.232 9.069 1.00 87.88 174 LYS A C 1
ATOM 1377 O O . LYS A 1 174 ? -26.238 16.548 8.135 1.00 87.88 174 LYS A O 1
ATOM 1382 N N . ALA A 1 175 ? -25.561 16.814 10.265 1.00 90.44 175 ALA A N 1
ATOM 1383 C CA . ALA A 1 175 ? -26.482 17.897 10.594 1.00 90.44 175 ALA A CA 1
ATOM 1384 C C . ALA A 1 175 ? -26.218 19.140 9.727 1.00 90.44 175 ALA A C 1
ATOM 1386 O O . ALA A 1 175 ? -27.154 19.707 9.167 1.00 90.44 175 ALA A O 1
ATOM 1387 N N . GLU A 1 176 ? -24.949 19.509 9.519 1.00 85.75 176 GLU A N 1
ATOM 1388 C CA . GLU A 1 176 ? -24.570 20.604 8.617 1.00 85.75 176 GLU A CA 1
ATOM 1389 C C . GLU A 1 176 ? -24.998 20.311 7.169 1.00 85.75 176 GLU A C 1
ATOM 1391 O O . GLU A 1 176 ? -25.575 21.168 6.498 1.00 85.75 176 GLU A O 1
ATOM 1396 N N . ASN A 1 177 ? -24.798 19.080 6.691 1.00 83.00 177 ASN A N 1
ATOM 1397 C CA . ASN A 1 177 ? -25.226 18.676 5.351 1.00 83.00 177 ASN A CA 1
ATOM 1398 C C . ASN A 1 177 ? -26.755 18.677 5.180 1.00 83.00 177 ASN A C 1
ATOM 1400 O O . ASN A 1 177 ? -27.235 19.059 4.110 1.00 83.00 177 ASN A O 1
ATOM 1404 N N . ILE A 1 178 ? -27.514 18.276 6.207 1.00 89.12 178 ILE A N 1
ATOM 1405 C CA . ILE A 1 178 ? -28.984 18.354 6.216 1.00 89.12 178 ILE A CA 1
ATOM 1406 C C . ILE A 1 178 ? -29.419 19.817 6.152 1.00 89.12 178 ILE A C 1
ATOM 1408 O O . ILE A 1 178 ? -30.202 20.167 5.272 1.00 89.12 178 ILE A O 1
ATOM 1412 N N . ARG A 1 179 ? -28.825 20.694 6.970 1.00 90.88 179 ARG A N 1
ATOM 1413 C CA . ARG A 1 179 ? -29.118 22.133 6.948 1.00 90.88 179 ARG A CA 1
ATOM 1414 C C . ARG A 1 179 ? -28.858 22.748 5.570 1.00 90.88 179 ARG A C 1
ATOM 1416 O O . ARG A 1 179 ? -29.710 23.438 5.020 1.00 90.88 179 ARG A O 1
ATOM 1423 N N . ILE A 1 180 ? -27.718 22.428 4.953 1.00 86.12 180 ILE A N 1
ATOM 1424 C CA . ILE A 1 180 ? -27.384 22.873 3.589 1.00 86.12 180 ILE A CA 1
ATOM 1425 C C . ILE A 1 180 ? -28.394 22.328 2.562 1.00 86.12 180 ILE A C 1
ATOM 1427 O O . ILE A 1 180 ? -28.701 22.999 1.572 1.00 86.12 180 ILE A O 1
ATOM 1431 N N . ALA A 1 181 ? -28.897 21.105 2.743 1.00 87.19 181 ALA A N 1
ATOM 1432 C CA . ALA A 1 181 ? -29.898 20.517 1.858 1.00 87.19 181 ALA A CA 1
ATOM 1433 C C . ALA A 1 181 ? -31.275 21.187 2.011 1.00 87.19 181 ALA A C 1
ATOM 1435 O O . ALA A 1 181 ? -31.920 21.464 0.997 1.00 87.19 181 ALA A O 1
ATOM 1436 N N . GLU A 1 182 ? -31.691 21.499 3.238 1.00 92.81 182 GLU A N 1
ATOM 1437 C CA . GLU A 1 182 ? -32.924 22.230 3.550 1.00 92.81 182 GLU A CA 1
ATOM 1438 C C . GLU A 1 182 ? -32.884 23.655 3.002 1.00 92.81 182 GLU A C 1
ATOM 1440 O O . GLU A 1 182 ? -33.793 24.056 2.276 1.00 92.81 182 GLU A O 1
ATOM 1445 N N . GLU A 1 183 ? -31.791 24.390 3.226 1.00 90.50 183 GLU A N 1
ATOM 1446 C CA . GLU A 1 183 ? -31.601 25.726 2.657 1.00 90.50 183 GLU A CA 1
ATOM 1447 C C . GLU A 1 183 ? -31.667 25.682 1.114 1.00 90.50 183 GLU A C 1
ATOM 1449 O O . GLU A 1 183 ? -32.275 26.552 0.489 1.00 90.50 183 GLU A O 1
ATOM 1454 N N . LYS A 1 184 ? -31.101 24.647 0.468 1.00 90.12 184 LYS A N 1
ATOM 1455 C CA . LYS A 1 184 ? -31.212 24.431 -0.994 1.00 90.12 184 LYS A CA 1
ATOM 1456 C C . LYS A 1 184 ? -32.631 24.098 -1.444 1.00 90.12 184 LYS A C 1
ATOM 1458 O O . LYS A 1 184 ? -33.020 24.488 -2.548 1.00 90.12 184 LYS A O 1
ATOM 1463 N N . ALA A 1 185 ? -33.382 23.343 -0.649 1.00 91.44 185 ALA A N 1
ATOM 1464 C CA . ALA A 1 185 ? -34.772 23.018 -0.941 1.00 91.44 185 ALA A CA 1
ATOM 1465 C C . ALA A 1 185 ? -35.662 24.262 -0.814 1.00 91.44 185 ALA A C 1
ATOM 1467 O O . ALA A 1 185 ? -36.471 24.516 -1.707 1.00 91.44 185 ALA A O 1
ATOM 1468 N N . ASN A 1 186 ? -35.452 25.070 0.226 1.00 93.81 186 ASN A N 1
ATOM 1469 C CA . ASN A 1 186 ? -36.167 26.323 0.455 1.00 93.81 186 ASN A CA 1
ATOM 1470 C C . ASN A 1 186 ? -35.904 27.323 -0.672 1.00 93.81 186 ASN A C 1
ATOM 1472 O O . ASN A 1 186 ? -36.855 27.805 -1.279 1.00 93.81 186 ASN A O 1
ATOM 1476 N N . TYR A 1 187 ? -34.646 27.504 -1.080 1.00 92.88 187 TYR A N 1
ATOM 1477 C CA . TYR A 1 187 ? -34.320 28.350 -2.230 1.00 92.88 187 TYR A CA 1
ATOM 1478 C C . TYR A 1 187 ? -34.977 27.882 -3.533 1.00 92.88 187 TYR A C 1
ATOM 1480 O O . TYR A 1 187 ? -35.450 28.688 -4.332 1.00 92.88 187 TYR A O 1
ATOM 1488 N N . LYS A 1 188 ? -35.040 26.565 -3.778 1.00 93.44 188 LYS A N 1
ATOM 1489 C CA . LYS A 1 188 ? -35.747 26.034 -4.955 1.00 93.44 188 LYS A CA 1
ATOM 1490 C C . LYS A 1 188 ? -37.244 26.339 -4.905 1.00 93.44 188 LYS A C 1
ATOM 1492 O O . LYS A 1 188 ? -37.810 26.664 -5.946 1.00 93.44 188 LYS A O 1
ATOM 1497 N N . LYS A 1 189 ? -37.874 26.224 -3.731 1.00 93.94 189 LYS A N 1
ATOM 1498 C CA . LYS A 1 189 ? -39.293 26.560 -3.540 1.00 93.94 189 LYS A CA 1
ATOM 1499 C C . LYS A 1 189 ? -39.537 28.050 -3.774 1.00 93.94 189 LYS A C 1
ATOM 1501 O O . LYS A 1 189 ? -40.412 28.390 -4.561 1.00 93.94 189 LYS A O 1
ATOM 1506 N N . GLU A 1 190 ? -38.718 28.911 -3.181 1.00 93.19 190 GLU A N 1
ATOM 1507 C CA . GLU A 1 190 ? -38.813 30.369 -3.314 1.00 93.19 190 GLU A CA 1
ATOM 1508 C C . GLU A 1 190 ? -38.585 30.826 -4.761 1.00 93.19 190 GLU A C 1
ATOM 1510 O O . GLU A 1 190 ? -39.360 31.601 -5.312 1.00 93.19 190 GLU A O 1
ATOM 1515 N N . LYS A 1 191 ? -37.599 30.238 -5.448 1.00 94.44 191 LYS A N 1
ATOM 1516 C CA . LYS A 1 191 ? -37.363 30.471 -6.878 1.00 94.44 191 LYS A CA 1
ATOM 1517 C C . LYS A 1 191 ? -38.558 30.072 -7.751 1.00 94.44 191 LYS A C 1
ATOM 1519 O O . LYS A 1 191 ? -38.843 30.742 -8.743 1.00 94.44 191 LYS A O 1
ATOM 1524 N N . LEU A 1 192 ? -39.235 28.968 -7.429 1.00 92.75 192 LEU A N 1
ATOM 1525 C CA . LEU A 1 192 ? -40.445 28.548 -8.141 1.00 92.75 192 LEU A CA 1
ATOM 1526 C C . LEU A 1 192 ? -41.639 29.460 -7.828 1.00 92.75 192 LEU A C 1
ATOM 1528 O O . LEU A 1 192 ? -42.434 29.713 -8.730 1.00 92.75 192 LEU A O 1
ATOM 1532 N N . ALA A 1 193 ? -41.748 29.963 -6.596 1.00 94.69 193 ALA A N 1
ATOM 1533 C CA . ALA A 1 193 ? -42.772 30.925 -6.194 1.00 94.69 193 ALA A CA 1
ATOM 1534 C C . ALA A 1 193 ? -42.591 32.274 -6.909 1.00 94.69 193 ALA A C 1
ATOM 1536 O O . ALA A 1 193 ? -43.512 32.715 -7.590 1.00 94.69 193 ALA A O 1
ATOM 1537 N N . ALA A 1 194 ? -41.382 32.846 -6.896 1.00 93.56 194 ALA A N 1
ATOM 1538 C CA . ALA A 1 194 ? -41.061 34.081 -7.617 1.00 93.56 194 ALA A CA 1
ATOM 1539 C C . ALA A 1 194 ? -41.386 33.971 -9.117 1.00 93.56 194 ALA A C 1
ATOM 1541 O O . ALA A 1 194 ? -42.023 34.851 -9.690 1.00 93.56 194 ALA A O 1
ATOM 1542 N N . LYS A 1 195 ? -41.061 32.825 -9.737 1.00 94.25 195 LYS A N 1
ATOM 1543 C CA . LYS A 1 195 ? -41.407 32.558 -11.140 1.00 94.25 195 LYS A CA 1
ATOM 1544 C C . LYS A 1 195 ? -42.922 32.516 -11.390 1.00 94.25 195 LYS A C 1
ATOM 1546 O O . LYS A 1 195 ? -43.351 32.913 -12.468 1.00 94.25 195 LYS A O 1
ATOM 1551 N N . ARG A 1 196 ? -43.723 32.015 -10.442 1.00 93.44 196 ARG A N 1
ATOM 1552 C CA . ARG A 1 196 ? -45.195 32.014 -10.545 1.00 93.44 196 ARG A CA 1
ATOM 1553 C C . ARG A 1 196 ? -45.785 33.413 -10.369 1.00 93.44 196 ARG A C 1
ATOM 1555 O O . ARG A 1 196 ? -46.766 33.720 -11.028 1.00 93.44 196 ARG A O 1
ATOM 1562 N N . GLU A 1 197 ? -45.172 34.243 -9.532 1.00 95.31 197 GLU A N 1
ATOM 1563 C CA . GLU A 1 197 ? -45.585 35.632 -9.279 1.00 95.31 197 GLU A CA 1
ATOM 1564 C C . GLU A 1 197 ? -45.070 36.633 -10.329 1.00 95.31 197 GLU A C 1
ATOM 1566 O O . GLU A 1 197 ? -45.393 37.814 -10.256 1.00 95.31 197 GLU A O 1
ATOM 1571 N N . GLY A 1 198 ? -44.245 36.198 -11.290 1.00 94.38 198 GLY A N 1
ATOM 1572 C CA . GLY A 1 198 ? -43.593 37.099 -12.250 1.00 94.38 198 GLY A CA 1
ATOM 1573 C C . GLY A 1 198 ? -42.517 37.998 -11.625 1.00 94.38 198 GLY A C 1
ATOM 1574 O O . GLY A 1 198 ? -42.096 38.969 -12.248 1.00 94.38 198 GLY A O 1
ATOM 1575 N N . ARG A 1 199 ? -42.061 37.681 -10.407 1.00 93.56 199 ARG A N 1
ATOM 1576 C CA . ARG A 1 199 ? -40.990 38.394 -9.701 1.00 93.56 199 ARG A CA 1
ATOM 1577 C C . ARG A 1 199 ? -39.622 37.808 -10.042 1.00 93.56 199 ARG A C 1
ATOM 1579 O O . ARG A 1 199 ? -39.487 36.620 -10.352 1.00 93.56 199 ARG A O 1
ATOM 1586 N N . GLU A 1 200 ? -38.592 38.645 -9.965 1.00 90.50 200 GLU A N 1
ATOM 1587 C CA . GLU A 1 200 ? -37.209 38.206 -10.141 1.00 90.50 200 GLU A CA 1
ATOM 1588 C C . GLU A 1 200 ? -36.838 37.197 -9.034 1.00 90.50 200 GLU A C 1
ATOM 1590 O O . GLU A 1 200 ? -37.193 37.404 -7.870 1.00 90.50 200 GLU A O 1
ATOM 1595 N N . PRO A 1 201 ? -36.197 36.058 -9.362 1.00 89.12 201 PRO A N 1
ATOM 1596 C CA . PRO A 1 201 ? -35.873 35.054 -8.361 1.00 89.12 201 PRO A CA 1
ATOM 1597 C C . PRO A 1 201 ? -34.890 35.613 -7.327 1.00 89.12 201 PRO A C 1
ATOM 1599 O O . PRO A 1 201 ? -33.970 36.342 -7.703 1.00 89.12 201 PRO A O 1
ATOM 1602 N N . PRO A 1 202 ? -35.014 35.213 -6.049 1.00 87.81 202 PRO A N 1
ATOM 1603 C CA . PRO A 1 202 ? -34.096 35.664 -5.015 1.00 87.81 202 PRO A CA 1
ATOM 1604 C C . PRO A 1 202 ? -32.644 35.317 -5.389 1.00 87.81 202 PRO A C 1
ATOM 1606 O O . PRO A 1 202 ? -32.389 34.286 -6.045 1.00 87.81 202 PRO A O 1
ATOM 1609 N N . PRO A 1 203 ? -31.671 36.152 -4.976 1.00 86.94 203 PRO A N 1
ATOM 1610 C CA . PRO A 1 203 ? -30.262 35.858 -5.176 1.00 86.94 203 PRO A CA 1
ATOM 1611 C C . PRO A 1 203 ? -29.944 34.502 -4.548 1.00 86.94 203 PRO A C 1
ATOM 1613 O O . PRO A 1 203 ? -30.410 34.163 -3.460 1.00 86.94 203 PRO A O 1
ATOM 1616 N N . ARG A 1 204 ? -29.189 33.677 -5.276 1.00 84.12 204 ARG A N 1
ATOM 1617 C CA . ARG A 1 204 ? -28.829 32.338 -4.808 1.00 84.12 204 ARG A CA 1
ATOM 1618 C C . ARG A 1 204 ? -28.063 32.474 -3.491 1.00 84.12 204 ARG A C 1
ATOM 1620 O O . ARG A 1 204 ? -27.040 33.152 -3.508 1.00 84.12 204 ARG A O 1
ATOM 1627 N N . PRO A 1 205 ? -28.492 31.821 -2.392 1.00 77.94 205 PRO A N 1
ATOM 1628 C CA . PRO A 1 205 ? -27.703 31.792 -1.177 1.00 77.94 205 PRO A CA 1
ATOM 1629 C C . PRO A 1 205 ? -26.320 31.272 -1.534 1.00 77.94 205 PRO A C 1
ATOM 1631 O O . PRO A 1 205 ? -26.195 30.281 -2.265 1.00 77.94 205 PRO A O 1
ATOM 1634 N N . ASP A 1 206 ? -25.282 31.950 -1.064 1.00 74.38 206 ASP A N 1
ATOM 1635 C CA . ASP A 1 206 ? -23.907 31.528 -1.281 1.00 74.38 206 ASP A CA 1
ATOM 1636 C C . ASP A 1 206 ? -23.648 30.241 -0.484 1.00 74.38 206 ASP A C 1
ATOM 1638 O O . ASP A 1 206 ? -23.071 30.242 0.597 1.00 74.38 206 ASP A O 1
ATOM 1642 N N . TYR A 1 207 ? -24.080 29.100 -1.035 1.00 62.97 207 TYR A N 1
ATOM 1643 C CA . TYR A 1 207 ? -23.827 27.755 -0.502 1.00 62.97 207 TYR A CA 1
ATOM 1644 C C . TYR A 1 207 ? -22.361 27.342 -0.624 1.00 62.97 207 TYR A C 1
ATOM 1646 O O . TYR A 1 207 ? -22.004 26.211 -0.285 1.00 62.97 207 TYR A O 1
ATOM 1654 N N . ALA A 1 208 ? -21.513 28.212 -1.175 1.00 56.75 208 ALA A N 1
ATOM 1655 C CA . ALA A 1 208 ? -20.087 28.064 -1.011 1.00 56.75 208 ALA A CA 1
ATOM 1656 C C . ALA A 1 208 ? -19.827 28.232 0.494 1.00 56.75 208 ALA A C 1
ATOM 1658 O O . ALA A 1 208 ? -20.065 29.326 1.006 1.00 56.75 208 ALA A O 1
ATOM 1659 N N . PRO A 1 209 ? -19.396 27.179 1.222 1.00 56.47 209 PRO A N 1
ATOM 1660 C CA . PRO A 1 209 ? -19.094 27.304 2.646 1.00 56.47 209 PRO A CA 1
ATOM 1661 C C . PRO A 1 209 ? -18.159 28.489 2.768 1.00 56.47 209 PRO A C 1
ATOM 1663 O O . PRO A 1 209 ? -17.101 28.386 2.157 1.00 56.47 209 PRO A O 1
ATOM 1666 N N . LYS A 1 210 ? -18.582 29.590 3.424 1.00 51.38 210 LYS A N 1
ATOM 1667 C CA . LYS A 1 210 ? -17.932 30.917 3.419 1.00 51.38 210 LYS A CA 1
ATOM 1668 C C . LYS A 1 210 ? -16.403 30.783 3.456 1.00 51.38 210 LYS A C 1
ATOM 1670 O O . LYS A 1 210 ? -15.755 30.820 4.504 1.00 51.38 210 LYS A O 1
ATOM 1675 N N . LEU A 1 211 ? -15.827 30.576 2.281 1.00 49.56 211 LEU A N 1
ATOM 1676 C CA . LEU A 1 211 ? -14.426 30.682 1.964 1.00 49.56 211 LEU A CA 1
ATOM 1677 C C . LEU A 1 211 ? -14.380 32.157 1.689 1.00 49.56 211 LEU A C 1
ATOM 1679 O O . LEU A 1 211 ? -14.811 32.564 0.620 1.00 49.56 211 LEU A O 1
ATOM 1683 N N . ALA A 1 212 ? -14.054 32.929 2.725 1.00 48.78 212 ALA A N 1
ATOM 1684 C CA . ALA A 1 212 ? -14.047 34.380 2.704 1.00 48.78 212 ALA A CA 1
ATOM 1685 C C . ALA A 1 212 ? -13.289 34.870 1.460 1.00 48.78 212 ALA A C 1
ATOM 1687 O O . ALA A 1 212 ? -12.066 34.963 1.446 1.00 48.78 212 ALA A O 1
ATOM 1688 N N . LEU A 1 213 ? -14.049 35.105 0.396 1.00 48.19 213 LEU A N 1
ATOM 1689 C CA . LEU A 1 213 ? -13.637 35.622 -0.900 1.00 48.19 213 LEU A CA 1
ATOM 1690 C C . LEU A 1 213 ? -14.174 37.053 -0.983 1.00 48.19 213 LEU A C 1
ATOM 1692 O O . LEU A 1 213 ? -14.772 37.468 -1.965 1.00 48.19 213 LEU A O 1
ATOM 1696 N N . GLN A 1 214 ? -13.988 37.812 0.095 1.00 47.31 214 GLN A N 1
ATOM 1697 C CA . GLN A 1 214 ? -14.157 39.256 0.087 1.00 47.31 214 GLN A CA 1
ATOM 1698 C C . GLN A 1 214 ? -12.803 39.873 -0.268 1.00 47.31 214 GLN A C 1
ATOM 1700 O O . GLN A 1 214 ? -12.021 40.177 0.623 1.00 47.31 214 GLN A O 1
ATOM 1705 N N . SER A 1 215 ? -12.510 39.970 -1.571 1.00 50.34 215 SER A N 1
ATOM 1706 C CA . SER A 1 215 ? -11.594 40.987 -2.142 1.00 50.34 215 SER A CA 1
ATOM 1707 C C . SER A 1 215 ? -11.448 40.953 -3.675 1.00 50.34 215 SER A C 1
ATOM 1709 O O . SER A 1 215 ? -10.511 41.542 -4.203 1.00 50.34 215 SER A O 1
ATOM 1711 N N . ALA A 1 216 ? -12.347 40.308 -4.431 1.00 48.25 216 ALA A N 1
ATOM 1712 C CA . ALA A 1 216 ? -12.246 40.279 -5.902 1.00 48.25 216 ALA A CA 1
ATOM 1713 C C . ALA A 1 216 ? -13.404 40.973 -6.643 1.00 48.25 216 ALA A C 1
ATOM 1715 O O . ALA A 1 216 ? -13.528 40.819 -7.855 1.00 48.25 216 ALA A O 1
ATOM 1716 N N . ALA A 1 217 ? -14.242 41.747 -5.948 1.00 47.34 217 ALA A N 1
ATOM 1717 C CA . ALA A 1 217 ? -15.378 42.447 -6.548 1.00 47.34 217 ALA A CA 1
ATOM 1718 C C . ALA A 1 217 ? -15.244 43.973 -6.401 1.00 47.34 217 ALA A C 1
ATOM 1720 O O . ALA A 1 217 ? -16.004 44.601 -5.676 1.00 47.34 217 ALA A O 1
ATOM 1721 N N . SER A 1 218 ? -14.264 44.568 -7.088 1.00 46.66 218 SER A N 1
ATOM 1722 C CA . SER A 1 218 ? -14.296 46.003 -7.431 1.00 46.66 218 SER A CA 1
ATOM 1723 C C . SER A 1 218 ? -13.513 46.343 -8.712 1.00 46.66 218 SER A C 1
ATOM 1725 O O . SER A 1 218 ? -12.937 47.422 -8.817 1.00 46.66 218 SER A O 1
ATOM 1727 N N . VAL A 1 219 ? -13.445 45.434 -9.695 1.00 49.19 219 VAL A N 1
ATOM 1728 C CA . VAL A 1 219 ? -12.803 45.721 -10.999 1.00 49.19 219 VAL A CA 1
ATOM 1729 C C . VAL A 1 219 ? -13.612 45.124 -12.157 1.00 49.19 219 VAL A C 1
ATOM 1731 O O . VAL A 1 219 ? -13.106 44.363 -12.970 1.00 49.19 219 VAL A O 1
ATOM 1734 N N . TYR A 1 220 ? -14.899 45.453 -12.221 1.00 42.88 220 TYR A N 1
ATOM 1735 C CA . TYR A 1 220 ? -15.645 45.457 -13.484 1.00 42.88 220 TYR A CA 1
ATOM 1736 C C . TYR A 1 220 ? -16.464 46.745 -13.547 1.00 42.88 220 TYR A C 1
ATOM 1738 O O . TYR A 1 220 ? -17.684 46.752 -13.439 1.00 42.88 220 TYR A O 1
ATOM 1746 N N . GLY A 1 221 ? -15.736 47.853 -13.669 1.00 44.59 221 GLY A N 1
ATOM 1747 C CA . GLY A 1 221 ? -16.247 49.111 -14.188 1.00 44.59 221 GLY A CA 1
ATOM 1748 C C . GLY A 1 221 ? -15.557 49.383 -15.521 1.00 44.59 221 GLY A C 1
ATOM 1749 O O . GLY A 1 221 ? -14.356 49.619 -15.542 1.00 44.59 221 GLY A O 1
ATOM 1750 N N . ASN A 1 222 ? -16.348 49.339 -16.590 1.00 44.84 222 ASN A N 1
ATOM 1751 C CA . ASN A 1 222 ? -16.099 49.839 -17.943 1.00 44.84 222 ASN A CA 1
ATOM 1752 C C . ASN A 1 222 ? -14.993 49.228 -18.819 1.00 44.84 222 ASN A C 1
ATOM 1754 O O . ASN A 1 222 ? -13.829 49.084 -18.461 1.00 44.84 222 ASN A O 1
ATOM 1758 N N . GLY A 1 223 ? -15.414 48.912 -20.046 1.00 49.09 223 GLY A N 1
ATOM 1759 C CA . GLY A 1 223 ? -14.590 48.388 -21.119 1.00 49.09 223 GLY A CA 1
ATOM 1760 C C . GLY A 1 223 ? -13.449 49.327 -21.494 1.00 49.09 223 GLY A C 1
ATOM 1761 O O . GLY A 1 223 ? -13.657 50.429 -21.987 1.00 49.09 223 GLY A O 1
ATOM 1762 N N . GLY A 1 224 ? -12.234 48.831 -21.323 1.00 45.16 224 GLY A N 1
ATOM 1763 C CA . GLY A 1 224 ? -11.026 49.361 -21.927 1.00 45.16 224 GLY A CA 1
ATOM 1764 C C . GLY A 1 224 ? -10.058 48.199 -22.061 1.00 45.16 224 GLY A C 1
ATOM 1765 O O . GLY A 1 224 ? -9.760 47.521 -21.079 1.00 45.16 224 GLY A O 1
ATOM 1766 N N . GLN A 1 225 ? -9.629 47.897 -23.286 1.00 44.72 225 GLN A N 1
ATOM 1767 C CA . GLN A 1 225 ? -8.636 46.854 -23.524 1.00 44.72 225 GLN A CA 1
ATOM 1768 C C . GLN A 1 225 ? -7.370 47.143 -22.702 1.00 44.72 225 GLN A C 1
ATOM 1770 O O . GLN A 1 225 ? -6.853 48.259 -22.783 1.00 44.72 225 GLN A O 1
ATOM 1775 N N . PRO A 1 226 ? -6.822 46.178 -21.945 1.00 45.19 226 PRO A N 1
ATOM 1776 C CA . PRO A 1 226 ? -5.578 46.413 -21.241 1.00 45.19 226 PRO A CA 1
ATOM 1777 C C . PRO A 1 226 ? -4.423 46.342 -22.241 1.00 45.19 226 PRO A C 1
ATOM 1779 O O . PRO A 1 226 ? -4.029 45.274 -22.716 1.00 45.19 226 PRO A O 1
ATOM 1782 N N . ALA A 1 227 ? -3.872 47.511 -22.558 1.00 45.91 227 ALA A N 1
ATOM 1783 C CA . ALA A 1 227 ? -2.535 47.625 -23.104 1.00 45.91 227 ALA A CA 1
ATOM 1784 C C . ALA A 1 227 ? -1.538 47.051 -22.083 1.00 45.91 227 ALA A C 1
ATOM 1786 O O . ALA A 1 227 ? -1.521 47.438 -20.916 1.00 45.91 227 ALA A O 1
ATOM 1787 N N . TYR A 1 228 ? -0.713 46.109 -22.537 1.00 50.62 228 TYR A N 1
ATOM 1788 C CA . TYR A 1 228 ? 0.443 45.580 -21.816 1.00 50.62 228 TYR A CA 1
ATOM 1789 C C . TYR A 1 228 ? 1.469 46.715 -21.610 1.00 50.62 228 TYR A C 1
ATOM 1791 O O . TYR A 1 228 ? 2.355 46.919 -22.437 1.00 50.62 228 TYR A O 1
ATOM 1799 N N . GLY A 1 229 ? 1.311 47.489 -20.536 1.00 47.72 229 GLY A N 1
ATOM 1800 C CA . GLY A 1 229 ? 2.238 48.529 -20.086 1.00 47.72 229 GLY A CA 1
ATOM 1801 C C . GLY A 1 229 ? 2.853 48.148 -18.739 1.00 47.72 229 GLY A C 1
ATOM 1802 O O . GLY A 1 229 ? 2.147 47.695 -17.843 1.00 47.72 229 GLY A O 1
ATOM 1803 N N . GLY A 1 230 ? 4.177 48.276 -18.632 1.00 53.44 230 GLY A N 1
ATOM 1804 C CA . GLY A 1 230 ? 5.014 47.773 -17.542 1.00 53.44 230 GLY A CA 1
ATOM 1805 C C . GLY A 1 230 ? 4.519 48.089 -16.130 1.00 53.44 230 GLY A C 1
ATOM 1806 O O . GLY A 1 230 ? 4.316 49.239 -15.749 1.00 53.44 230 GLY A O 1
ATOM 1807 N N . GLN A 1 231 ? 4.387 47.032 -15.332 1.00 43.72 231 GLN A N 1
ATOM 1808 C CA . GLN A 1 231 ? 4.021 47.102 -13.928 1.00 43.72 231 GLN A CA 1
ATOM 1809 C C . GLN A 1 231 ? 5.280 47.412 -13.107 1.00 43.72 231 GLN A C 1
ATOM 1811 O O . GLN A 1 231 ? 6.084 46.529 -12.803 1.00 43.72 231 GLN A O 1
ATOM 1816 N N . GLN A 1 232 ? 5.470 48.691 -12.783 1.00 46.59 232 GLN A N 1
ATOM 1817 C CA . GLN A 1 232 ? 6.378 49.110 -11.721 1.00 46.59 232 GLN A CA 1
ATOM 1818 C C . GLN A 1 232 ? 5.883 48.547 -10.381 1.00 46.59 232 GLN A C 1
ATOM 1820 O O . GLN A 1 232 ? 4.695 48.595 -10.056 1.00 46.59 232 GLN A O 1
ATOM 1825 N N . MET A 1 233 ? 6.825 48.000 -9.617 1.00 43.84 233 MET A N 1
ATOM 1826 C CA . MET A 1 233 ? 6.653 47.449 -8.276 1.00 43.84 233 MET A CA 1
ATOM 1827 C C . MET A 1 233 ? 6.201 48.545 -7.302 1.00 43.84 233 MET A C 1
ATOM 1829 O O . MET A 1 233 ? 7.025 49.185 -6.657 1.00 43.84 233 MET A O 1
ATOM 1833 N N . ARG A 1 234 ? 4.889 48.767 -7.171 1.00 44.41 234 ARG A N 1
ATOM 1834 C CA . ARG A 1 234 ? 4.335 49.473 -6.011 1.00 44.41 234 ARG A CA 1
ATOM 1835 C C . ARG A 1 234 ? 4.124 48.472 -4.882 1.00 44.41 234 ARG A C 1
ATOM 1837 O O . ARG A 1 234 ? 3.241 47.618 -4.928 1.00 44.41 234 ARG A O 1
ATOM 1844 N N . SER A 1 235 ? 4.982 48.584 -3.877 1.00 49.94 235 SER A N 1
ATOM 1845 C CA . SER A 1 235 ? 4.872 47.950 -2.571 1.00 49.94 235 SER A CA 1
ATOM 1846 C C . SER A 1 235 ? 3.581 48.392 -1.874 1.00 49.94 235 SER A C 1
ATOM 1848 O O . SER A 1 235 ? 3.539 49.444 -1.239 1.00 49.94 235 SER A O 1
ATOM 1850 N N . ASN A 1 236 ? 2.529 47.580 -1.978 1.00 45.47 236 ASN A N 1
ATOM 1851 C CA . ASN A 1 236 ? 1.351 47.699 -1.121 1.00 45.47 236 ASN A CA 1
ATOM 1852 C C . ASN A 1 236 ? 1.718 47.268 0.308 1.00 45.47 236 ASN A C 1
ATOM 1854 O O . ASN A 1 236 ? 1.587 46.103 0.682 1.00 45.47 236 ASN A O 1
ATOM 1858 N N . GLN A 1 237 ? 2.183 48.226 1.106 1.00 51.62 237 GLN A N 1
ATOM 1859 C CA . GLN A 1 237 ? 2.090 48.186 2.561 1.00 51.62 237 GLN A CA 1
ATOM 1860 C C . GLN A 1 237 ? 0.667 48.610 2.952 1.00 51.62 237 GLN A C 1
ATOM 1862 O O . GLN A 1 237 ? 0.403 49.794 3.118 1.00 51.62 237 GLN A O 1
ATOM 1867 N N . G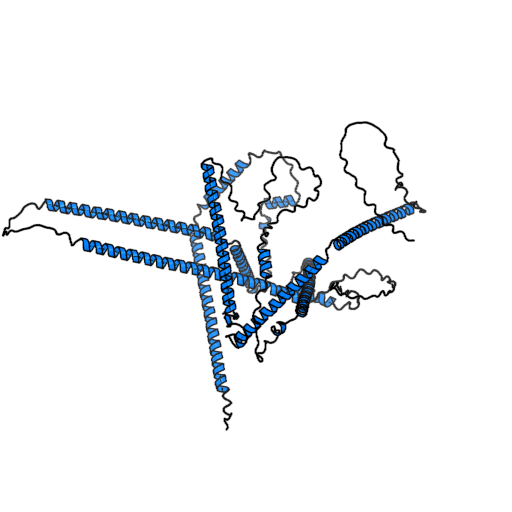LN A 1 238 ? -0.270 47.667 3.069 1.00 45.56 238 GLN A N 1
ATOM 1868 C CA . GLN A 1 238 ? -1.578 47.930 3.681 1.00 45.56 238 GLN A CA 1
ATOM 1869 C C . GLN A 1 238 ? -1.991 46.754 4.582 1.00 45.56 238 GLN A C 1
ATOM 1871 O O . GLN A 1 238 ? -2.290 45.655 4.119 1.00 45.56 238 GLN A O 1
ATOM 1876 N N . THR A 1 239 ? -1.903 47.011 5.892 1.00 45.94 239 THR A N 1
ATOM 1877 C CA . THR A 1 239 ? -2.820 46.560 6.960 1.00 45.94 239 THR A CA 1
ATOM 1878 C C . THR A 1 239 ? -3.265 45.090 6.929 1.00 45.94 239 THR A C 1
ATOM 1880 O O . THR A 1 239 ? -4.415 44.734 6.679 1.00 45.94 239 THR A O 1
ATOM 1883 N N . GLY A 1 240 ? -2.327 44.205 7.274 1.00 45.50 240 GLY A N 1
ATOM 1884 C CA . GLY A 1 240 ? -2.543 42.765 7.364 1.00 45.50 240 GLY A CA 1
ATOM 1885 C C . GLY A 1 240 ? -3.382 42.320 8.565 1.00 45.50 240 GLY A C 1
ATOM 1886 O O . GLY A 1 240 ? -2.839 41.799 9.536 1.00 45.50 240 GLY A O 1
ATOM 1887 N N . THR A 1 241 ? -4.709 42.336 8.439 1.00 48.41 241 THR A N 1
ATOM 1888 C CA . THR A 1 241 ? -5.514 41.249 9.021 1.00 48.41 241 THR A CA 1
ATOM 1889 C C . THR A 1 241 ? -5.349 40.036 8.108 1.00 48.41 241 THR A C 1
ATOM 1891 O O . THR A 1 241 ? -6.188 39.716 7.271 1.00 48.41 241 THR A O 1
ATOM 1894 N N . ASN A 1 242 ? -4.191 39.375 8.208 1.00 53.00 242 ASN A N 1
ATOM 1895 C CA . ASN A 1 242 ? -3.914 38.138 7.485 1.00 53.00 242 ASN A CA 1
ATOM 1896 C C . ASN A 1 242 ? -4.880 37.060 7.986 1.00 53.00 242 ASN A C 1
ATOM 1898 O O . ASN A 1 242 ? -4.556 36.287 8.890 1.00 53.00 242 ASN A O 1
ATOM 1902 N N . ALA A 1 243 ? -6.082 37.022 7.408 1.00 55.53 243 ALA A N 1
ATOM 1903 C CA . ALA A 1 243 ? -7.056 35.975 7.628 1.00 55.53 243 ALA A CA 1
ATOM 1904 C C . ALA A 1 243 ? -6.339 34.649 7.376 1.00 55.53 243 ALA A C 1
ATOM 1906 O O . ALA A 1 243 ? -5.948 34.346 6.244 1.00 55.53 243 ALA A O 1
ATOM 1907 N N . LYS A 1 244 ? -6.082 33.901 8.460 1.00 60.19 244 LYS A N 1
ATOM 1908 C CA . LYS A 1 244 ? -5.366 32.625 8.430 1.00 60.19 244 LYS A CA 1
ATOM 1909 C C . LYS A 1 244 ? -6.051 31.760 7.382 1.00 60.19 244 LYS A C 1
ATOM 1911 O O . LYS A 1 244 ? -7.160 31.275 7.611 1.00 60.19 244 LYS A O 1
ATOM 1916 N N . ARG A 1 245 ? -5.420 31.611 6.212 1.00 71.50 245 ARG A N 1
ATOM 1917 C CA . ARG A 1 245 ? -5.927 30.758 5.135 1.00 71.50 245 ARG A CA 1
ATOM 1918 C C . ARG A 1 245 ? -6.245 29.411 5.769 1.00 71.50 245 ARG A C 1
ATOM 1920 O O . ARG A 1 245 ? -5.347 28.790 6.339 1.00 71.50 245 ARG A O 1
ATOM 1927 N N . LYS A 1 246 ? -7.520 29.004 5.740 1.00 68.62 246 LYS A N 1
ATOM 1928 C CA . LYS A 1 246 ? -7.956 27.746 6.351 1.00 68.62 246 LYS A CA 1
ATOM 1929 C C . LYS A 1 246 ? -7.137 26.627 5.719 1.00 68.62 246 LYS A C 1
ATOM 1931 O O . LYS A 1 246 ? -7.239 26.346 4.526 1.00 68.62 246 LYS A O 1
ATOM 1936 N N . ILE A 1 247 ? -6.255 26.064 6.533 1.00 76.06 247 ILE A N 1
ATOM 1937 C CA . ILE A 1 247 ? -5.352 24.982 6.177 1.00 76.06 247 ILE A CA 1
ATOM 1938 C C . ILE A 1 247 ? -6.227 23.824 5.675 1.00 76.06 247 ILE A C 1
ATOM 1940 O O . ILE A 1 247 ? -7.240 23.511 6.297 1.00 76.06 247 ILE A O 1
ATOM 1944 N N . SER A 1 248 ? -5.892 23.217 4.530 1.00 84.69 248 SER A N 1
ATOM 1945 C CA . SER A 1 248 ? -6.689 22.110 3.968 1.00 84.69 248 SER A CA 1
ATOM 1946 C C . SER A 1 248 ? -6.914 21.021 5.027 1.00 84.69 248 SER A C 1
ATOM 1948 O O . SER A 1 248 ? -5.979 20.738 5.773 1.00 84.69 248 SER A O 1
ATOM 1950 N N . LYS A 1 249 ? -8.078 20.342 5.059 1.00 81.88 249 LYS A N 1
ATOM 1951 C CA . LYS A 1 249 ? -8.345 19.220 5.996 1.00 81.88 249 LYS A CA 1
ATOM 1952 C C . LYS A 1 249 ? -7.165 18.226 6.061 1.00 81.88 249 LYS A C 1
ATOM 1954 O O . LYS A 1 249 ? -6.757 17.810 7.137 1.00 81.88 249 LYS A O 1
ATOM 1959 N N . LYS A 1 250 ? -6.523 17.918 4.923 1.00 77.94 250 L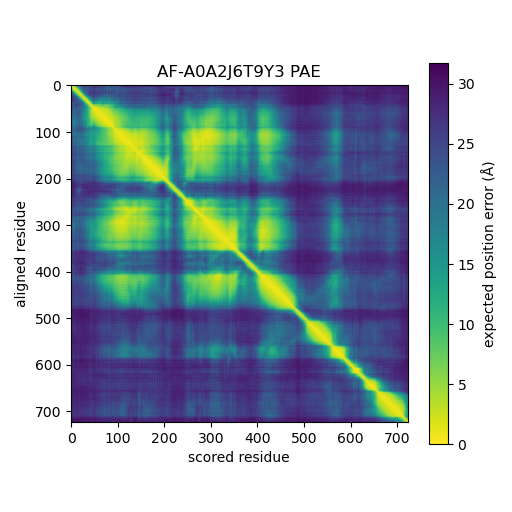YS A N 1
ATOM 1960 C CA . LYS A 1 250 ? -5.322 17.052 4.867 1.00 77.94 250 LYS A CA 1
ATOM 1961 C C . LYS A 1 250 ? -4.086 17.669 5.522 1.00 77.94 250 LYS A C 1
ATOM 1963 O O . LYS A 1 250 ? -3.268 16.955 6.091 1.00 77.94 250 LYS A O 1
ATOM 1968 N N . GLN A 1 251 ? -3.900 18.978 5.393 1.00 79.25 251 GLN A N 1
ATOM 1969 C CA . GLN A 1 251 ? -2.816 19.691 6.061 1.00 79.25 251 GLN A CA 1
ATOM 1970 C C . GLN A 1 251 ? -3.099 19.839 7.564 1.00 79.25 251 GLN A C 1
ATOM 1972 O O . GLN A 1 251 ? -2.164 19.689 8.336 1.00 79.25 251 GLN A O 1
ATOM 1977 N N . GLN A 1 252 ? -4.357 20.032 7.981 1.00 83.50 252 GLN A N 1
ATOM 1978 C CA . GLN A 1 252 ? -4.761 20.000 9.392 1.00 83.50 252 GLN A CA 1
ATOM 1979 C C . GLN A 1 252 ? -4.502 18.622 10.002 1.00 83.50 252 GLN A C 1
ATOM 1981 O O . GLN A 1 252 ? -3.792 18.548 10.992 1.00 83.50 252 GLN A O 1
ATOM 1986 N N . GLN A 1 253 ? -4.930 17.535 9.349 1.00 79.44 253 GLN A N 1
ATOM 1987 C CA . GLN A 1 253 ? -4.613 16.164 9.775 1.00 79.44 253 GLN A CA 1
ATOM 1988 C C . GLN A 1 253 ? -3.103 15.911 9.837 1.00 79.44 253 GLN A C 1
ATOM 1990 O O . GLN A 1 253 ? -2.615 15.261 10.753 1.00 79.44 253 GLN A O 1
ATOM 1995 N N . ARG A 1 254 ? -2.322 16.430 8.878 1.00 76.81 254 ARG A N 1
ATOM 1996 C CA . ARG A 1 254 ? -0.855 16.331 8.934 1.00 76.81 254 ARG A CA 1
ATOM 1997 C C . ARG A 1 254 ? -0.280 17.102 10.113 1.00 76.81 254 ARG A C 1
ATOM 1999 O O . ARG A 1 254 ? 0.621 16.567 10.743 1.00 76.81 254 ARG A O 1
ATOM 2006 N N . LEU A 1 255 ? -0.764 18.316 10.375 1.00 81.12 255 LEU A N 1
ATOM 2007 C CA . LEU A 1 255 ? -0.345 19.136 11.512 1.00 81.12 255 LEU A CA 1
ATOM 2008 C C . LEU A 1 255 ? -0.740 18.492 12.839 1.00 81.12 255 LEU A C 1
ATOM 2010 O O . LEU A 1 255 ? 0.052 18.508 13.764 1.00 81.12 255 LEU A O 1
ATOM 2014 N N . GLU A 1 256 ? -1.913 17.874 12.916 1.00 81.12 256 GLU A N 1
ATOM 2015 C CA . GLU A 1 256 ? -2.382 17.133 14.083 1.00 81.12 256 GLU A CA 1
ATOM 2016 C C . GLU A 1 256 ? -1.559 15.862 14.316 1.00 81.12 256 GLU A C 1
ATOM 2018 O O . GLU A 1 256 ? -1.120 15.624 15.432 1.00 81.12 256 GLU A O 1
ATOM 2023 N N . MET A 1 257 ? -1.220 15.113 13.259 1.00 74.12 257 MET A N 1
ATOM 2024 C CA . MET A 1 257 ? -0.241 14.017 13.344 1.00 74.12 257 MET A CA 1
ATOM 2025 C C . MET A 1 257 ? 1.183 14.492 13.674 1.00 74.12 257 MET A C 1
ATOM 2027 O O . MET A 1 257 ? 2.021 13.674 14.039 1.00 74.12 257 MET A O 1
ATOM 2031 N N . LEU A 1 258 ? 1.479 15.779 13.473 1.00 74.19 258 LEU A N 1
ATOM 2032 C CA . LEU A 1 258 ? 2.753 16.415 13.819 1.00 74.19 258 LEU A CA 1
ATOM 2033 C C . LEU A 1 258 ? 2.755 16.967 15.247 1.00 74.19 258 LEU A C 1
ATOM 2035 O O . LEU A 1 258 ? 3.836 17.220 15.771 1.00 74.19 258 LEU A O 1
ATOM 2039 N N . LYS A 1 259 ? 1.587 17.155 15.879 1.00 81.62 259 LYS A N 1
ATOM 2040 C CA . LYS A 1 259 ? 1.536 17.510 17.296 1.00 81.62 259 LYS A CA 1
ATOM 2041 C C . LYS A 1 259 ? 2.098 16.323 18.086 1.00 81.62 259 LYS A C 1
ATOM 2043 O O . LYS A 1 259 ? 1.670 15.191 17.836 1.00 81.62 259 LYS A O 1
ATOM 2048 N N . PRO A 1 260 ? 3.066 16.548 18.989 1.00 76.12 260 PRO A N 1
ATOM 2049 C CA . PRO A 1 260 ? 3.636 15.472 19.782 1.00 76.12 260 PRO A CA 1
ATOM 2050 C C . PRO A 1 260 ? 2.505 14.816 20.571 1.00 76.12 260 PRO A C 1
ATOM 2052 O O . PRO A 1 260 ? 1.805 15.475 21.338 1.00 76.12 260 PRO A O 1
ATOM 2055 N N . LYS A 1 261 ? 2.282 13.522 20.328 1.00 80.25 261 LYS A N 1
ATOM 2056 C CA . LYS A 1 261 ? 1.380 12.741 21.171 1.00 80.25 261 LYS A CA 1
ATOM 2057 C C . LYS A 1 261 ? 1.996 12.681 22.571 1.00 80.25 261 LYS A C 1
ATOM 2059 O O . LYS A 1 261 ? 3.223 12.560 22.647 1.00 80.25 261 LYS A O 1
ATOM 2064 N N . PRO A 1 262 ? 1.189 12.761 23.644 1.00 82.44 262 PRO A N 1
ATOM 2065 C CA . PRO A 1 262 ? 1.708 12.570 24.990 1.00 82.44 262 PRO A CA 1
ATOM 2066 C C . PRO A 1 262 ? 2.455 11.236 25.031 1.00 82.44 262 PRO A C 1
ATOM 2068 O O . PRO A 1 262 ? 1.961 10.222 24.528 1.00 82.44 262 PRO A O 1
ATOM 2071 N N . VAL A 1 263 ? 3.694 11.277 25.519 1.00 82.56 263 VAL A N 1
ATOM 2072 C CA . VAL A 1 263 ? 4.537 10.087 25.610 1.00 82.56 263 VAL A CA 1
ATOM 2073 C C . VAL A 1 263 ? 3.938 9.214 26.714 1.00 82.56 263 VAL A C 1
ATOM 2075 O O . VAL A 1 263 ? 3.736 9.731 27.812 1.00 82.56 263 VAL A O 1
ATOM 2078 N N . PRO A 1 264 ? 3.602 7.941 26.440 1.00 83.69 264 PRO A N 1
ATOM 2079 C CA . PRO A 1 264 ? 3.127 7.051 27.491 1.00 83.69 264 PRO A CA 1
ATOM 2080 C C . PRO A 1 264 ? 4.200 6.910 28.584 1.00 83.69 264 PRO A C 1
ATOM 2082 O O . PRO A 1 264 ? 5.390 7.036 28.272 1.00 83.69 264 PRO A O 1
ATOM 2085 N N . PRO A 1 265 ? 3.807 6.663 29.847 1.00 89.50 265 PRO A N 1
ATOM 2086 C CA . PRO A 1 265 ? 4.768 6.386 30.908 1.00 89.50 265 PRO A CA 1
ATOM 2087 C C . PRO A 1 265 ? 5.678 5.220 30.499 1.00 89.50 265 PRO A C 1
ATOM 2089 O O . PRO A 1 265 ? 5.250 4.310 29.783 1.00 89.50 265 PRO A O 1
ATOM 2092 N N . LYS A 1 266 ? 6.953 5.280 30.902 1.00 94.38 266 LYS A N 1
ATOM 2093 C CA . LYS A 1 266 ? 7.925 4.228 30.589 1.00 94.38 266 LYS A CA 1
ATOM 2094 C C . LYS A 1 266 ? 7.495 2.944 31.319 1.00 94.38 266 LYS A C 1
ATOM 2096 O O . LYS A 1 266 ? 7.406 2.984 32.549 1.00 94.38 266 LYS A O 1
ATOM 2101 N N . PRO A 1 267 ? 7.209 1.841 30.603 1.00 94.38 267 PRO A N 1
ATOM 2102 C CA . PRO A 1 267 ? 6.910 0.572 31.250 1.00 94.38 267 PRO A CA 1
ATOM 2103 C C . PRO A 1 267 ? 8.156 0.058 31.980 1.00 94.38 267 PRO A C 1
ATOM 2105 O O . PRO A 1 267 ? 9.278 0.454 31.657 1.00 94.38 267 PRO A O 1
ATOM 2108 N N . VAL A 1 268 ? 7.963 -0.826 32.953 1.00 94.00 268 VAL A N 1
ATOM 2109 C CA . VAL A 1 268 ? 9.046 -1.512 33.675 1.00 94.00 268 VAL A CA 1
ATOM 2110 C C . VAL A 1 268 ? 8.865 -3.009 33.453 1.00 94.00 268 VAL A C 1
ATOM 2112 O O . VAL A 1 268 ? 7.744 -3.495 33.507 1.00 94.00 268 VAL A O 1
ATOM 2115 N N . ILE A 1 269 ? 9.932 -3.746 33.150 1.00 92.88 269 ILE A N 1
ATOM 2116 C CA . ILE A 1 269 ? 9.894 -5.214 33.163 1.00 92.88 269 ILE A CA 1
ATOM 2117 C C . ILE A 1 269 ? 10.601 -5.656 34.448 1.00 92.88 269 ILE A C 1
ATOM 2119 O O . ILE A 1 269 ? 11.769 -5.302 34.614 1.00 92.88 269 ILE A O 1
ATOM 2123 N N . PRO A 1 270 ? 9.925 -6.380 35.359 1.00 92.31 270 PRO A N 1
ATOM 2124 C CA . PRO A 1 270 ? 10.563 -6.944 36.545 1.00 92.31 270 PRO A CA 1
ATOM 2125 C C . PRO A 1 270 ? 11.732 -7.859 36.166 1.00 92.31 270 PRO A C 1
ATOM 2127 O O . PRO A 1 270 ? 11.616 -8.671 35.243 1.00 92.31 270 PRO A O 1
ATOM 2130 N N . GLU A 1 271 ? 12.842 -7.760 36.898 1.00 91.56 271 GLU A N 1
ATOM 2131 C CA . GLU A 1 271 ? 13.966 -8.688 36.755 1.00 91.56 271 GLU A CA 1
ATOM 2132 C C . GLU A 1 271 ? 13.482 -10.126 37.023 1.00 91.56 271 GLU A C 1
ATOM 2134 O O . GLU A 1 271 ? 12.822 -10.394 38.026 1.00 91.56 271 GLU A O 1
ATOM 2139 N N . GLY A 1 272 ? 13.762 -11.050 36.098 1.00 91.31 272 GLY A N 1
ATOM 2140 C CA . GLY A 1 272 ? 13.354 -12.461 36.192 1.00 91.31 272 GLY A CA 1
ATOM 2141 C C . GLY A 1 272 ? 12.268 -12.905 35.205 1.00 91.31 272 GLY A C 1
ATOM 2142 O O . GLY A 1 272 ? 12.044 -14.106 35.062 1.00 91.31 272 GLY A O 1
ATOM 2143 N N . ILE A 1 273 ? 11.631 -11.985 34.474 1.00 92.56 273 ILE A N 1
ATOM 2144 C CA . ILE A 1 273 ? 10.686 -12.338 33.404 1.00 92.56 273 ILE A CA 1
ATOM 2145 C C . ILE A 1 273 ? 11.433 -12.368 32.069 1.00 92.56 273 ILE A C 1
ATOM 2147 O O . ILE A 1 273 ? 11.810 -11.328 31.529 1.00 92.56 273 ILE A O 1
ATOM 2151 N N . ALA A 1 274 ? 11.666 -13.572 31.543 1.00 91.75 274 ALA A N 1
ATOM 2152 C CA . ALA A 1 274 ? 12.331 -13.753 30.259 1.00 91.75 274 ALA A CA 1
ATOM 2153 C C . ALA A 1 274 ? 11.429 -13.294 29.102 1.00 91.75 274 ALA A C 1
ATOM 2155 O O . ALA A 1 274 ? 10.247 -13.637 29.034 1.00 91.75 274 ALA A O 1
ATOM 2156 N N . LEU A 1 275 ? 12.003 -12.528 28.173 1.00 93.12 275 LEU A N 1
ATOM 2157 C CA . LEU A 1 275 ? 11.345 -12.196 26.914 1.00 93.12 275 LEU A CA 1
ATOM 2158 C C . LEU A 1 275 ? 11.233 -13.452 26.034 1.00 93.12 275 LEU A C 1
ATOM 2160 O O . LEU A 1 275 ? 12.139 -14.286 26.056 1.00 93.12 275 LEU A O 1
ATOM 2164 N N . PRO A 1 276 ? 10.153 -13.597 25.244 1.00 91.56 276 PRO A N 1
ATOM 2165 C CA . PRO A 1 276 ? 10.039 -14.698 24.295 1.00 91.56 276 PRO A CA 1
ATOM 2166 C C . PRO A 1 276 ? 11.214 -14.680 23.306 1.00 91.56 276 PRO A C 1
ATOM 2168 O O . PRO A 1 276 ? 11.598 -13.621 22.799 1.00 91.56 276 PRO A O 1
ATOM 2171 N N . GLU A 1 277 ? 11.786 -15.856 23.035 1.00 88.94 277 GLU A N 1
ATOM 2172 C CA . GLU A 1 277 ? 12.976 -16.003 22.192 1.00 88.94 277 GLU A CA 1
ATOM 2173 C C . GLU A 1 277 ? 12.780 -15.338 20.817 1.00 88.94 277 GLU A C 1
ATOM 2175 O O . GLU A 1 277 ? 11.832 -15.629 20.085 1.00 88.94 277 GLU A O 1
ATOM 2180 N N . GLY A 1 278 ? 13.689 -14.424 20.461 1.00 90.00 278 GLY A N 1
ATOM 2181 C CA . GLY A 1 278 ? 13.698 -13.729 19.170 1.00 90.00 278 GLY A CA 1
ATOM 2182 C C . GLY A 1 278 ? 12.982 -12.373 19.127 1.00 90.00 278 GLY A C 1
ATOM 2183 O O . GLY A 1 278 ? 13.103 -11.674 18.118 1.00 90.00 278 GLY A O 1
ATOM 2184 N N . GLU A 1 279 ? 12.283 -11.952 20.187 1.00 91.50 279 GLU A N 1
ATOM 2185 C CA . GLU A 1 279 ? 11.829 -10.562 20.308 1.00 91.50 279 GLU A CA 1
ATOM 2186 C C . GLU A 1 279 ? 12.944 -9.677 20.897 1.00 91.50 279 GLU A C 1
ATOM 2188 O O . GLU A 1 279 ? 13.529 -9.990 21.930 1.00 91.50 279 GLU A O 1
ATOM 2193 N N . GLU A 1 280 ? 13.250 -8.551 20.244 1.00 91.81 280 GLU A N 1
ATOM 2194 C CA . GLU A 1 280 ? 14.183 -7.555 20.789 1.00 91.81 280 GLU A CA 1
ATOM 2195 C C . GLU A 1 280 ? 13.610 -6.945 22.083 1.00 91.81 280 GLU A C 1
ATOM 2197 O O . GLU A 1 280 ? 12.401 -6.707 22.179 1.00 91.81 280 GLU A O 1
ATOM 2202 N N . ASN A 1 281 ? 14.469 -6.634 23.060 1.00 93.44 281 ASN A N 1
ATOM 2203 C CA . ASN A 1 281 ? 14.054 -5.914 24.261 1.00 93.44 281 ASN A CA 1
ATOM 2204 C C . ASN A 1 281 ? 13.743 -4.451 23.915 1.00 93.44 281 ASN A C 1
ATOM 2206 O O . ASN A 1 281 ? 14.625 -3.593 23.844 1.00 93.44 281 ASN A O 1
ATOM 2210 N N . LEU A 1 282 ? 12.469 -4.145 23.670 1.00 93.00 282 LEU A N 1
ATOM 2211 C CA . LEU A 1 282 ? 12.068 -2.810 23.233 1.00 93.00 282 LEU A CA 1
ATOM 2212 C C . LEU A 1 282 ? 12.181 -1.762 24.351 1.00 93.00 282 LEU A C 1
ATOM 2214 O O . LEU A 1 282 ? 12.192 -0.568 24.044 1.00 93.00 282 LEU A O 1
ATOM 2218 N N . LEU A 1 283 ? 12.284 -2.174 25.624 1.00 92.38 283 LEU A N 1
ATOM 2219 C CA . LEU A 1 283 ? 12.557 -1.248 26.729 1.00 92.38 283 LEU A CA 1
ATOM 2220 C C . LEU A 1 283 ? 13.999 -0.745 26.727 1.00 92.38 283 LEU A C 1
ATOM 2222 O 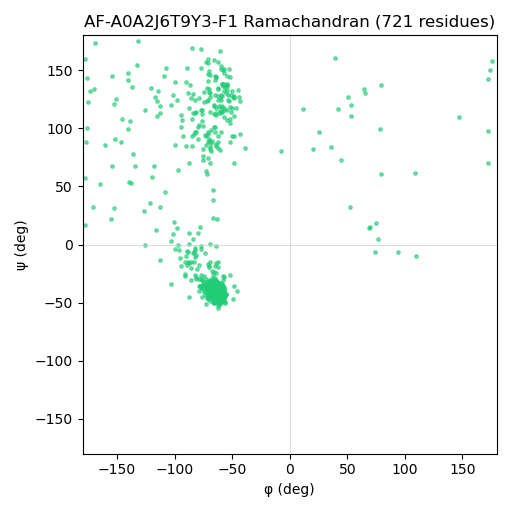O . LEU A 1 283 ? 14.210 0.431 27.012 1.00 92.38 283 LEU A O 1
ATOM 2226 N N . GLU A 1 284 ? 14.975 -1.581 26.367 1.00 93.06 284 GLU A N 1
ATOM 2227 C CA . GLU A 1 284 ? 16.361 -1.125 26.168 1.00 93.06 284 GLU A CA 1
ATOM 2228 C C . GLU A 1 284 ? 16.424 -0.094 25.035 1.00 93.06 284 GLU A C 1
ATOM 2230 O O . GLU A 1 284 ? 17.115 0.919 25.127 1.00 93.06 284 GLU A O 1
ATOM 2235 N N . LEU A 1 285 ? 15.603 -0.288 23.999 1.00 93.75 285 LEU A N 1
ATOM 2236 C CA . LEU A 1 285 ? 15.470 0.656 22.890 1.00 93.75 285 LEU A CA 1
ATOM 2237 C C . LEU A 1 285 ? 14.616 1.894 23.231 1.00 93.75 285 LEU A C 1
ATOM 2239 O O . LEU A 1 285 ? 14.444 2.765 22.377 1.00 93.75 285 LEU A O 1
ATOM 2243 N N . TRP A 1 286 ? 14.062 2.016 24.442 1.00 94.69 286 TRP A N 1
ATOM 2244 C CA . TRP A 1 286 ? 13.224 3.162 24.820 1.00 94.69 286 TRP A CA 1
ATOM 2245 C C . TRP A 1 286 ? 14.013 4.477 24.865 1.00 94.69 286 TRP A C 1
ATOM 2247 O O . TRP A 1 286 ? 13.517 5.523 24.417 1.00 94.69 286 TRP A O 1
ATOM 2257 N N . ASP A 1 287 ? 15.246 4.394 25.371 1.00 93.62 287 ASP A N 1
ATOM 2258 C CA . ASP A 1 287 ? 16.183 5.509 25.555 1.00 93.62 287 ASP A CA 1
ATOM 2259 C C . ASP A 1 287 ? 17.242 5.573 24.444 1.00 93.62 287 ASP A C 1
ATOM 2261 O O . ASP A 1 287 ? 18.270 6.232 24.574 1.00 93.62 287 ASP A O 1
ATOM 2265 N N . ILE A 1 288 ? 16.959 4.921 23.314 1.00 95.00 288 ILE A N 1
ATOM 2266 C CA . ILE A 1 288 ? 17.835 4.885 22.149 1.00 95.00 288 ILE A CA 1
ATOM 2267 C C . ILE A 1 288 ? 18.130 6.300 21.614 1.00 95.00 288 ILE A C 1
ATOM 2269 O O . ILE A 1 288 ? 17.245 7.170 21.484 1.00 95.00 288 ILE A O 1
ATOM 2273 N N . THR A 1 289 ? 19.392 6.521 21.257 1.00 97.62 289 THR A N 1
ATOM 2274 C CA . THR A 1 289 ? 19.866 7.804 20.730 1.00 97.62 289 THR A CA 1
ATOM 2275 C C . THR A 1 289 ? 19.335 8.060 19.313 1.00 97.62 289 THR A C 1
ATOM 2277 O O . THR A 1 289 ? 19.006 7.138 18.559 1.00 97.62 289 THR A O 1
ATOM 2280 N N . ASP A 1 290 ? 19.256 9.332 18.903 1.00 96.38 290 ASP A N 1
ATOM 2281 C CA . ASP A 1 290 ? 18.828 9.701 17.540 1.00 96.38 290 ASP A CA 1
ATOM 2282 C C . ASP A 1 290 ? 19.731 9.066 16.462 1.00 96.38 290 ASP A C 1
ATOM 2284 O O . ASP A 1 290 ? 19.269 8.740 15.361 1.00 96.38 290 ASP A O 1
ATOM 2288 N N . GLU A 1 291 ? 21.011 8.850 16.777 1.00 96.75 291 GLU A N 1
ATOM 2289 C CA . GLU A 1 291 ? 21.989 8.238 15.879 1.00 96.75 291 GLU A CA 1
ATOM 2290 C C . GLU A 1 291 ? 21.712 6.757 15.628 1.00 96.75 291 GLU A C 1
ATOM 2292 O O . GLU A 1 291 ? 21.753 6.298 14.484 1.00 96.75 291 GLU A O 1
ATOM 2297 N N . GLU A 1 292 ? 21.388 6.003 16.673 1.00 96.69 292 GLU A N 1
ATOM 2298 C CA . GLU A 1 292 ? 21.046 4.585 16.578 1.00 96.69 292 GLU A CA 1
ATOM 2299 C C . GLU A 1 292 ? 19.714 4.378 15.851 1.00 96.69 292 GLU A C 1
ATOM 2301 O O . GLU A 1 292 ? 19.620 3.520 14.968 1.00 96.69 292 GLU A O 1
ATOM 2306 N N . ILE A 1 293 ? 18.712 5.232 16.104 1.00 96.44 293 ILE A N 1
ATOM 2307 C CA . ILE A 1 293 ? 17.472 5.235 15.311 1.00 96.44 293 ILE A CA 1
ATOM 2308 C C . ILE A 1 293 ? 17.790 5.517 13.841 1.00 96.44 293 ILE A C 1
ATOM 2310 O O . ILE A 1 293 ? 17.276 4.839 12.946 1.00 96.44 293 ILE A O 1
ATOM 2314 N N . ALA A 1 294 ? 18.660 6.490 13.558 1.00 95.19 294 ALA A N 1
ATOM 2315 C CA . ALA A 1 294 ? 19.072 6.784 12.192 1.00 95.19 294 ALA A CA 1
ATOM 2316 C C . ALA A 1 294 ? 19.798 5.592 11.541 1.00 95.19 294 ALA A C 1
ATOM 2318 O O . ALA A 1 294 ? 19.542 5.305 10.366 1.00 95.19 294 ALA A O 1
ATOM 2319 N N . LYS A 1 295 ? 20.652 4.866 12.279 1.00 96.69 295 LYS A N 1
ATOM 2320 C CA . LYS A 1 295 ? 21.298 3.620 11.823 1.00 96.69 295 LYS A CA 1
ATOM 2321 C C . LYS A 1 295 ? 20.255 2.540 11.507 1.00 96.69 295 LYS A C 1
ATOM 2323 O O . LYS A 1 295 ? 20.296 1.981 10.411 1.00 96.69 295 LYS A O 1
ATOM 2328 N N . ARG A 1 296 ? 19.257 2.333 12.373 1.00 94.56 296 ARG A N 1
ATOM 2329 C CA . ARG A 1 296 ? 18.150 1.378 12.163 1.00 94.56 296 ARG A CA 1
ATOM 2330 C C . ARG A 1 296 ? 17.268 1.743 10.965 1.00 94.56 296 ARG A C 1
ATOM 2332 O O . ARG A 1 296 ? 16.871 0.893 10.173 1.00 94.56 296 ARG A O 1
ATOM 2339 N N . LEU A 1 297 ? 16.975 3.027 10.768 1.00 95.50 297 LEU A N 1
ATOM 2340 C CA . LEU A 1 297 ? 16.250 3.490 9.581 1.00 95.50 297 LEU A CA 1
ATOM 2341 C C . LEU A 1 297 ? 17.069 3.288 8.300 1.00 95.50 297 LEU A C 1
ATOM 2343 O O . LEU A 1 297 ? 16.499 2.979 7.249 1.00 95.50 297 LEU A O 1
ATOM 2347 N N . ARG A 1 298 ? 18.396 3.454 8.363 1.00 94.88 298 ARG A N 1
ATOM 2348 C CA . ARG A 1 298 ? 19.304 3.167 7.244 1.00 94.88 298 ARG A CA 1
ATOM 2349 C C . ARG A 1 298 ? 19.356 1.669 6.937 1.00 94.88 298 ARG A C 1
ATOM 2351 O O . ARG A 1 298 ? 19.233 1.336 5.761 1.00 94.88 298 ARG A O 1
ATOM 2358 N N . SER A 1 299 ? 19.463 0.781 7.930 1.00 93.62 299 SER A N 1
ATOM 2359 C CA . SER A 1 299 ? 19.439 -0.676 7.703 1.00 93.62 299 SER A CA 1
ATOM 2360 C C . SER A 1 299 ? 18.118 -1.120 7.071 1.00 93.62 299 SER A C 1
ATOM 2362 O O . SER A 1 299 ? 18.139 -1.718 6.000 1.00 93.62 299 SER A O 1
ATOM 2364 N N . LYS A 1 300 ? 16.969 -0.663 7.589 1.00 93.81 300 LYS A N 1
ATOM 2365 C CA . LYS A 1 300 ? 15.645 -0.916 6.982 1.00 93.81 300 LYS A CA 1
ATOM 2366 C C . LYS A 1 300 ? 15.541 -0.417 5.538 1.00 93.81 300 LYS A C 1
ATOM 2368 O O . LYS A 1 300 ? 14.934 -1.063 4.680 1.00 93.81 300 LYS A O 1
ATOM 2373 N N . LYS A 1 301 ? 16.119 0.753 5.234 1.00 94.38 301 LYS A N 1
ATOM 2374 C CA . LYS A 1 301 ? 16.184 1.280 3.858 1.00 94.38 301 LYS A CA 1
ATOM 2375 C C . LYS A 1 301 ? 17.073 0.396 2.974 1.00 94.38 301 LYS A C 1
ATOM 2377 O O . LYS A 1 301 ? 16.654 0.088 1.858 1.00 94.38 301 LYS A O 1
ATOM 2382 N N . LYS A 1 302 ? 18.234 -0.052 3.466 1.00 94.38 302 LYS A N 1
ATOM 2383 C CA . LYS A 1 302 ? 19.138 -0.980 2.764 1.00 94.38 302 LYS A CA 1
ATOM 2384 C C . LYS A 1 302 ? 18.466 -2.329 2.499 1.00 94.38 302 LYS A C 1
ATOM 2386 O O . LYS A 1 302 ? 18.417 -2.747 1.348 1.00 94.38 302 LYS A O 1
ATOM 2391 N N . GLU A 1 303 ? 17.841 -2.943 3.498 1.00 92.94 303 GLU A N 1
ATOM 2392 C CA . GLU A 1 303 ? 17.070 -4.187 3.360 1.00 92.94 303 GLU A CA 1
ATOM 2393 C C . GLU A 1 303 ? 15.959 -4.054 2.317 1.00 92.94 303 GLU A C 1
ATOM 2395 O O . GLU A 1 303 ? 15.811 -4.906 1.444 1.00 92.94 303 GLU A O 1
ATOM 2400 N N . LYS A 1 304 ? 15.216 -2.940 2.325 1.00 94.38 304 LYS A N 1
ATOM 2401 C CA . LYS A 1 304 ? 14.184 -2.673 1.313 1.00 94.38 304 LYS A CA 1
ATOM 2402 C C . LYS A 1 304 ? 14.767 -2.531 -0.096 1.00 94.38 304 LYS A C 1
ATOM 2404 O O . LYS A 1 304 ? 14.133 -2.955 -1.065 1.00 94.38 304 LYS A O 1
ATOM 2409 N N . ILE A 1 305 ? 15.944 -1.920 -0.234 1.00 91.44 305 ILE A N 1
ATOM 2410 C CA . ILE A 1 305 ? 16.648 -1.812 -1.517 1.00 91.44 305 ILE A CA 1
ATOM 2411 C C . ILE A 1 305 ? 17.105 -3.195 -1.982 1.00 91.44 305 ILE A C 1
ATOM 2413 O O . ILE A 1 305 ? 16.861 -3.540 -3.138 1.00 91.44 305 ILE A O 1
ATOM 2417 N N . ILE A 1 306 ? 17.703 -3.994 -1.096 1.00 91.62 306 ILE A N 1
ATOM 2418 C CA . ILE A 1 306 ? 18.144 -5.365 -1.378 1.00 91.62 306 ILE A CA 1
ATOM 2419 C C . ILE A 1 306 ? 16.942 -6.217 -1.798 1.00 91.62 306 ILE A C 1
ATOM 2421 O O . ILE A 1 306 ? 16.956 -6.768 -2.895 1.00 91.62 306 ILE A O 1
ATOM 2425 N N . ALA A 1 307 ? 15.850 -6.208 -1.030 1.00 89.00 307 ALA A N 1
ATOM 2426 C CA . ALA A 1 307 ? 14.598 -6.884 -1.373 1.00 89.00 307 ALA A CA 1
ATOM 2427 C C . ALA A 1 307 ? 14.009 -6.401 -2.715 1.00 89.00 307 ALA A C 1
ATOM 2429 O O . ALA A 1 307 ? 13.444 -7.169 -3.493 1.00 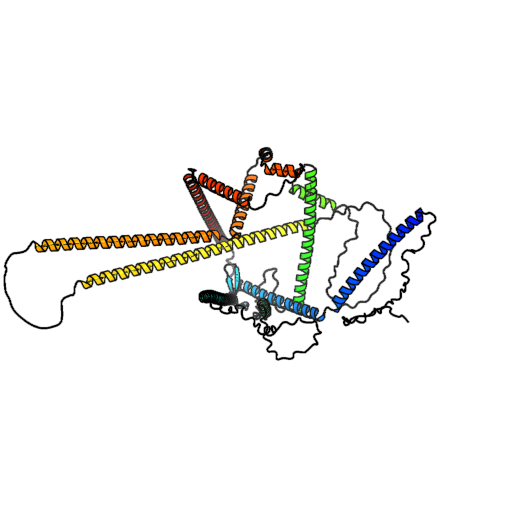89.00 307 ALA A O 1
ATOM 2430 N N . GLY A 1 308 ? 14.153 -5.111 -3.032 1.00 92.50 308 GLY A N 1
ATOM 2431 C CA . GLY A 1 308 ? 13.768 -4.561 -4.330 1.00 92.50 308 GLY A CA 1
ATOM 2432 C C . GLY A 1 308 ? 14.654 -5.054 -5.480 1.00 92.50 308 GLY A C 1
ATOM 2433 O O . GLY A 1 308 ? 14.147 -5.319 -6.575 1.00 92.50 308 GLY A O 1
ATOM 2434 N N . LYS A 1 309 ? 15.969 -5.182 -5.255 1.00 93.00 309 LYS A N 1
ATOM 2435 C CA . LYS A 1 309 ? 16.934 -5.728 -6.220 1.00 93.00 309 LYS A CA 1
ATOM 2436 C C . LYS A 1 309 ? 16.670 -7.220 -6.457 1.00 93.00 309 LYS A C 1
ATOM 2438 O O . LYS A 1 309 ? 16.556 -7.607 -7.621 1.00 93.00 309 LYS A O 1
ATOM 2443 N N . THR A 1 310 ? 16.481 -8.022 -5.408 1.00 87.62 310 THR A N 1
ATOM 2444 C CA . THR A 1 310 ? 16.157 -9.457 -5.519 1.00 87.62 310 THR A CA 1
ATOM 2445 C C . THR A 1 310 ? 14.839 -9.667 -6.259 1.00 87.62 310 THR A C 1
ATOM 2447 O O . THR A 1 310 ? 14.805 -10.392 -7.247 1.00 87.62 310 THR A O 1
ATOM 2450 N N . LEU A 1 311 ? 13.785 -8.914 -5.927 1.00 90.12 311 LEU A N 1
ATOM 2451 C CA . LEU A 1 311 ? 12.507 -8.974 -6.644 1.00 90.12 311 LEU A CA 1
ATOM 2452 C C . LEU A 1 311 ? 12.644 -8.632 -8.139 1.00 90.12 311 LEU A C 1
ATOM 2454 O O . LEU A 1 311 ? 11.972 -9.233 -8.979 1.00 90.12 311 LEU A O 1
ATOM 2458 N N . ARG A 1 312 ? 13.523 -7.692 -8.512 1.00 91.56 312 ARG A N 1
ATOM 2459 C CA . ARG A 1 312 ? 13.814 -7.397 -9.927 1.00 91.56 312 ARG A CA 1
ATOM 2460 C C . ARG A 1 312 ? 14.588 -8.523 -10.616 1.00 91.56 312 ARG A C 1
ATOM 2462 O O . ARG A 1 312 ? 14.333 -8.730 -11.803 1.00 91.56 312 ARG A O 1
ATOM 2469 N N . LYS A 1 313 ? 15.508 -9.209 -9.923 1.00 90.94 313 LYS A N 1
ATOM 2470 C CA . LYS A 1 313 ? 16.206 -10.403 -10.441 1.00 90.94 313 LYS A CA 1
ATOM 2471 C C . LYS A 1 313 ? 15.196 -11.526 -10.709 1.00 90.94 313 LYS A C 1
ATOM 2473 O O . LYS A 1 313 ? 14.967 -11.835 -11.875 1.00 90.94 313 LYS A O 1
ATOM 2478 N N . ILE A 1 314 ? 14.400 -11.880 -9.697 1.00 88.25 314 ILE A N 1
ATOM 2479 C CA . ILE A 1 314 ? 13.291 -12.847 -9.774 1.00 88.25 314 ILE A CA 1
ATOM 2480 C C . ILE A 1 314 ? 12.357 -12.563 -10.966 1.00 88.25 314 ILE A C 1
ATOM 2482 O O . ILE A 1 314 ? 11.997 -13.441 -11.752 1.00 88.25 314 ILE A O 1
ATOM 2486 N N . GLN A 1 315 ? 11.954 -11.301 -11.158 1.00 90.25 315 GLN A N 1
ATOM 2487 C CA . GLN A 1 315 ? 11.108 -10.917 -12.294 1.00 90.25 315 GLN A CA 1
ATOM 2488 C C . GLN A 1 315 ? 11.808 -11.050 -13.654 1.00 90.25 315 GLN A C 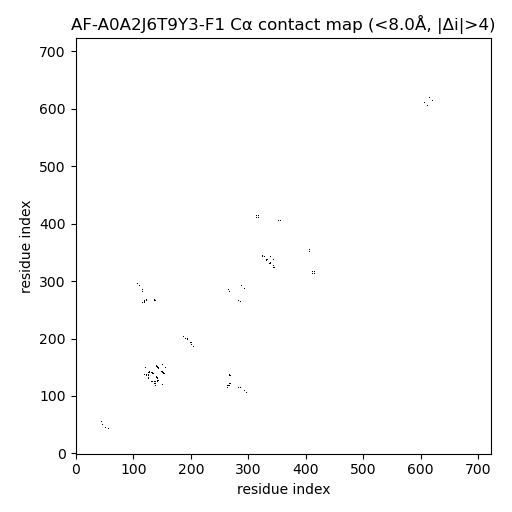1
ATOM 2490 O O . GLN A 1 315 ? 11.136 -11.285 -14.665 1.00 90.25 315 GLN A O 1
ATOM 2495 N N . LYS A 1 316 ? 13.129 -10.844 -13.718 1.00 91.50 316 LYS A N 1
ATOM 2496 C CA . LYS A 1 316 ? 13.926 -11.044 -14.932 1.00 91.50 316 LYS A CA 1
ATOM 2497 C C . LYS A 1 316 ? 14.059 -12.534 -15.246 1.00 91.50 316 LYS A C 1
ATOM 2499 O O . LYS A 1 316 ? 13.776 -12.863 -16.401 1.00 91.50 316 LYS A O 1
ATOM 2504 N N . GLU A 1 317 ? 14.385 -13.417 -14.292 1.00 89.38 317 GLU A N 1
ATOM 2505 C CA . GLU A 1 317 ? 14.361 -14.871 -14.555 1.00 89.38 317 GLU A CA 1
ATOM 2506 C C . GLU A 1 317 ? 12.972 -15.313 -14.990 1.00 89.38 317 GLU A C 1
ATOM 2508 O O . GLU A 1 317 ? 12.834 -15.910 -16.052 1.00 89.38 317 GLU A O 1
ATOM 2513 N N . GLN A 1 318 ? 11.910 -14.925 -14.281 1.00 90.94 318 GLN A N 1
ATOM 2514 C CA . GLN A 1 318 ? 10.558 -15.319 -14.676 1.00 90.94 318 GLN A CA 1
ATOM 2515 C C . GLN A 1 318 ? 10.219 -14.888 -16.115 1.00 90.94 318 GLN A C 1
ATOM 2517 O O . GLN A 1 318 ? 9.540 -15.610 -16.850 1.00 90.94 318 GLN A O 1
ATOM 2522 N N . LYS A 1 319 ? 10.683 -13.710 -16.557 1.00 93.38 319 LYS A N 1
ATOM 2523 C CA . LYS A 1 319 ? 10.514 -13.258 -17.948 1.00 93.38 319 LYS A CA 1
ATOM 2524 C C . LYS A 1 319 ? 11.347 -14.082 -18.929 1.00 93.38 319 LYS A C 1
ATOM 2526 O O . LYS A 1 319 ? 10.842 -14.356 -20.018 1.00 93.38 319 LYS A O 1
ATOM 2531 N N . LYS A 1 320 ? 12.585 -14.453 -18.582 1.00 90.44 320 LYS A N 1
ATOM 2532 C CA . LYS A 1 320 ? 13.429 -15.355 -19.386 1.00 90.44 320 LYS A CA 1
ATOM 2533 C C . LYS A 1 320 ? 12.755 -16.727 -19.518 1.00 90.44 320 LYS A C 1
ATOM 2535 O O . LYS A 1 320 ? 12.527 -17.167 -20.640 1.00 90.44 320 LYS A O 1
ATOM 2540 N N . PHE A 1 321 ? 12.302 -17.306 -18.409 1.00 92.81 321 PHE A N 1
ATOM 2541 C CA . PHE A 1 321 ? 11.561 -18.565 -18.368 1.00 92.81 321 PHE A CA 1
ATOM 2542 C C . PHE A 1 321 ? 10.292 -18.520 -19.227 1.00 92.81 321 PHE A C 1
ATOM 2544 O O . PHE A 1 321 ? 10.073 -19.368 -20.085 1.00 92.81 321 PHE A O 1
ATOM 2551 N N . ASN A 1 322 ? 9.488 -17.459 -19.107 1.00 93.75 322 ASN A N 1
ATOM 2552 C CA . ASN A 1 322 ? 8.287 -17.293 -19.931 1.00 93.75 322 ASN A CA 1
ATOM 2553 C C . ASN A 1 322 ? 8.606 -17.129 -21.428 1.00 93.75 322 ASN A C 1
ATOM 2555 O O . ASN A 1 322 ? 7.787 -17.488 -22.275 1.00 93.75 322 ASN A O 1
ATOM 2559 N N . ARG A 1 323 ? 9.764 -16.555 -21.783 1.00 93.88 323 ARG A N 1
ATOM 2560 C CA . ARG A 1 323 ? 10.228 -16.498 -23.178 1.00 93.88 323 ARG A CA 1
ATOM 2561 C C . ARG A 1 323 ? 10.637 -17.885 -23.666 1.00 93.88 323 ARG A C 1
ATOM 2563 O O . ARG A 1 323 ? 10.203 -18.251 -24.753 1.00 93.88 323 ARG A O 1
ATOM 2570 N N . ALA A 1 324 ? 11.378 -18.652 -22.865 1.00 92.25 324 ALA A N 1
ATOM 2571 C CA . ALA A 1 324 ? 11.742 -20.034 -23.175 1.00 92.25 324 ALA A CA 1
ATOM 2572 C C . ALA A 1 324 ? 10.493 -20.912 -23.364 1.00 92.25 324 ALA A C 1
ATOM 2574 O O . ALA A 1 324 ? 10.355 -21.554 -24.401 1.00 92.25 324 ALA A O 1
ATOM 2575 N N . MET A 1 325 ? 9.504 -20.803 -22.469 1.00 94.62 325 MET A N 1
ATOM 2576 C CA . MET A 1 325 ? 8.204 -21.480 -22.593 1.00 94.62 325 MET A CA 1
ATOM 2577 C C . MET A 1 325 ? 7.484 -21.125 -23.898 1.00 94.62 325 MET A C 1
ATOM 2579 O O . MET A 1 325 ? 6.922 -21.992 -24.559 1.00 94.62 325 MET A O 1
ATOM 2583 N N . LYS A 1 326 ? 7.519 -19.855 -24.326 1.00 96.25 326 LYS A N 1
ATOM 2584 C CA . LYS A 1 326 ? 6.933 -19.443 -25.615 1.00 96.25 326 LYS A CA 1
ATOM 2585 C C . LYS A 1 326 ? 7.694 -19.999 -26.816 1.00 96.25 326 LYS A C 1
ATOM 2587 O O . LYS A 1 326 ? 7.060 -20.305 -27.821 1.00 96.25 326 LYS A O 1
ATOM 2592 N N . VAL A 1 327 ? 9.021 -20.083 -26.743 1.00 95.38 327 VAL A N 1
ATOM 2593 C CA . VAL A 1 327 ? 9.850 -20.666 -27.809 1.00 95.38 327 VAL A CA 1
ATOM 2594 C C . VAL A 1 327 ? 9.568 -22.158 -27.925 1.00 95.38 327 VAL A C 1
ATOM 2596 O O . VAL A 1 327 ? 9.226 -22.613 -29.012 1.00 95.38 327 VAL A O 1
ATOM 2599 N N . ARG A 1 328 ? 9.583 -22.885 -26.806 1.00 94.56 328 ARG A N 1
ATOM 2600 C CA . ARG A 1 328 ? 9.243 -24.309 -26.752 1.00 94.56 328 ARG A CA 1
ATOM 2601 C C . ARG A 1 328 ? 7.821 -24.583 -27.237 1.00 94.56 328 ARG A C 1
ATOM 2603 O O . ARG A 1 328 ? 7.623 -25.494 -28.032 1.00 94.56 328 ARG A O 1
ATOM 2610 N N . LYS A 1 329 ? 6.849 -23.726 -26.895 1.00 97.25 329 LYS A N 1
ATOM 2611 C CA . LYS A 1 329 ? 5.475 -23.829 -27.418 1.00 97.25 329 LYS A CA 1
ATOM 2612 C C . LYS A 1 329 ? 5.411 -23.709 -28.937 1.00 97.25 329 LYS A C 1
ATOM 2614 O O . LYS A 1 329 ? 4.659 -24.432 -29.580 1.00 97.25 329 LYS A O 1
ATOM 2619 N N . LYS A 1 330 ? 6.201 -22.802 -29.519 1.00 96.94 330 LYS A N 1
ATOM 2620 C CA . LYS A 1 330 ? 6.309 -22.670 -30.978 1.00 96.94 330 LYS A CA 1
ATOM 2621 C C . LYS A 1 330 ? 7.017 -23.866 -31.609 1.00 96.94 330 LYS A C 1
ATOM 2623 O O . LYS A 1 330 ? 6.606 -24.290 -32.675 1.00 96.94 330 LYS A O 1
ATOM 2628 N N . GLN A 1 331 ? 8.048 -24.406 -30.963 1.00 94.94 331 GLN A N 1
ATOM 2629 C CA . GLN A 1 331 ? 8.746 -25.600 -31.445 1.00 94.94 331 GLN A CA 1
ATOM 2630 C C . GLN A 1 331 ? 7.826 -26.824 -31.450 1.00 94.94 331 GLN A C 1
ATOM 2632 O O . GLN A 1 331 ? 7.762 -27.498 -32.468 1.00 94.94 331 GLN A O 1
ATOM 2637 N N . ALA A 1 332 ? 7.054 -27.051 -30.382 1.00 95.88 332 ALA A N 1
ATOM 2638 C CA . ALA A 1 332 ? 6.062 -28.126 -30.329 1.00 95.88 332 ALA A CA 1
ATOM 2639 C C . ALA A 1 332 ? 4.995 -27.967 -31.424 1.00 95.88 332 ALA A C 1
ATOM 2641 O O . ALA A 1 332 ? 4.730 -28.909 -32.163 1.00 95.88 332 ALA A O 1
ATOM 2642 N N . ALA A 1 333 ? 4.467 -26.748 -31.604 1.00 96.25 333 ALA A N 1
ATOM 2643 C CA . ALA A 1 333 ? 3.510 -26.453 -32.670 1.00 96.25 333 ALA A CA 1
ATOM 2644 C C . ALA A 1 333 ? 4.094 -26.686 -34.075 1.00 96.25 333 ALA A C 1
ATOM 2646 O O . ALA A 1 333 ? 3.421 -27.255 -34.926 1.00 96.25 333 ALA A O 1
ATOM 2647 N N . ASN A 1 334 ? 5.347 -26.284 -34.311 1.00 96.81 334 ASN A N 1
ATOM 2648 C CA . ASN A 1 334 ? 6.028 -26.509 -35.587 1.00 96.81 334 ASN A CA 1
ATOM 2649 C C . ASN A 1 334 ? 6.346 -27.993 -35.830 1.00 96.81 334 ASN A C 1
ATOM 2651 O O . ASN A 1 334 ? 6.368 -28.419 -36.977 1.00 96.81 334 ASN A O 1
ATOM 2655 N N . ALA A 1 335 ? 6.595 -28.765 -34.770 1.00 95.50 335 ALA A N 1
ATOM 2656 C CA . ALA A 1 335 ? 6.853 -30.202 -34.840 1.00 95.50 335 ALA A CA 1
ATOM 2657 C C . ALA A 1 335 ? 5.566 -31.048 -34.891 1.00 95.50 335 ALA A C 1
ATOM 2659 O O . ALA A 1 335 ? 5.650 -32.264 -35.025 1.00 95.50 335 ALA A O 1
ATOM 2660 N N . GLY A 1 336 ? 4.386 -30.434 -34.739 1.00 96.31 336 GLY A N 1
ATOM 2661 C CA . GLY A 1 336 ? 3.114 -31.155 -34.628 1.00 96.31 336 GLY A CA 1
ATOM 2662 C C . GLY A 1 336 ? 2.952 -31.951 -33.326 1.00 96.31 336 GLY A C 1
ATOM 2663 O O . GLY A 1 336 ? 2.057 -32.783 -33.229 1.00 96.31 336 GLY A O 1
ATOM 2664 N N . VAL A 1 337 ? 3.796 -31.706 -32.318 1.00 96.50 337 VAL A N 1
ATOM 2665 C CA . VAL A 1 337 ? 3.745 -32.392 -31.019 1.00 96.50 337 VAL A CA 1
ATOM 2666 C C . VAL A 1 337 ? 2.771 -31.662 -30.092 1.00 96.50 337 VAL A C 1
ATOM 2668 O O . VAL A 1 337 ? 2.772 -30.429 -30.015 1.00 96.50 337 VAL A O 1
ATOM 2671 N N . ILE A 1 338 ? 1.948 -32.417 -29.359 1.00 95.06 338 ILE A N 1
ATOM 2672 C CA . ILE A 1 338 ? 1.017 -31.869 -28.364 1.00 95.06 338 ILE A CA 1
ATOM 2673 C C . ILE A 1 338 ? 1.809 -31.114 -27.290 1.00 95.06 338 ILE A C 1
ATOM 2675 O O . ILE A 1 338 ? 2.780 -31.615 -26.724 1.00 95.06 338 ILE A O 1
ATOM 2679 N N . TRP A 1 339 ? 1.405 -29.870 -27.031 1.00 96.12 339 TRP A N 1
ATOM 2680 C CA . TRP A 1 339 ? 2.071 -29.009 -26.061 1.00 96.12 339 TRP A CA 1
ATOM 2681 C C . TRP A 1 339 ? 1.728 -29.426 -24.629 1.00 96.12 339 TRP A C 1
ATOM 2683 O O . TRP A 1 339 ? 0.673 -29.055 -24.116 1.00 96.12 339 TRP A O 1
ATOM 2693 N N . ASP A 1 340 ? 2.657 -30.119 -23.976 1.00 96.19 340 ASP A N 1
ATOM 2694 C CA . ASP A 1 340 ? 2.616 -30.369 -22.537 1.00 96.19 340 ASP A CA 1
ATOM 2695 C C . ASP A 1 340 ? 3.436 -29.296 -21.786 1.00 96.19 340 ASP A C 1
ATOM 2697 O O . ASP A 1 340 ? 4.668 -29.237 -21.913 1.00 96.19 340 ASP A O 1
ATOM 2701 N N . PRO A 1 341 ? 2.783 -28.409 -21.008 1.00 93.56 341 PRO A N 1
ATOM 2702 C CA . PRO A 1 341 ? 3.473 -27.359 -20.282 1.00 93.56 341 PRO A CA 1
ATOM 2703 C C . PRO A 1 341 ? 4.397 -27.897 -19.187 1.00 93.56 341 PRO A C 1
ATOM 2705 O O . PRO A 1 341 ? 5.389 -27.234 -18.907 1.00 93.56 341 PRO A O 1
ATOM 2708 N N . GLU A 1 342 ? 4.116 -29.030 -18.545 1.00 94.44 342 GLU A N 1
ATOM 2709 C CA . GLU A 1 342 ? 4.943 -29.531 -17.439 1.00 94.44 342 GLU A CA 1
ATOM 2710 C C . GLU A 1 342 ? 6.228 -30.161 -17.945 1.00 94.44 342 GLU A C 1
ATOM 2712 O O . GLU A 1 342 ? 7.316 -29.818 -17.470 1.00 94.44 342 GLU A O 1
ATOM 2717 N N . LYS A 1 343 ? 6.114 -30.991 -18.985 1.00 95.88 343 LYS A N 1
ATOM 2718 C CA . LYS A 1 343 ? 7.272 -31.525 -19.700 1.00 95.88 343 LYS A CA 1
ATOM 2719 C C . LYS A 1 343 ? 8.141 -30.402 -20.257 1.00 95.88 343 LYS A C 1
ATOM 2721 O O . LYS A 1 343 ? 9.349 -30.403 -20.040 1.00 95.88 343 LYS A O 1
ATOM 2726 N N . ALA A 1 344 ? 7.539 -29.379 -20.868 1.00 93.88 344 ALA A N 1
ATOM 2727 C CA . ALA A 1 344 ? 8.287 -28.228 -21.364 1.00 93.88 344 ALA A CA 1
ATOM 2728 C C . ALA A 1 344 ? 8.993 -27.441 -20.249 1.00 93.88 344 ALA A C 1
ATOM 2730 O O . ALA A 1 344 ? 10.112 -26.977 -20.455 1.00 93.88 344 ALA A O 1
ATOM 2731 N N . LYS A 1 345 ? 8.377 -27.295 -19.065 1.00 93.44 345 LYS A N 1
ATOM 2732 C CA . LYS A 1 345 ? 9.052 -26.685 -17.907 1.00 93.44 345 LYS A CA 1
ATOM 2733 C C . LYS A 1 345 ? 10.267 -27.517 -17.494 1.00 93.44 345 LYS A C 1
ATOM 2735 O O . LYS A 1 345 ? 11.336 -26.936 -17.350 1.00 93.44 345 LYS A O 1
ATOM 2740 N N . LYS A 1 346 ? 10.123 -28.841 -17.347 1.00 94.06 346 LYS A N 1
ATOM 2741 C CA . LYS A 1 346 ? 11.230 -29.749 -16.990 1.00 94.06 346 LYS A CA 1
ATOM 2742 C C . LYS A 1 346 ? 12.357 -29.701 -18.026 1.00 94.06 346 LYS A C 1
ATOM 2744 O O . LYS A 1 346 ? 13.515 -29.573 -17.650 1.00 94.06 346 LYS A O 1
ATOM 2749 N N . GLU A 1 347 ? 12.025 -29.716 -19.317 1.00 93.06 347 GLU A N 1
ATOM 2750 C CA . GLU A 1 347 ? 13.006 -29.610 -20.405 1.00 93.06 347 GLU A CA 1
ATOM 2751 C C . GLU A 1 347 ? 13.728 -28.260 -20.410 1.00 93.06 347 GLU A C 1
ATOM 2753 O O . GLU A 1 347 ? 14.940 -28.229 -20.569 1.00 93.06 347 GLU A O 1
ATOM 2758 N N . ILE A 1 348 ? 13.020 -27.145 -20.198 1.00 91.00 348 ILE A N 1
ATOM 2759 C CA . ILE A 1 348 ? 13.651 -25.819 -20.122 1.00 91.00 348 ILE A CA 1
ATOM 2760 C C . ILE A 1 348 ? 14.571 -25.726 -18.910 1.00 91.00 348 ILE A C 1
ATOM 2762 O O . ILE A 1 348 ? 15.668 -25.197 -19.040 1.00 91.00 348 ILE A O 1
ATOM 2766 N N . LEU A 1 349 ? 14.137 -26.215 -17.746 1.00 89.06 349 LEU A N 1
ATOM 2767 C CA . LEU A 1 349 ? 14.970 -26.204 -16.543 1.00 89.06 349 LEU A CA 1
ATOM 2768 C C . LEU A 1 349 ? 16.223 -27.065 -16.762 1.00 89.06 349 LEU A C 1
ATOM 2770 O O . LEU A 1 349 ? 17.326 -26.564 -16.572 1.00 89.06 349 LEU A O 1
ATOM 2774 N N . GLY A 1 350 ? 16.071 -28.281 -17.298 1.00 90.38 350 GLY A N 1
ATOM 2775 C CA . GLY A 1 350 ? 17.195 -29.175 -17.586 1.00 90.38 350 GLY A CA 1
ATOM 2776 C C . GLY A 1 350 ? 18.125 -28.691 -18.708 1.00 90.38 350 GLY A C 1
ATOM 2777 O O . GLY A 1 350 ? 19.335 -28.876 -18.623 1.00 90.38 350 GLY A O 1
ATOM 2778 N N . GLU A 1 351 ? 17.613 -28.047 -19.764 1.00 88.31 351 GLU A N 1
ATOM 2779 C CA . GLU A 1 351 ? 18.452 -27.427 -20.807 1.00 88.31 351 GLU A CA 1
ATOM 2780 C C . GLU A 1 351 ? 19.255 -26.244 -20.275 1.00 88.31 351 GLU A C 1
ATOM 2782 O O . GLU A 1 351 ? 20.374 -26.004 -20.729 1.00 88.31 351 GLU A O 1
ATOM 2787 N N . MET A 1 352 ? 18.672 -25.475 -19.355 1.00 80.00 352 MET A N 1
ATOM 2788 C CA . MET A 1 352 ? 19.332 -24.311 -18.777 1.00 80.00 352 MET A CA 1
ATOM 2789 C C . MET A 1 352 ? 20.375 -24.711 -17.733 1.00 80.00 352 MET A C 1
ATOM 2791 O O . MET A 1 352 ? 21.430 -24.089 -17.711 1.00 80.00 352 MET A O 1
ATOM 2795 N N . GLU A 1 353 ? 20.133 -25.771 -16.960 1.00 82.94 353 GLU A N 1
ATOM 2796 C CA . GLU A 1 353 ? 21.106 -26.358 -16.027 1.00 82.94 353 GLU A CA 1
ATOM 2797 C C . GLU A 1 353 ? 22.296 -26.988 -16.772 1.00 82.94 353 GLU A C 1
ATOM 2799 O O . GLU A 1 353 ? 23.454 -26.754 -16.439 1.00 82.94 353 GLU A O 1
ATOM 2804 N N . LYS A 1 354 ? 22.042 -27.702 -17.876 1.00 81.75 354 LYS A N 1
ATOM 2805 C CA . LYS A 1 354 ? 23.112 -28.271 -18.719 1.00 81.75 354 LYS A CA 1
ATOM 2806 C C . LYS A 1 354 ? 23.954 -27.219 -19.439 1.00 81.75 354 LYS A C 1
ATOM 2808 O O . LYS A 1 354 ? 25.102 -27.487 -19.778 1.00 81.75 354 LYS A O 1
ATOM 2813 N N . ALA A 1 355 ? 23.400 -26.035 -19.695 1.00 72.44 355 ALA A N 1
ATOM 2814 C CA . ALA A 1 355 ? 24.141 -24.934 -20.307 1.00 72.44 355 ALA A CA 1
ATOM 2815 C C . ALA A 1 355 ? 25.140 -24.261 -19.343 1.00 72.44 355 ALA A C 1
ATOM 2817 O O . ALA A 1 355 ? 25.904 -23.405 -19.791 1.00 72.44 355 ALA A O 1
ATOM 2818 N N . ASP A 1 356 ? 25.132 -24.623 -18.056 1.00 59.00 356 ASP A N 1
ATOM 2819 C CA . ASP A 1 356 ? 25.974 -24.015 -17.020 1.00 59.00 356 ASP A CA 1
ATOM 2820 C C . ASP A 1 356 ? 27.400 -24.599 -16.979 1.00 59.00 356 ASP A C 1
ATOM 2822 O O . ASP A 1 356 ? 28.353 -23.895 -16.668 1.00 59.00 356 ASP A O 1
ATOM 2826 N N . TRP A 1 357 ? 27.585 -25.847 -17.417 1.00 55.97 357 TRP A N 1
ATOM 2827 C CA . TRP A 1 357 ? 28.824 -26.615 -17.216 1.00 55.97 357 TRP A CA 1
ATOM 2828 C C . TRP A 1 357 ? 29.925 -26.434 -18.287 1.00 55.97 357 TRP A C 1
ATOM 2830 O O . TRP A 1 357 ? 30.871 -27.213 -18.322 1.00 55.97 357 TRP A O 1
ATOM 2840 N N . GLY A 1 358 ? 29.811 -25.465 -19.208 1.00 51.56 358 GLY A N 1
ATOM 2841 C CA . GLY A 1 358 ? 30.605 -25.475 -20.456 1.00 51.56 358 GLY A CA 1
ATOM 2842 C C . GLY A 1 358 ? 31.449 -24.246 -20.823 1.00 51.56 358 GLY A C 1
ATOM 2843 O O . GLY A 1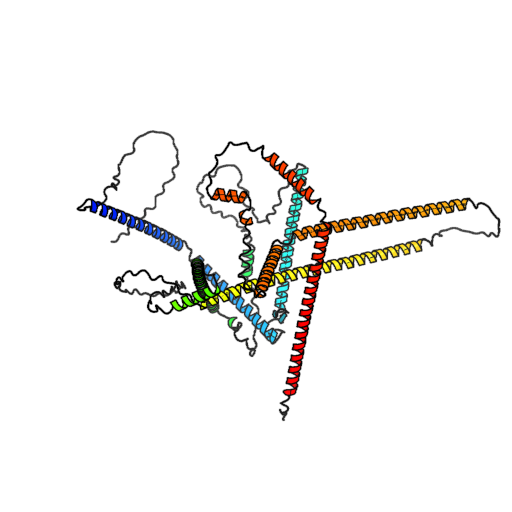 358 ? 32.064 -24.265 -21.884 1.00 51.56 358 GLY A O 1
ATOM 2844 N N . ASP A 1 359 ? 31.472 -23.169 -20.037 1.00 48.44 359 ASP A N 1
ATOM 2845 C CA . ASP A 1 359 ? 32.270 -21.962 -20.351 1.00 48.44 359 ASP A CA 1
ATOM 2846 C C . ASP A 1 359 ? 32.604 -21.224 -19.026 1.00 48.44 359 ASP A C 1
ATOM 2848 O O . ASP A 1 359 ? 32.074 -20.146 -18.744 1.00 48.44 359 ASP A O 1
ATOM 2852 N N . GLU A 1 360 ? 33.436 -21.837 -18.172 1.00 48.69 360 GLU A N 1
ATOM 2853 C CA . GLU A 1 360 ? 33.892 -21.262 -16.885 1.00 48.69 360 GLU A CA 1
ATOM 2854 C C . GLU A 1 360 ? 34.988 -20.186 -17.017 1.00 48.69 360 GLU A C 1
ATOM 2856 O O . GLU A 1 360 ? 35.329 -19.550 -16.028 1.00 48.69 360 GLU A O 1
ATOM 2861 N N . ASP A 1 361 ? 35.500 -19.894 -18.217 1.00 45.09 361 ASP A N 1
ATOM 2862 C CA . ASP A 1 361 ? 36.752 -19.124 -18.350 1.00 45.09 361 ASP A CA 1
ATOM 2863 C C . ASP A 1 361 ? 36.629 -17.817 -19.158 1.00 45.09 361 ASP A C 1
ATOM 2865 O O . ASP A 1 361 ? 37.518 -17.403 -19.903 1.00 45.09 361 ASP A O 1
ATOM 2869 N N . SER A 1 362 ? 35.490 -17.130 -19.033 1.00 46.81 362 SER A N 1
ATOM 2870 C CA . SER A 1 362 ? 35.343 -15.744 -19.506 1.00 46.81 362 SER A CA 1
ATOM 2871 C C . SER A 1 362 ? 35.001 -14.811 -18.349 1.00 46.81 362 SER A C 1
ATOM 2873 O O . SER A 1 362 ? 33.987 -14.108 -18.364 1.00 46.81 362 SER A O 1
ATOM 2875 N N . SER A 1 363 ? 35.901 -14.809 -17.369 1.00 49.03 363 SER A N 1
ATOM 2876 C CA . SER A 1 363 ? 36.152 -13.721 -16.425 1.00 49.03 363 SER A CA 1
ATOM 2877 C C . SER A 1 363 ? 36.333 -12.394 -17.177 1.00 49.03 363 SER A C 1
ATOM 2879 O O . SER A 1 363 ? 37.423 -12.149 -17.679 1.00 49.03 363 SER A O 1
ATOM 2881 N N . ASP A 1 364 ? 35.259 -11.603 -17.355 1.00 47.66 364 ASP A N 1
ATOM 2882 C CA . ASP A 1 364 ? 35.304 -10.132 -17.547 1.00 47.66 364 ASP A CA 1
ATOM 2883 C C . ASP A 1 364 ? 33.889 -9.495 -17.667 1.00 47.66 364 ASP A C 1
ATOM 2885 O O . ASP A 1 364 ? 33.537 -8.904 -18.693 1.00 47.66 364 ASP A O 1
ATOM 2889 N N . SER A 1 365 ? 32.993 -9.669 -16.682 1.00 44.28 365 SER A N 1
ATOM 2890 C CA . SER A 1 365 ? 31.805 -8.785 -16.541 1.00 44.28 365 SER A CA 1
ATOM 2891 C C . SER A 1 365 ? 30.993 -8.968 -15.256 1.00 44.28 365 SER A C 1
ATOM 2893 O O . SER A 1 365 ? 29.798 -8.671 -15.221 1.00 44.28 365 SER A O 1
ATOM 2895 N N . GLU A 1 366 ? 31.642 -9.327 -14.152 1.00 46.12 366 GLU A N 1
ATOM 2896 C CA . GLU A 1 366 ? 31.244 -8.792 -12.846 1.00 46.12 366 GLU A CA 1
ATOM 2897 C C . GLU A 1 366 ? 31.673 -7.312 -12.828 1.00 46.12 366 GLU A C 1
ATOM 2899 O O . GLU A 1 366 ? 32.508 -6.888 -12.039 1.00 46.12 366 GLU A O 1
ATOM 2904 N N . SER A 1 367 ? 31.138 -6.488 -13.744 1.00 46.81 367 SER A N 1
ATOM 2905 C CA . SER A 1 367 ? 31.032 -5.070 -13.433 1.00 46.81 367 SER A CA 1
ATOM 2906 C C . SER A 1 367 ? 29.962 -5.028 -12.353 1.00 46.81 367 SER A C 1
ATOM 2908 O O . SER A 1 367 ? 28.766 -4.891 -12.651 1.00 46.81 367 SER A O 1
ATOM 2910 N N . GLU A 1 368 ? 30.392 -5.257 -11.111 1.00 48.56 368 GLU A N 1
ATOM 2911 C CA . GLU A 1 368 ? 29.760 -4.707 -9.934 1.00 48.56 368 GLU A CA 1
ATOM 2912 C C . GLU A 1 368 ? 29.468 -3.263 -10.301 1.00 48.56 368 GLU A C 1
ATOM 2914 O O . GLU A 1 368 ? 30.317 -2.379 -10.303 1.00 48.56 368 GLU A O 1
ATOM 2919 N N . PHE A 1 369 ? 28.242 -3.033 -10.758 1.00 44.28 369 PHE A N 1
ATOM 2920 C CA . PHE A 1 369 ? 27.689 -1.708 -10.823 1.00 44.28 369 PHE A CA 1
ATOM 2921 C C . PHE A 1 369 ? 27.452 -1.383 -9.346 1.00 44.28 369 PHE A C 1
ATOM 2923 O O . PHE A 1 369 ? 26.317 -1.463 -8.858 1.00 44.28 369 PHE A O 1
ATOM 2930 N N . GLU A 1 370 ? 28.556 -1.092 -8.638 1.00 48.44 370 GLU A N 1
ATOM 2931 C CA . GLU A 1 370 ? 28.686 -0.086 -7.592 1.00 48.44 370 GLU A CA 1
ATOM 2932 C C . GLU A 1 370 ? 28.078 1.188 -8.175 1.00 48.44 370 GLU A C 1
ATOM 2934 O O . GLU A 1 370 ? 28.722 2.123 -8.635 1.00 48.44 370 GLU A O 1
ATOM 2939 N N . SER A 1 371 ? 26.760 1.143 -8.309 1.00 44.03 371 SER A N 1
ATOM 2940 C CA . SER A 1 371 ? 25.931 2.262 -8.662 1.00 44.03 371 SER A CA 1
ATOM 2941 C C . SER A 1 371 ? 25.965 3.133 -7.438 1.00 44.03 371 SER A C 1
ATOM 2943 O O . SER A 1 371 ? 25.101 2.932 -6.585 1.00 44.03 371 SER A O 1
ATOM 2945 N N . ASP A 1 372 ? 26.963 4.016 -7.381 1.00 45.53 372 ASP A N 1
ATOM 2946 C CA . ASP A 1 372 ? 27.022 5.219 -6.563 1.00 45.53 372 ASP A CA 1
ATOM 2947 C C . ASP A 1 372 ? 26.036 5.139 -5.398 1.00 45.53 372 ASP A C 1
ATOM 2949 O O . ASP A 1 372 ? 24.905 5.646 -5.463 1.00 45.53 372 ASP A O 1
ATOM 2953 N N . ASP A 1 373 ? 26.453 4.455 -4.331 1.00 44.34 373 ASP A N 1
ATOM 2954 C CA . ASP A 1 373 ? 26.023 4.869 -3.007 1.00 44.34 373 ASP A CA 1
ATOM 2955 C C . ASP A 1 373 ? 26.602 6.281 -2.835 1.00 44.34 373 ASP A C 1
ATOM 2957 O O . ASP A 1 373 ? 27.661 6.492 -2.257 1.00 44.34 373 ASP A O 1
ATOM 2961 N N . ASP A 1 374 ? 25.863 7.253 -3.377 1.00 51.91 374 ASP A N 1
ATOM 2962 C CA . ASP A 1 374 ? 25.932 8.700 -3.156 1.00 51.91 374 ASP A CA 1
ATOM 2963 C C . ASP A 1 374 ? 25.502 8.978 -1.692 1.00 51.91 374 ASP A C 1
ATOM 2965 O O . ASP A 1 374 ? 24.616 9.777 -1.369 1.00 51.91 374 ASP A O 1
ATOM 2969 N N . LEU A 1 375 ? 26.066 8.189 -0.777 1.00 46.50 375 LEU A N 1
ATOM 2970 C CA . LEU A 1 375 ? 26.086 8.394 0.651 1.00 46.50 375 LEU A CA 1
ATOM 2971 C C . LEU A 1 375 ? 27.272 9.310 0.894 1.00 46.50 375 LEU A C 1
ATOM 2973 O O . LEU A 1 375 ? 28.359 8.821 1.159 1.00 46.50 375 LEU A O 1
ATOM 2977 N N . GLU A 1 376 ? 27.016 10.615 0.748 1.00 51.31 376 GLU A N 1
ATOM 2978 C CA . GLU A 1 376 ? 27.782 11.759 1.267 1.00 51.31 376 GLU A CA 1
ATOM 2979 C C . GLU A 1 376 ? 28.916 11.336 2.223 1.00 51.31 376 GLU A C 1
ATOM 2981 O O . GLU A 1 376 ? 28.766 11.367 3.445 1.00 51.31 376 GLU A O 1
ATOM 2986 N N . ALA A 1 377 ? 30.039 10.903 1.650 1.00 43.72 377 ALA A N 1
ATOM 2987 C CA . ALA A 1 377 ? 31.304 10.764 2.336 1.00 43.72 377 ALA A CA 1
ATOM 2988 C C . ALA A 1 377 ? 32.028 12.084 2.092 1.00 43.72 377 ALA A C 1
ATOM 2990 O O . ALA A 1 377 ? 32.655 12.294 1.055 1.00 43.72 377 ALA A O 1
ATOM 2991 N N . GLU A 1 378 ? 31.874 13.014 3.032 1.00 46.53 378 GLU A N 1
ATOM 2992 C CA . GLU A 1 378 ? 32.841 14.091 3.189 1.00 46.53 378 GLU A CA 1
ATOM 2993 C C . GLU A 1 378 ? 34.182 13.450 3.560 1.00 46.53 378 GLU A C 1
ATOM 2995 O O . GLU A 1 378 ? 34.448 13.145 4.718 1.00 46.53 378 GLU A O 1
ATOM 3000 N N . ALA A 1 379 ? 35.013 13.183 2.557 1.00 41.72 379 ALA A N 1
ATOM 3001 C CA . ALA A 1 379 ? 36.394 12.777 2.752 1.00 41.72 379 ALA A CA 1
ATOM 3002 C C . ALA A 1 379 ? 37.263 13.451 1.687 1.00 41.72 379 ALA A C 1
ATOM 3004 O O . ALA A 1 379 ? 37.343 13.031 0.534 1.00 41.72 379 ALA A O 1
ATOM 3005 N N . ASN A 1 380 ? 37.905 14.537 2.116 1.00 46.72 380 ASN A N 1
ATOM 3006 C CA . ASN A 1 380 ? 39.141 15.050 1.540 1.00 46.72 380 ASN A CA 1
ATOM 3007 C C . ASN A 1 380 ? 40.114 13.893 1.273 1.00 46.72 380 ASN A C 1
ATOM 3009 O O . ASN A 1 380 ? 40.445 13.148 2.192 1.00 46.72 380 ASN A O 1
ATOM 3013 N N . GLY A 1 381 ? 40.630 13.783 0.050 1.00 39.38 381 GLY A N 1
ATOM 3014 C CA . GLY A 1 381 ? 41.635 12.772 -0.265 1.00 39.38 381 GLY A CA 1
ATOM 3015 C C . GLY A 1 381 ? 42.138 12.856 -1.696 1.00 39.38 381 GLY A C 1
ATOM 3016 O O . GLY A 1 381 ? 41.615 12.202 -2.588 1.00 39.38 381 GLY A O 1
ATOM 3017 N N . LYS A 1 382 ? 43.173 13.676 -1.900 1.00 46.75 382 LYS A N 1
ATOM 3018 C CA . LYS A 1 382 ? 44.078 13.639 -3.056 1.00 46.75 382 LYS A CA 1
ATOM 3019 C C . LYS A 1 382 ? 44.494 12.192 -3.364 1.00 46.75 382 LYS A C 1
ATOM 3021 O O . LYS A 1 382 ? 44.975 11.516 -2.464 1.00 46.75 382 LYS A O 1
ATOM 3026 N N . ASN A 1 383 ? 44.435 11.773 -4.627 1.00 38.78 383 ASN A N 1
ATOM 3027 C CA . ASN A 1 383 ? 45.648 11.419 -5.370 1.00 38.78 383 ASN A CA 1
ATOM 3028 C C . ASN A 1 383 ? 45.339 11.072 -6.827 1.00 38.78 383 ASN A C 1
ATOM 3030 O O . ASN A 1 383 ? 44.562 10.175 -7.141 1.00 38.78 383 ASN A O 1
ATOM 3034 N N . ALA A 1 384 ? 46.000 11.822 -7.703 1.00 45.53 384 ALA A N 1
ATOM 3035 C CA . ALA A 1 384 ? 46.237 11.469 -9.084 1.00 45.53 384 ALA A CA 1
ATOM 3036 C C . ALA A 1 384 ? 47.249 10.315 -9.126 1.00 45.53 384 ALA A C 1
ATOM 3038 O O . ALA A 1 384 ? 48.292 10.387 -8.480 1.00 45.53 384 ALA A O 1
ATOM 3039 N N . GLY A 1 385 ? 46.940 9.274 -9.890 1.00 39.88 385 GLY A N 1
ATOM 3040 C CA . GLY A 1 385 ? 47.855 8.184 -10.200 1.00 39.88 385 GLY A CA 1
ATOM 3041 C C . GLY A 1 385 ? 47.575 7.711 -11.617 1.00 39.88 385 GLY A C 1
ATOM 3042 O O . GLY A 1 385 ? 46.518 7.151 -11.888 1.00 39.88 385 GLY A O 1
ATOM 3043 N N . GLU A 1 386 ? 48.498 8.035 -12.517 1.00 52.75 386 GLU A N 1
ATOM 3044 C CA . GLU A 1 386 ? 48.549 7.603 -13.910 1.00 52.75 386 GLU A CA 1
ATOM 3045 C C . GLU A 1 386 ? 48.491 6.076 -14.024 1.00 52.75 386 GLU A C 1
ATOM 3047 O O . GLU A 1 386 ? 49.248 5.383 -13.345 1.00 52.75 386 GLU A O 1
ATOM 3052 N N . GLU A 1 387 ? 47.697 5.540 -14.955 1.00 42.62 387 GLU A N 1
ATOM 3053 C CA . GLU A 1 387 ? 47.868 4.147 -15.364 1.00 42.62 387 GLU A CA 1
ATOM 3054 C C . GLU A 1 387 ? 47.769 3.937 -16.878 1.00 42.62 387 GLU A C 1
ATOM 3056 O O . GLU A 1 387 ? 46.942 4.504 -17.593 1.00 42.62 387 GLU A O 1
ATOM 3061 N N . LYS A 1 388 ? 48.725 3.133 -17.344 1.00 47.75 388 LYS A N 1
ATOM 3062 C CA . LYS A 1 388 ? 49.234 2.982 -18.706 1.00 47.75 388 LYS A CA 1
ATOM 3063 C C . LYS A 1 388 ? 48.274 2.216 -19.622 1.00 47.75 388 LYS A C 1
ATOM 3065 O O . LYS A 1 388 ? 47.883 1.086 -19.334 1.00 47.75 388 LYS A O 1
ATOM 3070 N N . GLU A 1 389 ? 48.013 2.772 -20.806 1.00 41.84 389 GLU A N 1
ATOM 3071 C CA . GLU A 1 389 ? 47.357 2.077 -21.919 1.00 41.84 389 GLU A CA 1
ATOM 3072 C C . GLU A 1 389 ? 48.230 0.925 -22.458 1.00 41.84 389 GLU A C 1
ATOM 3074 O O . GLU A 1 389 ? 49.329 1.142 -22.970 1.00 41.84 389 GLU A O 1
ATOM 3079 N N . LYS A 1 390 ? 47.721 -0.316 -22.414 1.00 47.91 390 LYS A N 1
ATOM 3080 C CA . LYS A 1 390 ? 48.267 -1.457 -23.176 1.00 47.91 390 LYS A CA 1
ATOM 3081 C C . LYS A 1 390 ? 47.440 -1.718 -24.453 1.00 47.91 390 LYS A C 1
ATOM 3083 O O . LYS A 1 390 ? 46.207 -1.690 -24.404 1.00 47.91 390 LYS A O 1
ATOM 3088 N N . PRO A 1 391 ? 48.076 -2.036 -25.599 1.00 48.06 391 PRO A N 1
ATOM 3089 C CA . PRO A 1 391 ? 47.396 -2.208 -26.884 1.00 48.06 391 PRO A CA 1
ATOM 3090 C C . PRO A 1 391 ? 46.612 -3.532 -26.974 1.00 48.06 391 PRO A C 1
ATOM 3092 O O . PRO A 1 391 ? 47.165 -4.628 -26.869 1.00 48.06 391 PRO A O 1
ATOM 3095 N N . LYS A 1 392 ? 45.299 -3.439 -27.230 1.00 46.12 392 LYS A N 1
ATOM 3096 C CA . LYS A 1 392 ? 44.397 -4.589 -27.420 1.00 46.12 392 LYS A CA 1
ATOM 3097 C C . LYS A 1 392 ? 44.693 -5.323 -28.741 1.00 46.12 392 LYS A C 1
ATOM 3099 O O . LYS A 1 392 ? 44.447 -4.797 -29.828 1.00 46.12 392 LYS A O 1
ATOM 3104 N N . LYS A 1 393 ? 45.169 -6.573 -28.651 1.00 49.47 393 LYS A N 1
ATOM 3105 C CA . LYS A 1 393 ? 45.324 -7.511 -29.783 1.00 49.47 393 LYS A CA 1
ATOM 3106 C C . LYS A 1 393 ? 43.957 -7.832 -30.416 1.00 49.47 393 LYS A C 1
ATOM 3108 O O . LYS A 1 393 ? 43.020 -8.244 -29.737 1.00 49.47 393 LYS A O 1
ATOM 3113 N N . LYS A 1 394 ? 43.847 -7.666 -31.739 1.00 51.12 394 LYS A N 1
ATOM 3114 C CA . LYS A 1 394 ? 42.644 -7.943 -32.546 1.00 51.12 394 LYS A CA 1
ATOM 3115 C C . LYS A 1 394 ? 42.394 -9.461 -32.652 1.00 51.12 394 LYS A C 1
ATOM 3117 O O . LYS A 1 394 ? 42.983 -10.118 -33.505 1.00 51.12 394 LYS A O 1
ATOM 3122 N N . LYS A 1 395 ? 41.517 -10.027 -31.809 1.00 54.00 395 LYS A N 1
ATOM 3123 C CA . LYS A 1 395 ? 41.016 -11.410 -31.966 1.00 54.00 395 LYS A CA 1
ATOM 3124 C C . LYS A 1 395 ? 40.057 -11.506 -33.172 1.00 54.00 395 LYS A C 1
ATOM 3126 O O . LYS A 1 395 ? 39.285 -10.586 -33.445 1.00 54.00 395 LYS A O 1
ATOM 3131 N N . LYS A 1 396 ? 40.156 -12.615 -33.915 1.00 54.00 396 LYS A N 1
ATOM 3132 C CA . LYS A 1 396 ? 39.411 -12.927 -35.150 1.00 54.00 396 LYS A CA 1
ATOM 3133 C C . LYS A 1 396 ? 37.888 -12.916 -34.906 1.00 54.00 396 LYS A C 1
ATOM 3135 O O . LYS A 1 396 ? 37.416 -13.438 -33.901 1.00 54.00 396 LYS A O 1
ATOM 3140 N N . LYS A 1 397 ? 37.121 -12.334 -35.839 1.00 55.47 397 LYS A N 1
ATOM 3141 C CA . LYS A 1 397 ? 35.644 -12.280 -35.836 1.00 55.47 397 LYS A CA 1
ATOM 3142 C C . LYS A 1 397 ? 35.039 -13.673 -36.086 1.00 55.47 397 LYS A C 1
ATOM 3144 O O . LYS A 1 397 ? 34.664 -13.981 -37.212 1.00 55.47 397 LYS A O 1
ATOM 3149 N N . GLY A 1 398 ? 34.931 -14.504 -35.053 1.00 57.25 398 GLY A N 1
ATOM 3150 C CA . GLY A 1 398 ? 33.926 -15.572 -35.034 1.00 57.25 398 GLY A CA 1
ATOM 3151 C C . GLY A 1 398 ? 32.530 -14.959 -34.884 1.00 57.25 398 GLY A C 1
ATOM 3152 O O . GLY A 1 398 ? 32.397 -13.887 -34.285 1.00 57.25 398 GLY A O 1
ATOM 3153 N N . MET A 1 399 ? 31.489 -15.591 -35.441 1.00 53.62 399 MET A N 1
ATOM 3154 C CA . MET A 1 399 ? 30.102 -15.200 -35.156 1.00 53.62 399 MET A CA 1
ATOM 3155 C C . MET A 1 399 ? 29.919 -15.106 -33.634 1.00 53.62 399 MET A C 1
ATOM 3157 O O . MET A 1 399 ? 30.355 -16.018 -32.929 1.00 53.62 399 MET A O 1
ATOM 3161 N N . PRO A 1 400 ? 29.327 -14.020 -33.106 1.00 58.12 400 PRO A N 1
ATOM 3162 C CA . PRO A 1 400 ? 29.159 -13.875 -31.669 1.00 58.12 400 PRO A CA 1
ATOM 3163 C C . PRO A 1 400 ? 28.325 -15.055 -31.166 1.00 58.12 400 PRO A C 1
ATOM 3165 O O . PRO A 1 400 ? 27.160 -15.184 -31.550 1.00 58.12 400 PRO A O 1
ATOM 3168 N N . LYS A 1 401 ? 28.928 -15.927 -30.338 1.00 62.06 401 LYS A N 1
ATOM 3169 C CA . LYS A 1 401 ? 28.199 -16.947 -29.572 1.00 62.06 401 LYS A CA 1
ATOM 3170 C C . LYS A 1 401 ? 27.006 -16.225 -28.940 1.00 62.06 401 LYS A C 1
ATOM 3172 O O . LYS A 1 401 ? 27.184 -15.245 -28.214 1.00 62.06 401 LYS A O 1
ATOM 3177 N N . VAL A 1 402 ? 25.789 -16.634 -29.301 1.00 57.56 402 VAL A N 1
ATOM 3178 C CA . VAL A 1 402 ? 24.562 -16.019 -28.784 1.00 57.56 402 VAL A CA 1
ATOM 3179 C C . VAL A 1 402 ? 24.536 -16.313 -27.295 1.00 57.56 402 VAL A C 1
ATOM 3181 O O . VAL A 1 402 ? 24.233 -17.433 -26.897 1.00 57.56 402 VAL A O 1
ATOM 3184 N N . ASN A 1 403 ? 24.908 -15.317 -26.496 1.00 62.91 403 ASN A N 1
ATOM 3185 C CA . ASN A 1 403 ? 25.026 -15.447 -25.055 1.00 62.91 403 ASN A CA 1
ATOM 3186 C C . ASN A 1 403 ? 23.626 -15.730 -24.486 1.00 62.91 403 ASN A C 1
ATOM 3188 O O . ASN A 1 403 ? 22.787 -14.828 -24.381 1.00 62.91 403 ASN A O 1
ATOM 3192 N N . ARG A 1 404 ? 23.318 -17.011 -24.247 1.00 63.66 404 ARG A N 1
ATOM 3193 C CA . ARG A 1 404 ? 22.036 -17.438 -23.687 1.00 63.66 404 ARG A CA 1
ATOM 3194 C C . ARG A 1 404 ? 22.090 -17.106 -22.198 1.00 63.66 404 ARG A C 1
ATOM 3196 O O . ARG A 1 404 ? 22.942 -17.638 -21.497 1.00 63.66 404 ARG A O 1
ATOM 3203 N N . PRO A 1 405 ? 21.238 -16.199 -21.702 1.00 67.19 405 PRO A N 1
ATOM 3204 C CA . PRO A 1 405 ? 21.337 -15.767 -20.321 1.00 67.19 405 PRO A CA 1
ATOM 3205 C C . PRO A 1 405 ? 20.932 -16.908 -19.383 1.00 67.19 405 PRO A C 1
ATOM 3207 O O . PRO A 1 405 ? 19.820 -17.428 -19.509 1.00 67.19 405 PRO A O 1
ATOM 3210 N N . ARG A 1 406 ? 21.811 -17.219 -18.426 1.00 78.38 406 ARG A N 1
ATOM 3211 C CA . ARG A 1 406 ? 21.595 -18.198 -17.351 1.00 78.38 406 ARG A CA 1
ATOM 3212 C C . ARG A 1 406 ? 20.353 -17.842 -16.519 1.00 78.38 406 ARG A C 1
ATOM 3214 O O . ARG A 1 406 ? 19.931 -16.670 -16.484 1.00 78.38 406 ARG A O 1
ATOM 3221 N N . LEU A 1 407 ? 19.705 -18.858 -15.957 1.00 80.25 407 LEU A N 1
ATOM 3222 C CA . LEU A 1 407 ? 18.457 -18.748 -15.203 1.00 80.25 407 LEU A CA 1
ATOM 3223 C C . LEU A 1 407 ? 18.652 -19.392 -13.835 1.00 80.25 407 LEU A C 1
ATOM 3225 O O . LEU A 1 407 ? 18.827 -20.600 -13.760 1.00 80.25 407 LEU A O 1
ATOM 3229 N N . ASP A 1 408 ? 18.567 -18.591 -12.784 1.00 85.06 408 ASP A N 1
ATOM 3230 C CA . ASP A 1 408 ? 18.760 -19.070 -11.418 1.00 85.06 408 ASP A CA 1
ATOM 3231 C C . ASP A 1 408 ? 17.494 -19.808 -10.949 1.00 85.06 408 ASP A C 1
ATOM 3233 O O . ASP A 1 408 ? 16.411 -19.214 -10.846 1.00 85.06 408 ASP A O 1
ATOM 3237 N N . LEU A 1 409 ? 17.616 -21.114 -10.690 1.00 86.44 409 LEU A N 1
ATOM 3238 C CA . LEU A 1 409 ? 16.499 -21.983 -10.291 1.00 86.44 409 LEU A CA 1
ATOM 3239 C C . LEU A 1 409 ? 15.872 -21.526 -8.965 1.00 86.44 409 LEU A C 1
ATOM 3241 O O . LEU A 1 409 ? 14.649 -21.392 -8.873 1.00 86.44 409 LEU A O 1
ATOM 3245 N N . GLU A 1 410 ? 16.703 -21.173 -7.983 1.00 88.81 410 GLU A N 1
ATOM 3246 C CA . GLU A 1 410 ? 16.262 -20.695 -6.667 1.00 88.81 410 GLU A CA 1
ATOM 3247 C C . GLU A 1 410 ? 15.384 -19.441 -6.762 1.00 88.81 410 GLU A C 1
ATOM 3249 O O . GLU A 1 410 ? 14.344 -19.328 -6.106 1.00 88.81 410 GLU A O 1
ATOM 3254 N N . LEU A 1 411 ? 15.756 -18.492 -7.626 1.00 89.69 411 LEU A N 1
ATOM 3255 C CA . LEU A 1 411 ? 14.980 -17.270 -7.826 1.00 89.69 411 LEU A CA 1
ATOM 3256 C C . LEU A 1 411 ? 13.636 -17.563 -8.502 1.00 89.69 411 LEU A C 1
ATOM 3258 O O . LEU A 1 411 ? 12.642 -16.875 -8.239 1.00 89.69 411 LEU A O 1
ATOM 3262 N N . LEU A 1 412 ? 13.561 -18.609 -9.330 1.00 87.19 412 LEU A N 1
ATOM 3263 C CA . LEU A 1 412 ? 12.308 -19.063 -9.923 1.00 87.19 412 LEU A CA 1
ATOM 3264 C C . LEU A 1 412 ? 11.373 -19.682 -8.875 1.00 87.19 412 LEU A C 1
ATOM 3266 O O . LEU A 1 412 ? 10.178 -19.366 -8.872 1.00 87.19 412 LEU A O 1
ATOM 3270 N N . GLU A 1 413 ? 11.900 -20.493 -7.959 1.00 89.69 413 GLU A N 1
ATOM 3271 C CA . GLU A 1 413 ? 11.136 -21.038 -6.832 1.00 89.69 413 GLU A CA 1
ATOM 3272 C C . GLU A 1 413 ? 10.643 -19.932 -5.898 1.00 89.69 413 GLU A C 1
ATOM 3274 O O . GLU A 1 413 ? 9.462 -19.888 -5.544 1.00 89.69 413 GLU A O 1
ATOM 3279 N N . GLN A 1 414 ? 11.507 -18.966 -5.566 1.00 89.44 414 GLN A N 1
ATOM 3280 C CA . GLN A 1 414 ? 11.113 -17.776 -4.809 1.00 89.44 414 GLN A CA 1
ATOM 3281 C C . GLN A 1 414 ? 10.001 -17.003 -5.532 1.00 89.44 414 GLN A C 1
ATOM 3283 O O . GLN A 1 414 ? 9.045 -16.545 -4.903 1.00 89.44 414 GLN A O 1
ATOM 3288 N N . SER A 1 415 ? 10.058 -16.906 -6.864 1.00 88.44 415 SER A N 1
ATOM 3289 C CA . SER A 1 415 ? 8.991 -16.297 -7.667 1.00 88.44 415 SER A CA 1
ATOM 3290 C C . SER A 1 415 ? 7.647 -17.022 -7.518 1.00 88.44 415 SER A C 1
ATOM 3292 O O . SER A 1 415 ? 6.600 -16.368 -7.472 1.00 88.44 415 SER A O 1
ATOM 3294 N N . ALA A 1 416 ? 7.668 -18.357 -7.443 1.00 89.50 416 ALA A N 1
ATOM 3295 C CA . ALA A 1 416 ? 6.481 -19.186 -7.286 1.00 89.50 416 ALA A CA 1
ATOM 3296 C C . ALA A 1 416 ? 5.895 -19.022 -5.878 1.00 89.50 416 ALA A C 1
ATOM 3298 O O . ALA A 1 416 ? 4.704 -18.732 -5.754 1.00 89.50 416 ALA A O 1
ATOM 3299 N N . LYS A 1 417 ? 6.746 -19.054 -4.844 1.00 93.25 417 LYS A N 1
ATOM 3300 C CA . LYS A 1 417 ? 6.368 -18.782 -3.446 1.00 93.25 417 LYS A CA 1
ATOM 3301 C C . LYS A 1 417 ? 5.740 -17.391 -3.288 1.00 93.25 417 LYS A C 1
ATOM 3303 O O . LYS A 1 417 ? 4.687 -17.247 -2.671 1.00 93.25 417 LYS A O 1
ATOM 3308 N N . ILE A 1 418 ? 6.316 -16.358 -3.914 1.00 88.62 418 ILE A N 1
ATOM 3309 C CA . ILE A 1 418 ? 5.756 -14.993 -3.895 1.00 88.62 418 ILE A CA 1
ATOM 3310 C C . ILE A 1 418 ? 4.373 -14.945 -4.563 1.00 88.62 418 ILE A C 1
ATOM 3312 O O . ILE A 1 418 ? 3.485 -14.238 -4.082 1.00 88.62 418 ILE A O 1
ATOM 3316 N N . LYS A 1 419 ? 4.166 -15.672 -5.668 1.00 89.31 419 LYS A N 1
ATOM 3317 C CA . LYS A 1 419 ? 2.859 -15.729 -6.343 1.00 89.31 419 LYS A CA 1
ATOM 3318 C C . LYS A 1 419 ? 1.809 -16.432 -5.491 1.00 89.31 419 LYS A C 1
ATOM 3320 O O . LYS A 1 419 ? 0.740 -15.852 -5.318 1.00 89.31 419 LYS A O 1
ATOM 3325 N N . GLN A 1 420 ? 2.133 -17.592 -4.920 1.00 93.38 420 GLN A N 1
ATOM 3326 C CA . GLN A 1 420 ? 1.249 -18.315 -4.001 1.00 93.38 420 GLN A CA 1
ATOM 3327 C C . GLN A 1 420 ? 0.859 -17.423 -2.818 1.00 93.38 420 GLN A C 1
ATOM 3329 O O . GLN A 1 420 ? -0.319 -17.158 -2.607 1.00 93.38 420 GLN A O 1
ATOM 3334 N N . ALA A 1 421 ? 1.836 -16.787 -2.164 1.00 89.94 421 ALA A N 1
ATOM 3335 C CA . ALA A 1 421 ? 1.571 -15.865 -1.062 1.00 89.94 421 ALA A CA 1
ATOM 3336 C C . ALA A 1 421 ? 0.675 -14.672 -1.461 1.00 89.94 421 ALA A C 1
ATOM 3338 O O . ALA A 1 421 ? -0.114 -14.177 -0.653 1.00 89.94 421 ALA A O 1
ATOM 3339 N N . LEU A 1 422 ? 0.780 -14.164 -2.696 1.00 89.25 422 LEU A N 1
ATOM 3340 C CA . LEU A 1 422 ? -0.108 -13.110 -3.201 1.00 89.25 422 LEU A CA 1
ATOM 3341 C C . LEU A 1 422 ? -1.519 -13.626 -3.514 1.00 89.25 422 LEU A C 1
ATOM 3343 O O . LEU A 1 422 ? -2.486 -12.886 -3.317 1.00 89.25 422 LEU A O 1
ATOM 3347 N N . GLU A 1 423 ? -1.650 -14.851 -4.012 1.00 90.19 423 GLU A N 1
ATOM 3348 C CA . GLU A 1 423 ? -2.933 -15.512 -4.261 1.00 90.19 423 GLU A CA 1
ATOM 3349 C C . GLU A 1 423 ? -3.654 -15.832 -2.954 1.00 90.19 423 GLU A C 1
ATOM 3351 O O . GLU A 1 423 ? -4.822 -15.468 -2.813 1.00 90.19 423 GLU A O 1
ATOM 3356 N N . ASP A 1 424 ? -2.944 -16.341 -1.951 1.00 90.75 424 ASP A N 1
ATOM 3357 C CA . ASP A 1 424 ? -3.477 -16.576 -0.609 1.00 90.75 424 ASP A CA 1
ATOM 3358 C C . ASP A 1 424 ? -3.892 -15.270 0.063 1.00 90.75 424 ASP A C 1
ATOM 3360 O O . ASP A 1 424 ? -4.991 -15.167 0.610 1.00 90.75 424 ASP A O 1
ATOM 3364 N N . LYS A 1 425 ? -3.091 -14.201 -0.062 1.00 92.56 425 LYS A N 1
ATOM 3365 C CA . LYS A 1 425 ? -3.490 -12.860 0.404 1.00 92.56 425 LYS A CA 1
ATOM 3366 C C . LYS A 1 425 ? -4.769 -12.375 -0.279 1.00 92.56 425 LYS A C 1
ATOM 3368 O O . LYS A 1 425 ? -5.626 -11.790 0.385 1.00 92.56 425 LYS A O 1
ATOM 3373 N N . LYS A 1 426 ? -4.938 -12.618 -1.584 1.00 93.12 426 LYS A N 1
ATOM 3374 C CA . LYS A 1 426 ? -6.173 -12.275 -2.312 1.00 93.12 426 LYS A CA 1
ATOM 3375 C C . LYS A 1 426 ? -7.351 -13.142 -1.871 1.00 93.12 426 LYS A C 1
ATOM 3377 O O . LYS A 1 426 ? -8.440 -12.602 -1.678 1.00 93.12 426 LYS A O 1
ATOM 3382 N N . ARG A 1 427 ? -7.152 -14.448 -1.690 1.00 91.44 427 ARG A N 1
ATOM 3383 C CA . ARG A 1 427 ? -8.169 -15.394 -1.214 1.00 91.44 427 ARG A CA 1
ATOM 3384 C C . ARG A 1 427 ? -8.634 -15.022 0.190 1.00 91.44 427 ARG A C 1
ATOM 3386 O O . ARG A 1 427 ? -9.829 -14.843 0.399 1.00 91.44 427 ARG A O 1
ATOM 3393 N N . ASN A 1 428 ? -7.704 -14.766 1.103 1.00 90.81 428 ASN A N 1
ATOM 3394 C CA . ASN A 1 428 ? -7.989 -14.331 2.468 1.00 90.81 428 ASN A CA 1
ATOM 3395 C C . ASN A 1 428 ? -8.682 -12.964 2.496 1.00 90.81 428 ASN A C 1
ATOM 3397 O O . ASN A 1 428 ? -9.633 -12.777 3.249 1.00 90.81 428 ASN A O 1
ATOM 3401 N N . ALA A 1 429 ? -8.289 -12.016 1.638 1.00 89.88 429 ALA A N 1
ATOM 3402 C CA . ALA A 1 429 ? -8.996 -10.739 1.513 1.00 89.88 429 ALA A CA 1
ATOM 3403 C C . ALA A 1 429 ? -10.434 -10.909 0.984 1.00 89.88 429 ALA A C 1
ATOM 3405 O O . ALA A 1 429 ? -11.346 -10.241 1.471 1.00 89.88 429 ALA A O 1
ATOM 3406 N N . ARG A 1 430 ? -10.663 -11.812 0.017 1.00 89.50 430 ARG A N 1
ATOM 3407 C CA . ARG A 1 430 ? -12.012 -12.164 -0.464 1.00 89.50 430 ARG A CA 1
ATOM 3408 C C . ARG A 1 430 ? -12.846 -12.816 0.640 1.00 89.50 430 ARG A C 1
ATOM 3410 O O . ARG A 1 430 ? -13.997 -12.432 0.818 1.00 89.50 430 ARG A O 1
ATOM 3417 N N . LEU A 1 431 ? -12.271 -13.752 1.397 1.00 89.44 431 LEU A N 1
ATOM 3418 C CA . LEU A 1 431 ? -12.938 -14.404 2.527 1.00 89.44 431 LEU A CA 1
ATOM 3419 C C . LEU A 1 431 ? -13.299 -13.399 3.625 1.00 89.44 431 LEU A C 1
ATOM 3421 O O . LEU A 1 431 ? -14.445 -13.385 4.058 1.00 89.44 431 LEU A O 1
ATOM 3425 N N . LYS A 1 432 ? -12.385 -12.488 3.987 1.00 90.75 432 LYS A N 1
ATOM 3426 C CA . LYS A 1 432 ? -12.661 -11.400 4.942 1.00 90.75 432 LYS A CA 1
ATOM 3427 C C . LYS A 1 432 ? -13.806 -10.499 4.479 1.00 90.75 432 LYS A C 1
ATOM 3429 O O . LYS A 1 432 ? -14.716 -10.242 5.252 1.00 90.75 432 LYS A O 1
ATOM 3434 N N . ARG A 1 433 ? -13.826 -10.089 3.204 1.00 87.62 433 ARG A N 1
ATOM 3435 C CA . ARG A 1 433 ? -14.941 -9.300 2.642 1.00 87.62 433 ARG A CA 1
ATOM 3436 C C . ARG A 1 433 ? -16.263 -10.068 2.647 1.00 87.62 433 ARG A C 1
ATOM 3438 O O . ARG A 1 433 ? -17.304 -9.479 2.912 1.00 87.62 433 ARG A O 1
ATOM 3445 N N . ARG A 1 434 ? -16.244 -11.373 2.347 1.00 91.06 434 ARG A N 1
ATOM 3446 C CA . ARG A 1 434 ? -17.443 -12.225 2.418 1.00 91.06 434 ARG A CA 1
ATOM 3447 C C . ARG A 1 434 ? -17.947 -12.357 3.856 1.00 91.06 434 ARG A C 1
ATOM 3449 O O . ARG A 1 434 ? -19.152 -12.266 4.062 1.00 91.06 434 ARG A O 1
ATOM 3456 N N . ALA A 1 435 ? -17.050 -12.525 4.827 1.00 87.50 435 ALA A N 1
ATOM 3457 C CA . ALA A 1 435 ? -17.392 -12.556 6.246 1.00 87.50 435 ALA A CA 1
ATOM 3458 C C . ALA A 1 435 ? -17.996 -11.219 6.707 1.00 87.50 435 ALA A C 1
ATOM 3460 O O . ALA A 1 435 ? -19.089 -11.222 7.255 1.00 87.50 435 ALA A O 1
ATOM 3461 N N . GLU A 1 436 ? -17.376 -10.085 6.366 1.00 88.69 436 GLU A N 1
ATOM 3462 C CA . GLU A 1 436 ? -17.884 -8.741 6.689 1.00 88.69 436 GLU A CA 1
ATOM 3463 C C . GLU A 1 436 ? -19.272 -8.481 6.073 1.00 88.69 436 GLU A C 1
ATOM 3465 O O . GLU A 1 436 ? -20.162 -7.942 6.728 1.00 88.69 436 GLU A O 1
ATOM 3470 N N . ARG A 1 437 ? -19.512 -8.915 4.825 1.00 88.19 437 ARG A N 1
ATOM 3471 C CA . ARG A 1 437 ? -20.847 -8.826 4.203 1.00 88.19 437 ARG A CA 1
ATOM 3472 C C . ARG A 1 437 ? -21.874 -9.718 4.904 1.00 88.19 437 ARG A C 1
ATOM 3474 O O . ARG A 1 437 ? -23.012 -9.287 5.069 1.00 88.19 437 ARG A O 1
ATOM 3481 N N . ARG A 1 438 ? -21.494 -10.936 5.309 1.00 90.94 438 ARG A N 1
ATOM 3482 C CA . ARG A 1 438 ? -22.370 -11.849 6.066 1.00 90.94 438 ARG A CA 1
ATOM 3483 C C . ARG A 1 438 ? -22.709 -11.280 7.440 1.00 90.94 438 ARG A C 1
ATOM 3485 O O . ARG A 1 438 ? -23.875 -11.285 7.808 1.00 90.94 438 ARG A O 1
ATOM 3492 N N . GLU A 1 439 ? -21.725 -10.737 8.146 1.00 86.62 439 GLU A N 1
ATOM 3493 C CA . GLU A 1 439 ? -21.918 -10.084 9.440 1.00 86.62 439 GLU A CA 1
ATOM 3494 C C . GLU A 1 439 ? -22.832 -8.863 9.306 1.00 86.62 439 GLU A C 1
ATOM 3496 O O . GLU A 1 439 ? -23.804 -8.733 10.043 1.00 86.62 439 GLU A O 1
ATOM 3501 N N . LYS A 1 440 ? -22.610 -8.015 8.295 1.00 88.81 440 LYS A N 1
ATOM 3502 C CA . LYS A 1 440 ? -23.477 -6.863 8.022 1.00 88.81 440 LYS A CA 1
ATOM 3503 C C . LYS A 1 440 ? -24.911 -7.277 7.676 1.00 88.81 440 LYS A C 1
ATOM 3505 O O . LYS A 1 440 ? -25.852 -6.639 8.139 1.00 88.81 440 LYS A O 1
ATOM 3510 N N . ALA A 1 441 ? -25.087 -8.339 6.889 1.00 87.75 441 ALA A N 1
ATOM 3511 C CA . ALA A 1 441 ? -26.407 -8.879 6.572 1.00 87.75 441 ALA A CA 1
ATOM 3512 C C . ALA A 1 441 ? -27.095 -9.474 7.813 1.00 87.75 441 ALA A C 1
ATOM 3514 O O . ALA A 1 441 ? -28.290 -9.263 7.998 1.00 87.75 441 ALA A O 1
ATOM 3515 N N . ALA A 1 442 ? -26.349 -10.159 8.685 1.00 89.31 442 ALA A N 1
ATOM 3516 C CA . ALA A 1 442 ? -26.857 -10.672 9.955 1.00 89.31 442 ALA A CA 1
ATOM 3517 C C . ALA A 1 442 ? -27.255 -9.533 10.906 1.00 89.31 442 ALA A C 1
ATOM 3519 O O . ALA A 1 442 ? -28.341 -9.575 11.473 1.00 89.31 442 ALA A O 1
ATOM 3520 N N . GLN A 1 443 ? -26.445 -8.475 11.011 1.00 88.50 443 GLN A N 1
ATOM 3521 C CA . GLN A 1 443 ? -26.775 -7.277 11.789 1.00 88.50 443 GLN A CA 1
ATOM 3522 C C . GLN A 1 443 ? -28.014 -6.556 11.238 1.00 88.50 443 GLN A C 1
ATOM 3524 O O . GLN A 1 443 ? -28.853 -6.105 12.011 1.00 88.50 443 GLN A O 1
ATOM 3529 N N . GLU A 1 444 ? -28.162 -6.439 9.915 1.00 89.12 444 GLU A N 1
ATOM 3530 C CA . GLU A 1 444 ? -29.363 -5.850 9.309 1.00 89.12 444 GLU A CA 1
ATOM 3531 C C . GLU A 1 444 ? -30.599 -6.728 9.538 1.00 89.12 444 GLU A C 1
ATOM 3533 O O . GLU A 1 444 ? -31.674 -6.205 9.828 1.00 89.12 444 GLU A O 1
ATOM 3538 N N . LYS A 1 445 ? -30.453 -8.055 9.460 1.00 90.31 445 LYS A N 1
ATOM 3539 C CA . LYS A 1 445 ? -31.530 -8.999 9.767 1.00 90.31 445 LYS A CA 1
ATOM 3540 C C . LYS A 1 445 ? -31.949 -8.902 11.235 1.00 90.31 445 LYS A C 1
ATOM 3542 O O . LYS A 1 445 ? -33.134 -8.739 11.488 1.00 90.31 445 LYS A O 1
ATOM 3547 N N . ALA A 1 446 ? -30.994 -8.889 12.164 1.00 89.44 446 ALA A N 1
ATOM 3548 C CA . ALA A 1 446 ? -31.251 -8.716 13.592 1.00 89.44 446 ALA A CA 1
ATOM 3549 C C . ALA A 1 446 ? -31.931 -7.370 13.893 1.00 89.44 446 ALA A C 1
ATOM 3551 O O . ALA A 1 446 ? -32.878 -7.319 14.667 1.00 89.44 446 ALA A O 1
ATOM 3552 N N . LYS A 1 447 ? -31.520 -6.280 13.226 1.00 91.50 447 LYS A N 1
ATOM 3553 C CA . LYS A 1 447 ? -32.198 -4.976 13.340 1.00 91.50 447 LYS A CA 1
ATOM 3554 C C . LYS A 1 447 ? -33.642 -5.021 12.845 1.00 91.50 447 LYS A C 1
ATOM 3556 O O . LYS A 1 447 ? -34.509 -4.451 13.492 1.00 91.50 447 LYS A O 1
ATOM 3561 N N . ARG A 1 448 ? -33.907 -5.698 11.723 1.00 88.62 448 ARG A N 1
ATOM 3562 C CA . ARG A 1 448 ? -35.272 -5.863 11.194 1.00 88.62 448 ARG A CA 1
ATOM 3563 C C . ARG A 1 448 ? -36.134 -6.768 12.072 1.00 88.62 448 ARG A C 1
ATOM 3565 O O . ARG A 1 448 ? -37.321 -6.507 12.199 1.00 88.62 448 ARG A O 1
ATOM 3572 N N . GLU A 1 449 ? -35.559 -7.820 12.648 1.00 90.62 449 GLU A N 1
ATOM 3573 C CA . GLU A 1 449 ? -36.251 -8.701 13.596 1.00 90.62 449 GLU A CA 1
ATOM 3574 C C . GLU A 1 449 ? -36.597 -7.935 14.885 1.00 90.62 449 GLU A C 1
ATOM 3576 O O . GLU A 1 449 ? -37.751 -7.973 15.299 1.00 90.62 449 GLU A O 1
ATOM 3581 N N . ALA A 1 450 ? -35.671 -7.135 15.427 1.00 89.75 450 ALA A N 1
ATOM 3582 C CA . ALA A 1 450 ? -35.926 -6.270 16.583 1.00 89.75 450 ALA A CA 1
ATOM 3583 C C . ALA A 1 450 ? -36.971 -5.172 16.298 1.00 89.75 450 ALA A C 1
ATOM 3585 O O . ALA A 1 450 ? -37.826 -4.899 17.134 1.00 89.75 450 ALA A O 1
ATOM 3586 N N . GLU A 1 451 ? -36.945 -4.556 15.111 1.00 90.94 451 GLU A N 1
ATOM 3587 C CA . GLU A 1 451 ? -37.964 -3.583 14.687 1.00 90.94 451 GLU A CA 1
ATOM 3588 C C . GLU A 1 451 ? -39.342 -4.246 14.522 1.00 90.94 451 GLU A C 1
ATOM 3590 O O . GLU A 1 451 ? -40.356 -3.689 14.939 1.00 90.94 451 GLU A O 1
ATOM 3595 N N . ALA A 1 452 ? -39.392 -5.462 13.968 1.00 92.44 452 ALA A N 1
ATOM 3596 C CA . ALA A 1 452 ? -40.630 -6.224 13.834 1.00 92.44 452 ALA A CA 1
ATOM 3597 C C . ALA A 1 452 ? -41.191 -6.676 15.193 1.00 92.44 452 ALA A C 1
ATOM 3599 O O . ALA A 1 452 ? -42.407 -6.690 15.373 1.00 92.44 452 ALA A O 1
ATOM 3600 N N . GLU A 1 453 ? -40.333 -7.038 16.145 1.00 92.62 453 GLU A N 1
ATOM 3601 C CA . GLU A 1 453 ? -40.733 -7.370 17.514 1.00 92.62 453 GLU A CA 1
ATOM 3602 C C . GLU A 1 453 ? -41.245 -6.135 18.264 1.00 92.62 453 GLU A C 1
ATOM 3604 O O . GLU A 1 453 ? -42.321 -6.186 18.857 1.00 92.62 453 GLU A O 1
ATOM 3609 N N . ALA A 1 454 ? -40.557 -4.995 18.147 1.00 91.12 454 ALA A N 1
ATOM 3610 C CA . ALA A 1 454 ? -41.025 -3.727 18.704 1.00 91.12 454 ALA A CA 1
ATOM 3611 C C . ALA A 1 454 ? -42.409 -3.337 18.150 1.00 91.12 454 ALA A C 1
ATOM 3613 O O . ALA A 1 454 ? -43.295 -2.971 18.921 1.00 91.12 454 ALA A O 1
ATOM 3614 N N . ALA A 1 455 ? -42.632 -3.508 16.842 1.00 91.88 455 ALA A N 1
ATOM 3615 C CA . ALA A 1 455 ? -43.931 -3.267 16.215 1.00 91.88 455 ALA A CA 1
ATOM 3616 C C . ALA A 1 455 ? -45.027 -4.238 16.701 1.00 91.88 455 ALA A C 1
ATOM 3618 O O . ALA A 1 455 ? -46.191 -3.851 16.791 1.00 91.88 455 ALA A O 1
ATOM 3619 N N . ARG A 1 456 ? -44.683 -5.491 17.040 1.00 93.50 456 ARG A N 1
ATOM 3620 C CA . ARG A 1 456 ? -45.634 -6.448 17.639 1.00 93.50 456 ARG A CA 1
ATOM 3621 C C . ARG A 1 456 ? -46.033 -6.040 19.052 1.00 93.50 456 ARG A C 1
ATOM 3623 O O . ARG A 1 456 ? -47.219 -6.054 19.355 1.00 93.50 456 ARG A O 1
ATOM 3630 N N . ILE A 1 457 ? -45.067 -5.634 19.875 1.00 92.12 457 ILE A N 1
ATOM 3631 C CA . ILE A 1 457 ? -45.326 -5.154 21.240 1.00 92.12 457 ILE A CA 1
ATOM 3632 C C . ILE A 1 457 ? -46.197 -3.891 21.206 1.00 92.12 457 ILE A C 1
ATOM 3634 O O . ILE A 1 457 ? -47.098 -3.733 22.026 1.00 92.12 457 ILE A O 1
ATOM 3638 N N . GLU A 1 458 ? -45.957 -2.985 20.256 1.00 93.50 458 GLU A N 1
ATOM 3639 C CA . GLU A 1 458 ? -46.782 -1.787 20.076 1.00 93.50 458 GLU A CA 1
ATOM 3640 C C . GLU A 1 458 ? -48.212 -2.130 19.630 1.00 93.50 458 GLU A C 1
ATOM 3642 O O . GLU A 1 458 ? -49.169 -1.587 20.182 1.00 93.50 458 GLU A O 1
ATOM 3647 N N . ALA A 1 459 ? -48.373 -3.079 18.701 1.00 92.81 459 ALA A N 1
ATOM 3648 C CA . ALA A 1 459 ? -49.686 -3.554 18.270 1.00 92.81 459 ALA A CA 1
ATOM 3649 C C . ALA A 1 459 ? -50.466 -4.242 19.406 1.00 92.81 459 ALA A C 1
ATOM 3651 O O . ALA A 1 459 ? -51.657 -3.987 19.568 1.00 92.81 459 ALA A O 1
ATOM 3652 N N . GLU A 1 460 ? -49.801 -5.060 20.226 1.00 94.31 460 GLU A N 1
ATOM 3653 C CA . GLU A 1 460 ? -50.421 -5.715 21.384 1.00 94.31 460 GLU A CA 1
ATOM 3654 C C . GLU A 1 460 ? -50.860 -4.694 22.444 1.00 94.31 460 GLU A C 1
ATOM 3656 O O . GLU A 1 460 ? -51.971 -4.773 22.968 1.00 94.31 460 GLU A O 1
ATOM 3661 N N . LYS A 1 461 ? -50.036 -3.670 22.711 1.00 94.62 461 LYS A N 1
ATOM 3662 C CA . LYS A 1 461 ? -50.412 -2.558 23.600 1.00 94.62 461 LYS A CA 1
ATOM 3663 C C . LYS A 1 461 ? -51.611 -1.772 23.069 1.00 94.62 461 LYS A C 1
ATOM 3665 O O . LYS A 1 461 ? -52.470 -1.378 23.857 1.00 94.62 461 LYS A O 1
ATOM 3670 N N . ALA A 1 462 ? -51.683 -1.550 21.757 1.00 91.56 462 ALA A N 1
ATOM 3671 C CA . ALA A 1 462 ? -52.830 -0.897 21.135 1.00 91.56 462 ALA A CA 1
ATOM 3672 C C . ALA A 1 462 ? -54.109 -1.743 21.274 1.00 91.56 462 ALA A C 1
ATOM 3674 O O . ALA A 1 462 ? -55.158 -1.205 21.622 1.00 91.56 462 ALA A O 1
ATOM 3675 N N . GLU A 1 463 ? -54.022 -3.064 21.091 1.00 92.62 463 GLU A N 1
ATOM 3676 C CA . GLU A 1 463 ? -55.162 -3.972 21.268 1.00 92.62 463 GLU A CA 1
ATOM 3677 C C . GLU A 1 463 ? -55.641 -4.022 22.727 1.00 92.62 463 GLU A C 1
ATOM 3679 O O . GLU A 1 463 ? -56.842 -3.945 22.987 1.00 92.62 463 GLU A O 1
ATOM 3684 N N . GLN A 1 464 ? -54.723 -4.065 23.698 1.00 92.38 464 GLN A N 1
ATOM 3685 C CA . GLN A 1 464 ? -55.073 -3.995 25.121 1.00 92.38 464 GLN A CA 1
ATOM 3686 C C . GLN A 1 464 ? -55.770 -2.672 25.478 1.00 92.38 464 GLN A C 1
ATOM 3688 O O . GLN A 1 464 ? -56.745 -2.675 26.232 1.00 92.38 464 GLN A O 1
ATOM 3693 N N . ALA A 1 465 ? -55.330 -1.545 24.907 1.00 90.62 465 ALA A N 1
ATOM 3694 C CA . ALA A 1 465 ? -55.988 -0.251 25.093 1.00 90.62 465 ALA A CA 1
ATOM 3695 C C . ALA A 1 465 ? -57.399 -0.207 24.465 1.00 90.62 465 ALA A C 1
ATOM 3697 O O . ALA A 1 465 ? -58.333 0.346 25.059 1.00 90.62 465 ALA A O 1
ATOM 3698 N N . GLU A 1 466 ? -57.596 -0.829 23.297 1.00 90.75 466 GLU A N 1
ATOM 3699 C CA . GLU A 1 466 ? -58.927 -0.986 22.691 1.00 90.75 466 GLU A CA 1
ATOM 3700 C C . GLU A 1 466 ? -59.844 -1.879 23.544 1.00 90.75 466 GLU A C 1
ATOM 3702 O O . GLU A 1 466 ? -61.009 -1.545 23.762 1.00 90.75 466 GLU A O 1
ATOM 3707 N N . GLN A 1 467 ? -59.333 -2.986 24.091 1.00 89.94 467 GLN A N 1
ATOM 3708 C CA . GLN A 1 467 ? -60.114 -3.859 24.974 1.00 89.94 467 GLN A CA 1
ATOM 3709 C C . GLN A 1 467 ? -60.484 -3.167 26.295 1.00 89.94 467 GLN A C 1
ATOM 3711 O O . GLN A 1 467 ? -61.629 -3.282 26.746 1.00 89.94 467 GLN A O 1
ATOM 3716 N N . ALA A 1 468 ? -59.559 -2.403 26.886 1.00 88.69 468 ALA A N 1
ATOM 3717 C CA . ALA A 1 468 ? -59.810 -1.634 28.102 1.00 88.69 468 ALA A CA 1
ATOM 3718 C C . ALA A 1 468 ? -60.898 -0.571 27.878 1.00 88.69 468 ALA A C 1
ATOM 3720 O O . ALA A 1 468 ? -61.892 -0.543 28.609 1.00 88.69 468 ALA A O 1
ATOM 3721 N N . SER A 1 469 ? -60.784 0.223 26.810 1.00 85.94 469 SER A N 1
ATOM 3722 C CA . SER A 1 469 ? -61.793 1.236 26.465 1.00 85.94 469 SER A CA 1
ATOM 3723 C C . SER A 1 469 ? -63.161 0.626 26.120 1.00 85.94 469 SER A C 1
ATOM 3725 O O . SER A 1 469 ? -64.195 1.142 26.549 1.00 85.94 469 SER A O 1
ATOM 3727 N N . ALA A 1 470 ? -63.204 -0.527 25.442 1.00 84.81 470 ALA A N 1
ATOM 3728 C CA . ALA A 1 470 ? -64.450 -1.251 25.181 1.00 84.81 470 ALA A CA 1
ATOM 3729 C C . ALA A 1 470 ? -65.109 -1.797 26.465 1.00 84.81 470 ALA A C 1
ATOM 3731 O O . ALA A 1 470 ? -66.340 -1.888 26.543 1.00 84.81 470 ALA A O 1
ATOM 3732 N N . SER A 1 471 ? -64.315 -2.170 27.474 1.00 83.38 471 SER A N 1
ATOM 3733 C CA . SER A 1 471 ? -64.822 -2.619 28.777 1.00 83.38 471 SER A CA 1
ATOM 3734 C C . SER A 1 471 ? -65.401 -1.459 29.601 1.00 83.38 471 SER A C 1
ATOM 3736 O O . SER A 1 471 ? -66.492 -1.594 30.165 1.00 83.38 471 SER A O 1
ATOM 3738 N N . GLU A 1 472 ? -64.770 -0.281 29.565 1.00 80.94 472 GLU A N 1
ATOM 3739 C CA . GLU A 1 472 ? -65.295 0.946 30.178 1.00 80.94 472 GLU A CA 1
ATOM 3740 C C . GLU A 1 472 ? -66.581 1.437 29.491 1.00 80.94 472 GLU A C 1
ATOM 3742 O O . GLU A 1 472 ? -67.539 1.842 30.159 1.00 80.94 472 GLU A O 1
ATOM 3747 N N . GLU A 1 473 ? -66.677 1.331 28.160 1.00 78.44 473 GLU A N 1
ATOM 3748 C CA . GLU A 1 473 ? -67.896 1.704 27.429 1.00 78.44 473 GLU A CA 1
ATOM 3749 C C . GLU A 1 473 ? -69.083 0.769 27.753 1.00 78.44 473 GLU A C 1
ATOM 3751 O O . GLU A 1 473 ? -70.245 1.191 27.762 1.00 78.44 473 GLU A O 1
ATOM 3756 N N . LYS A 1 474 ? -68.818 -0.509 28.063 1.00 76.06 474 LYS A N 1
ATOM 3757 C CA . LYS A 1 474 ? -69.847 -1.451 28.539 1.00 76.06 474 LYS A CA 1
ATOM 3758 C C . LYS A 1 474 ? -70.263 -1.147 29.982 1.00 76.06 474 LYS A C 1
ATOM 3760 O O . LYS A 1 474 ? -71.463 -1.084 30.256 1.00 76.06 474 LYS A O 1
ATOM 3765 N N . ALA A 1 475 ? -69.311 -0.855 30.869 1.00 71.50 475 ALA A N 1
ATOM 3766 C CA . ALA A 1 475 ? -69.592 -0.523 32.268 1.00 71.50 475 ALA A CA 1
ATOM 3767 C C . ALA A 1 475 ? -70.392 0.790 32.431 1.00 71.50 475 ALA A C 1
ATOM 3769 O O . ALA A 1 475 ? -71.247 0.907 33.314 1.00 71.50 475 ALA A O 1
ATOM 3770 N N . THR A 1 476 ? -70.176 1.774 31.554 1.00 65.12 476 THR A N 1
ATOM 3771 C CA . THR A 1 476 ? -70.916 3.053 31.561 1.00 65.12 476 THR A CA 1
ATOM 3772 C C . THR A 1 476 ? -72.331 2.939 30.970 1.00 65.12 476 THR A C 1
ATOM 3774 O O . THR A 1 476 ? -73.255 3.626 31.426 1.00 65.12 476 THR A O 1
ATOM 3777 N N . LYS A 1 477 ? -72.568 2.019 30.024 1.00 61.41 477 LYS A N 1
ATOM 3778 C CA . LYS A 1 477 ? -73.923 1.709 29.519 1.00 61.41 477 LYS A CA 1
ATOM 3779 C C . LYS A 1 477 ? -74.760 0.885 30.498 1.00 61.41 477 LYS A C 1
ATOM 3781 O O . LYS A 1 477 ? -75.980 1.026 30.508 1.00 61.41 477 LYS A O 1
ATOM 3786 N N . GLU A 1 478 ? -74.136 0.086 31.358 1.00 52.50 478 GLU A N 1
ATOM 3787 C CA . GLU A 1 478 ? -74.856 -0.699 32.366 1.00 52.50 478 GLU A CA 1
ATOM 3788 C C . GLU A 1 478 ? -75.274 0.157 33.580 1.00 52.50 478 GLU A C 1
ATOM 3790 O O . GLU A 1 478 ? -76.404 0.047 34.062 1.00 52.50 478 GLU A O 1
ATOM 3795 N N . LYS A 1 479 ? -74.444 1.128 33.994 1.00 53.72 479 LYS A N 1
ATOM 3796 C CA . LYS A 1 479 ? -74.758 2.051 35.107 1.00 53.72 479 LYS A CA 1
ATOM 3797 C C . LYS A 1 479 ? -75.717 3.200 34.749 1.00 53.72 479 LYS A C 1
ATOM 3799 O O . LYS A 1 479 ? -76.337 3.766 35.647 1.00 53.72 479 LYS A O 1
ATOM 3804 N N . SER A 1 480 ? -75.917 3.522 33.467 1.00 47.41 480 SER A N 1
ATOM 3805 C CA . SER A 1 480 ? -76.828 4.602 33.029 1.00 47.41 480 SER A CA 1
ATOM 3806 C C . SER A 1 480 ? -78.294 4.177 32.828 1.00 47.41 480 SER A C 1
ATOM 3808 O O . SER A 1 480 ? -79.140 5.020 32.532 1.00 47.41 480 SER A O 1
ATOM 3810 N N . SER A 1 481 ? -78.643 2.905 33.069 1.00 47.44 481 SER A N 1
ATOM 3811 C CA . SER A 1 481 ? -80.036 2.419 33.010 1.00 47.44 481 SER A CA 1
ATOM 3812 C C . SER A 1 481 ? -80.761 2.350 34.368 1.00 47.44 481 SER A C 1
ATOM 3814 O O . SER A 1 481 ? -81.946 2.024 34.403 1.00 47.44 481 SER A O 1
ATOM 3816 N N . LYS A 1 482 ? -80.105 2.712 35.488 1.00 48.66 482 LYS A N 1
ATOM 3817 C CA . LYS A 1 482 ? -80.657 2.532 36.852 1.00 48.66 482 LYS A CA 1
ATOM 3818 C C . LYS A 1 482 ? -80.687 3.782 37.746 1.00 48.66 482 LYS A C 1
ATOM 3820 O O . LYS A 1 482 ? -80.648 3.652 38.966 1.00 48.66 482 LYS A O 1
ATOM 3825 N N . LYS A 1 483 ? -80.799 4.999 37.193 1.00 43.53 483 LYS A N 1
ATOM 3826 C CA . LYS A 1 483 ? -81.141 6.187 38.009 1.00 43.53 483 LYS A CA 1
ATOM 3827 C C . LYS A 1 483 ? -81.691 7.358 37.182 1.00 43.53 483 LYS A C 1
ATOM 3829 O O . LYS A 1 483 ? -80.975 8.278 36.810 1.00 43.53 483 LYS A O 1
ATOM 3834 N N . ARG A 1 484 ? -83.003 7.341 36.923 1.00 40.44 484 ARG A N 1
ATOM 3835 C CA . ARG A 1 484 ? -83.797 8.551 36.636 1.00 40.44 484 ARG A CA 1
ATOM 3836 C C . ARG A 1 484 ? -85.128 8.493 37.394 1.00 40.44 484 ARG A C 1
ATOM 3838 O O . ARG A 1 484 ? -86.165 8.134 36.854 1.00 40.44 484 ARG A O 1
ATOM 3845 N N . LYS A 1 485 ? -85.025 8.790 38.690 1.00 42.44 485 LYS A N 1
ATOM 3846 C CA . LYS A 1 485 ? -86.017 9.356 39.626 1.00 42.44 485 LYS A CA 1
ATOM 3847 C C . LYS A 1 485 ? -85.232 9.601 40.931 1.00 42.44 485 LYS A C 1
ATOM 3849 O O . LYS A 1 485 ? -84.532 8.686 41.345 1.00 42.44 485 LYS A O 1
ATOM 3854 N N . ARG A 1 486 ? -85.256 10.724 41.645 1.00 40.81 486 ARG A N 1
ATOM 3855 C CA . ARG A 1 486 ? -85.710 12.115 41.467 1.00 40.81 486 ARG A CA 1
ATOM 3856 C C . ARG A 1 486 ? -85.265 12.829 42.766 1.00 40.81 486 ARG A C 1
ATOM 3858 O O . ARG A 1 486 ? -85.358 12.204 43.816 1.00 40.81 486 ARG A O 1
ATOM 3865 N N . SER A 1 487 ? -84.839 14.083 42.694 1.00 38.16 487 SER A N 1
ATOM 3866 C CA . SER A 1 487 ? -84.995 15.133 43.725 1.00 38.16 487 SER A CA 1
ATOM 3867 C C . SER A 1 487 ? -84.566 16.449 43.046 1.00 38.16 487 SER A C 1
ATOM 3869 O O . SER A 1 487 ? -83.630 16.420 42.253 1.00 38.16 487 SER A O 1
ATOM 3871 N N . SER A 1 488 ? -85.287 17.566 43.150 1.00 34.50 488 SER A N 1
ATOM 3872 C CA . SER A 1 488 ? -85.814 18.182 44.370 1.00 34.50 488 SER A CA 1
ATOM 3873 C C . SER A 1 488 ? -87.295 18.618 44.333 1.00 34.50 488 SER A C 1
ATOM 3875 O O . SER A 1 488 ? -87.851 18.893 43.273 1.00 34.50 488 SER A O 1
ATOM 3877 N N . GLU A 1 489 ? -87.837 18.637 45.559 1.00 35.97 489 GLU A N 1
ATOM 3878 C CA . GLU A 1 489 ? -88.799 19.563 46.195 1.00 35.97 489 GLU A CA 1
ATOM 3879 C C . GLU A 1 489 ? -90.327 19.547 45.967 1.00 35.97 489 GLU A C 1
ATOM 3881 O O . GLU A 1 489 ? -90.827 19.418 44.855 1.00 35.97 489 GLU A O 1
ATOM 3886 N N . GLU A 1 490 ? -90.978 19.721 47.134 1.00 33.06 490 GLU A N 1
ATOM 3887 C CA . GLU A 1 490 ? -92.373 20.020 47.522 1.00 33.06 490 GLU A CA 1
ATOM 3888 C C . GLU A 1 490 ? -93.458 18.913 47.521 1.00 33.06 490 GLU A C 1
ATOM 3890 O O . GLU A 1 490 ? -93.981 18.517 46.484 1.00 33.06 490 GLU A O 1
ATOM 3895 N N . GLU A 1 491 ? -93.708 18.387 48.742 1.00 33.84 491 GLU A N 1
ATOM 3896 C CA . GLU A 1 491 ? -94.968 18.369 49.544 1.00 33.84 491 GLU A CA 1
ATOM 3897 C C . GLU A 1 491 ? -96.371 18.152 48.895 1.00 33.84 491 GLU A C 1
ATOM 3899 O O . GLU A 1 491 ? -96.575 18.420 47.718 1.00 33.84 491 GLU A O 1
ATOM 3904 N N . PRO A 1 492 ? -97.416 17.758 49.667 1.00 61.31 492 PRO A N 1
ATOM 3905 C CA . PRO A 1 492 ? -97.522 16.551 50.491 1.00 61.31 492 PRO A CA 1
ATOM 3906 C C . PRO A 1 492 ? -98.864 15.793 50.258 1.00 61.31 492 PRO A C 1
ATOM 3908 O O . PRO A 1 492 ? -99.741 16.241 49.534 1.00 61.31 492 PRO A O 1
ATOM 3911 N N . GLU A 1 493 ? -98.994 14.625 50.901 1.00 45.28 493 GLU A N 1
ATOM 3912 C CA . GLU A 1 493 ? -100.237 13.930 51.304 1.00 45.28 493 GLU A CA 1
ATOM 3913 C C . GLU A 1 493 ? -101.390 13.688 50.293 1.00 45.28 493 GLU A C 1
ATOM 3915 O O . GLU A 1 493 ? -102.020 14.597 49.775 1.00 45.28 493 GLU A O 1
ATOM 3920 N N . GLN A 1 494 ? -101.835 12.429 50.164 1.00 37.81 494 GLN A N 1
ATOM 3921 C CA . GLN A 1 494 ? -103.100 11.971 50.772 1.00 37.81 494 GLN A CA 1
ATOM 3922 C C . GLN A 1 494 ? -103.475 10.534 50.366 1.00 37.81 494 GLN A C 1
ATOM 3924 O O . GLN A 1 494 ? -103.134 10.003 49.312 1.00 37.81 494 GLN A O 1
ATOM 3929 N N . LYS A 1 495 ? -104.172 9.909 51.315 1.00 48.34 495 LYS A N 1
ATOM 3930 C CA . LYS A 1 495 ? -104.746 8.560 51.358 1.00 48.34 495 LYS A CA 1
ATOM 3931 C C . LYS A 1 495 ? -105.635 8.247 50.146 1.00 48.34 495 LYS A C 1
ATOM 3933 O O . LYS A 1 495 ? -106.361 9.110 49.675 1.00 48.34 495 LYS A O 1
ATOM 3938 N N . GLY A 1 496 ? -105.727 6.972 49.761 1.00 38.12 496 GLY A N 1
ATOM 3939 C CA . GLY A 1 496 ? -106.780 6.538 48.836 1.00 38.12 496 GLY A CA 1
ATOM 3940 C C . GLY A 1 496 ? -106.813 5.040 48.561 1.00 38.12 496 GLY A C 1
ATOM 3941 O O . GLY A 1 496 ? -106.042 4.522 47.766 1.00 38.12 496 GLY A O 1
ATOM 3942 N N . LYS A 1 497 ? -107.726 4.343 49.235 1.00 48.75 497 LYS A N 1
ATOM 3943 C CA . LYS A 1 497 ? -108.091 2.929 49.058 1.00 48.75 497 LYS A CA 1
ATOM 3944 C C . LYS A 1 497 ? -108.866 2.712 47.745 1.00 48.75 497 LYS A C 1
ATOM 3946 O O . LYS A 1 497 ? -109.763 3.496 47.475 1.00 48.75 497 LYS A O 1
ATOM 3951 N N . LYS A 1 498 ? -108.664 1.531 47.130 1.00 49.06 498 LYS A N 1
ATOM 3952 C CA . LYS A 1 498 ? -109.555 0.793 46.191 1.00 49.06 498 LYS A CA 1
ATOM 3953 C C . LYS A 1 498 ? -109.823 1.503 44.842 1.00 49.06 498 LYS A C 1
ATOM 3955 O O . LYS A 1 498 ? -110.167 2.667 44.793 1.00 49.06 498 LYS A O 1
ATOM 3960 N N . THR A 1 499 ? -109.739 0.846 43.691 1.00 38.38 499 THR A N 1
ATOM 3961 C CA . THR A 1 499 ? -110.732 -0.127 43.211 1.00 38.38 499 THR A CA 1
ATOM 3962 C C . THR A 1 499 ? -110.273 -0.728 41.877 1.00 38.38 499 THR A C 1
ATOM 3964 O O . THR A 1 499 ? -109.417 -0.196 41.178 1.00 38.38 499 THR A O 1
ATOM 3967 N N . LYS A 1 500 ? -110.859 -1.884 41.590 1.00 51.75 500 LYS A N 1
ATOM 3968 C CA . LYS A 1 500 ? -110.778 -2.713 40.393 1.00 51.75 500 LYS A CA 1
ATOM 3969 C C . LYS A 1 500 ? -111.857 -2.225 39.413 1.00 51.75 500 LYS A C 1
ATOM 3971 O O . LYS A 1 500 ? -112.994 -2.125 39.862 1.00 51.75 500 LYS A O 1
ATOM 3976 N N . THR A 1 501 ? -111.529 -1.982 38.145 1.00 35.34 501 THR A N 1
ATOM 3977 C CA . THR A 1 501 ? -112.484 -1.975 37.016 1.00 35.34 501 THR A CA 1
ATOM 3978 C C . THR A 1 501 ? -111.758 -2.288 35.712 1.00 35.34 501 THR A C 1
ATOM 3980 O O . THR A 1 501 ? -110.589 -1.937 35.543 1.00 35.34 501 THR A O 1
ATOM 3983 N N . ASP A 1 502 ? -112.490 -2.998 34.865 1.00 38.19 502 ASP A N 1
ATOM 3984 C CA . ASP A 1 502 ? -112.091 -3.740 33.679 1.00 38.19 502 ASP A CA 1
ATOM 3985 C C . ASP A 1 502 ? -111.814 -2.889 32.431 1.00 38.19 502 ASP A C 1
ATOM 3987 O O . ASP A 1 502 ? -112.131 -1.703 32.379 1.00 38.19 502 ASP A O 1
ATOM 3991 N N . ASP A 1 503 ? -111.220 -3.587 31.457 1.00 45.34 503 ASP A N 1
ATOM 3992 C CA . ASP A 1 503 ? -111.426 -3.518 30.007 1.00 45.34 503 ASP A CA 1
ATOM 3993 C C . ASP A 1 503 ? -111.577 -2.144 29.337 1.00 45.34 503 ASP A C 1
ATOM 3995 O O . ASP A 1 503 ? -112.568 -1.440 29.503 1.00 45.34 503 ASP A O 1
ATOM 3999 N N . LEU A 1 504 ? -110.623 -1.832 28.449 1.00 46.16 504 LEU A N 1
ATOM 4000 C CA . LEU A 1 504 ? -110.814 -1.762 26.988 1.00 46.16 504 LEU A CA 1
ATOM 4001 C C . LEU A 1 504 ? -109.543 -1.183 26.319 1.00 46.16 504 LEU A C 1
ATOM 4003 O O . LEU A 1 504 ? -108.899 -0.294 26.866 1.00 46.16 504 LEU A O 1
ATOM 4007 N N . ASP A 1 505 ? -109.213 -1.724 25.137 1.00 42.00 505 ASP A N 1
ATOM 4008 C CA . ASP A 1 505 ? -108.198 -1.306 24.137 1.00 42.00 505 ASP A CA 1
ATOM 4009 C C . ASP A 1 505 ? -106.938 -2.182 23.970 1.00 42.00 505 ASP A C 1
ATOM 4011 O O . ASP A 1 505 ? -105.791 -1.742 24.078 1.00 42.00 505 ASP A O 1
ATOM 4015 N N . SER A 1 506 ? -107.140 -3.447 23.571 1.00 50.41 506 SER A N 1
ATOM 4016 C CA . SER A 1 506 ? -106.060 -4.372 23.181 1.00 50.41 506 SER A CA 1
ATOM 4017 C C . SER A 1 506 ? -105.561 -4.230 21.729 1.00 50.41 506 SER A C 1
ATOM 4019 O O . SER A 1 506 ? -104.612 -4.918 21.347 1.00 50.41 506 SER A O 1
ATOM 4021 N N . GLU A 1 507 ? -106.136 -3.357 20.892 1.00 52.00 507 GLU A N 1
ATOM 4022 C CA . GLU A 1 507 ? -105.710 -3.223 19.484 1.00 52.00 507 GLU A CA 1
ATOM 4023 C C . GLU A 1 507 ? -104.603 -2.179 19.248 1.00 52.00 507 GLU A C 1
ATOM 4025 O O . GLU A 1 507 ? -103.785 -2.330 18.330 1.00 52.00 507 GLU A O 1
ATOM 4030 N N . GLU A 1 508 ? -104.484 -1.144 20.088 1.00 51.94 508 GLU A N 1
ATOM 4031 C CA . GLU A 1 508 ? -103.454 -0.110 19.901 1.00 51.94 508 GLU A CA 1
ATOM 4032 C C . GLU A 1 508 ? -102.062 -0.569 20.387 1.00 51.94 508 GLU A C 1
ATOM 4034 O O . GLU A 1 508 ? -101.018 -0.208 19.820 1.00 51.94 508 GLU A O 1
ATOM 4039 N N . GLU A 1 509 ? -102.021 -1.456 21.387 1.00 54.50 509 GLU A N 1
ATOM 4040 C CA . GLU A 1 509 ? -100.770 -2.009 21.913 1.00 54.50 509 GLU A CA 1
ATOM 4041 C C . GLU A 1 509 ? -100.103 -2.986 20.924 1.00 54.50 509 GLU A C 1
ATOM 4043 O O . GLU A 1 509 ? -98.868 -3.027 20.815 1.00 54.50 509 GLU A O 1
ATOM 4048 N N . ALA A 1 510 ? -100.898 -3.705 20.122 1.00 59.66 510 ALA A N 1
ATOM 4049 C CA . ALA A 1 510 ? -100.402 -4.587 19.066 1.00 59.66 510 ALA A CA 1
ATOM 4050 C C . ALA A 1 510 ? -99.707 -3.795 17.940 1.00 59.66 510 ALA A C 1
ATOM 4052 O O . ALA A 1 510 ? -98.567 -4.107 17.568 1.00 59.66 510 ALA A O 1
ATOM 4053 N N . LYS A 1 511 ? -100.305 -2.683 17.483 1.00 62.34 511 LYS A N 1
ATOM 4054 C CA . LYS A 1 511 ? -99.712 -1.798 16.456 1.00 62.34 511 LYS A CA 1
ATOM 4055 C C . LYS A 1 511 ? -98.429 -1.113 16.950 1.00 62.34 511 LYS A C 1
ATOM 4057 O O . LYS A 1 511 ? -97.460 -0.966 16.192 1.00 62.34 511 LYS A O 1
ATOM 4062 N N . ARG A 1 512 ? -98.346 -0.756 18.241 1.00 59.50 512 ARG A N 1
ATOM 4063 C CA . ARG A 1 512 ? -97.110 -0.225 18.853 1.00 59.50 512 ARG A CA 1
ATOM 4064 C C . ARG A 1 512 ? -96.002 -1.277 18.975 1.00 59.50 512 ARG A C 1
ATOM 4066 O O . ARG A 1 512 ? -94.838 -0.951 18.707 1.00 59.50 512 ARG A O 1
ATOM 4073 N N . LYS A 1 513 ? -96.321 -2.528 19.328 1.00 70.50 513 LYS A N 1
ATOM 4074 C CA . LYS A 1 513 ? -95.331 -3.623 19.403 1.00 70.50 513 LYS A CA 1
ATOM 4075 C C . LYS A 1 513 ? -94.780 -3.994 18.023 1.00 70.50 513 LYS A C 1
ATOM 4077 O O . LYS A 1 513 ? -93.567 -4.195 17.894 1.00 70.50 513 LYS A O 1
ATOM 4082 N N . GLU A 1 514 ? -95.605 -3.976 16.979 1.00 67.50 514 GLU A N 1
ATOM 4083 C CA . GLU A 1 514 ? -95.151 -4.257 15.613 1.00 67.50 514 GLU A CA 1
ATOM 4084 C C . GLU A 1 514 ? -94.261 -3.135 15.045 1.00 67.50 514 GLU A C 1
ATOM 4086 O O . GLU A 1 514 ? -93.171 -3.397 14.525 1.00 67.50 514 GLU A O 1
ATOM 4091 N N . LYS A 1 515 ? -94.634 -1.861 15.246 1.00 72.75 515 LYS A N 1
ATOM 4092 C CA . LYS A 1 515 ? -93.813 -0.707 14.826 1.00 72.75 515 LYS A CA 1
ATOM 4093 C C . LYS A 1 515 ? -92.455 -0.669 15.541 1.00 72.75 515 LYS A C 1
ATOM 4095 O O . LYS A 1 515 ? -91.441 -0.286 14.949 1.00 72.75 515 LYS A O 1
ATOM 4100 N N . LYS A 1 516 ? -92.400 -1.116 16.802 1.00 75.94 516 LYS A N 1
ATOM 4101 C CA . LYS A 1 516 ? -91.151 -1.240 17.574 1.00 75.94 516 LYS A CA 1
ATOM 4102 C C . LYS A 1 516 ? -90.271 -2.390 17.072 1.00 75.94 516 LYS A C 1
ATOM 4104 O O . LYS A 1 516 ? -89.049 -2.237 17.055 1.00 75.94 516 LYS A O 1
ATOM 4109 N N . ARG A 1 517 ? -90.861 -3.503 16.615 1.00 77.06 517 ARG A N 1
ATOM 4110 C CA . ARG A 1 517 ? -90.129 -4.605 15.965 1.00 77.06 517 ARG A CA 1
ATOM 4111 C C . ARG A 1 517 ? -89.534 -4.176 14.622 1.00 77.06 517 ARG A C 1
ATOM 4113 O O . ARG A 1 517 ? -88.328 -4.338 14.446 1.00 77.06 517 ARG A O 1
ATOM 4120 N N . LYS A 1 518 ? -90.311 -3.506 13.763 1.00 77.81 518 LYS A N 1
ATOM 4121 C CA . LYS A 1 518 ? -89.833 -2.985 12.465 1.00 77.81 518 LYS A CA 1
ATOM 4122 C C . LYS A 1 518 ? -88.660 -2.003 12.622 1.00 77.81 518 LYS A C 1
ATOM 4124 O O . LYS A 1 518 ? -87.616 -2.192 12.004 1.00 77.81 518 LYS A O 1
ATOM 4129 N N . ARG A 1 519 ? -88.739 -1.047 13.561 1.00 75.56 519 ARG A N 1
ATOM 4130 C CA . ARG A 1 519 ? -87.617 -0.125 13.863 1.00 75.56 519 ARG A CA 1
ATOM 4131 C C . ARG A 1 519 ? -86.367 -0.821 14.419 1.00 75.56 519 ARG A C 1
ATOM 4133 O O . ARG A 1 519 ? -85.251 -0.346 14.205 1.00 75.56 519 ARG A O 1
ATOM 4140 N N . LYS A 1 520 ? -86.521 -1.918 15.169 1.00 80.88 520 LYS A N 1
ATOM 4141 C CA . LYS A 1 520 ? -85.384 -2.670 15.731 1.00 80.88 520 LYS A CA 1
ATOM 4142 C C . LYS A 1 520 ? -84.673 -3.498 14.658 1.00 80.88 520 LYS A C 1
ATOM 4144 O O . LYS A 1 520 ? -83.450 -3.612 14.695 1.00 80.88 520 LYS A O 1
ATOM 4149 N N . GLU A 1 521 ? -85.424 -4.034 13.703 1.00 79.88 521 GLU A N 1
ATOM 4150 C CA . GLU A 1 521 ? -84.878 -4.768 12.563 1.00 79.88 521 GLU A CA 1
ATOM 4151 C C . GLU A 1 521 ? -84.159 -3.838 11.576 1.00 79.88 521 GLU A C 1
ATOM 4153 O O . GLU A 1 521 ? -83.046 -4.132 11.146 1.00 79.88 521 GLU A O 1
ATOM 4158 N N . GLU A 1 522 ? -84.720 -2.657 11.310 1.00 80.50 522 GLU A N 1
ATOM 4159 C CA . GLU A 1 522 ? -84.092 -1.643 10.458 1.00 80.50 522 GLU A CA 1
ATOM 4160 C C . GLU A 1 522 ? -82.765 -1.129 11.048 1.00 80.50 522 GLU A C 1
ATOM 4162 O O . GLU A 1 522 ? -81.754 -1.050 10.347 1.00 80.50 522 GLU A O 1
ATOM 4167 N N . LYS A 1 523 ? -82.705 -0.905 12.371 1.00 81.94 523 LYS A N 1
ATOM 4168 C CA . LYS A 1 523 ? -81.442 -0.582 13.064 1.00 81.94 523 LYS A CA 1
ATOM 4169 C C . LYS A 1 523 ? -80.407 -1.708 12.997 1.00 81.94 523 LYS A C 1
ATOM 4171 O O . LYS A 1 523 ? -79.212 -1.416 13.001 1.00 81.94 523 LYS A O 1
ATOM 4176 N N . ARG A 1 524 ? -80.827 -2.979 12.961 1.00 77.75 524 ARG A N 1
ATOM 4177 C CA . ARG A 1 524 ? -79.905 -4.115 12.779 1.00 77.75 524 ARG A CA 1
ATOM 4178 C C . ARG A 1 524 ? -79.329 -4.130 11.364 1.00 77.75 524 ARG A C 1
ATOM 4180 O O . ARG A 1 524 ? -78.112 -4.194 11.234 1.00 77.75 524 ARG A O 1
ATOM 4187 N N . LYS A 1 525 ? -80.169 -3.946 10.341 1.00 82.88 525 LYS A N 1
ATOM 4188 C CA . LYS A 1 525 ? -79.733 -3.872 8.935 1.00 82.88 525 LYS A CA 1
ATOM 4189 C C . LYS A 1 525 ? -78.789 -2.689 8.685 1.00 82.88 525 LYS A C 1
ATOM 4191 O O . LYS A 1 525 ? -77.785 -2.835 7.994 1.00 82.88 525 LYS A O 1
ATOM 4196 N N . GLN A 1 526 ? -79.041 -1.534 9.306 1.00 77.00 526 GLN A N 1
ATOM 4197 C CA . GLN A 1 526 ? -78.123 -0.391 9.221 1.00 77.00 526 GLN A CA 1
ATOM 4198 C C . GLN A 1 526 ? -76.768 -0.661 9.889 1.00 77.00 526 GLN A C 1
ATOM 4200 O O . GLN A 1 526 ? -75.738 -0.309 9.318 1.00 77.00 526 GLN A O 1
ATOM 4205 N N . LYS A 1 527 ? -76.737 -1.309 11.063 1.00 80.12 527 LYS A N 1
ATOM 4206 C CA . LYS A 1 527 ? -75.470 -1.669 11.724 1.00 80.12 527 LYS A CA 1
ATOM 4207 C C . LYS A 1 527 ? -74.659 -2.674 10.908 1.00 80.12 527 LYS A C 1
ATOM 4209 O O . LYS A 1 527 ? -73.467 -2.461 10.723 1.00 80.12 527 LYS A O 1
ATOM 4214 N N . GLU A 1 528 ? -75.314 -3.693 10.363 1.00 84.44 528 GLU A N 1
ATOM 4215 C CA . GLU A 1 528 ? -74.662 -4.703 9.526 1.00 84.44 528 GLU A CA 1
ATOM 4216 C C . GLU A 1 528 ? -74.062 -4.089 8.247 1.00 84.44 528 GLU A C 1
ATOM 4218 O O . GLU A 1 528 ? -72.944 -4.417 7.855 1.00 84.44 528 GLU A O 1
ATOM 4223 N N . ASN A 1 529 ? -74.750 -3.122 7.629 1.00 81.06 529 ASN A N 1
ATOM 4224 C CA . ASN A 1 529 ? -74.231 -2.415 6.455 1.00 81.06 529 ASN A CA 1
ATOM 4225 C C . ASN A 1 529 ? -73.025 -1.517 6.777 1.00 81.06 529 ASN A C 1
ATOM 4227 O O . ASN A 1 529 ? -72.111 -1.402 5.959 1.00 81.06 529 ASN A O 1
ATOM 4231 N N . VAL A 1 530 ? -72.991 -0.895 7.960 1.00 82.25 530 VAL A N 1
ATOM 4232 C CA . VAL A 1 530 ? -71.837 -0.095 8.408 1.00 82.25 530 VAL A CA 1
ATOM 4233 C C . VAL A 1 530 ? -70.633 -0.990 8.704 1.00 82.25 530 VAL A C 1
ATOM 4235 O O . VAL A 1 530 ? -69.509 -0.639 8.350 1.00 82.25 530 VAL A O 1
ATOM 4238 N N . GLU A 1 531 ? -70.856 -2.161 9.297 1.00 83.56 531 GLU A N 1
ATOM 4239 C CA . GLU A 1 531 ? -69.801 -3.129 9.603 1.00 83.56 531 GLU A CA 1
ATOM 4240 C C . GLU A 1 531 ? -69.203 -3.735 8.325 1.00 83.56 531 GLU A C 1
ATOM 4242 O O . GLU A 1 531 ? -67.987 -3.678 8.133 1.00 83.56 531 GLU A O 1
ATOM 4247 N N . LYS A 1 532 ? -70.049 -4.137 7.364 1.00 85.31 532 LYS A N 1
ATOM 4248 C CA . LYS A 1 532 ? -69.606 -4.573 6.026 1.00 85.31 532 LYS A CA 1
ATOM 4249 C C . LYS A 1 532 ? -68.834 -3.487 5.271 1.00 85.31 532 LYS A C 1
ATOM 4251 O O . LYS A 1 532 ? -67.924 -3.799 4.504 1.00 85.31 532 LYS A O 1
ATOM 4256 N N . LYS A 1 533 ? -69.174 -2.205 5.465 1.00 85.81 533 LYS A N 1
ATOM 4257 C CA . LYS A 1 533 ? -68.439 -1.085 4.853 1.00 85.81 533 LYS A CA 1
ATOM 4258 C C . LYS A 1 533 ? -67.049 -0.915 5.477 1.00 85.81 533 LYS A C 1
ATOM 4260 O O . LYS A 1 533 ? -66.079 -0.796 4.734 1.00 85.81 533 LYS A O 1
ATOM 4265 N N . LYS A 1 534 ? -66.943 -0.973 6.810 1.00 84.94 534 LYS A N 1
ATOM 4266 C CA . LYS A 1 534 ? -65.655 -0.900 7.526 1.00 84.94 534 LYS A CA 1
ATOM 4267 C C . LYS A 1 534 ? -64.740 -2.081 7.203 1.00 84.94 534 LYS A C 1
ATOM 4269 O O . LYS A 1 534 ? -63.531 -1.906 7.084 1.00 84.94 534 LYS A O 1
ATOM 4274 N N . GLU A 1 535 ? -65.297 -3.276 7.029 1.00 86.00 535 GLU A N 1
ATOM 4275 C CA . GLU A 1 535 ? -64.513 -4.457 6.661 1.00 86.00 535 GLU A CA 1
ATOM 4276 C C . GLU A 1 535 ? -63.937 -4.349 5.242 1.00 86.00 535 GLU A C 1
ATOM 4278 O O . GLU A 1 535 ? -62.754 -4.622 5.035 1.00 86.00 535 GLU A O 1
ATOM 4283 N N . LYS A 1 536 ? -64.726 -3.856 4.277 1.00 86.56 536 LYS A N 1
ATOM 4284 C CA . LYS A 1 536 ? -64.237 -3.572 2.916 1.00 86.56 536 LYS A CA 1
ATOM 4285 C C . LYS A 1 536 ? -63.130 -2.516 2.897 1.00 86.56 536 LYS A C 1
ATOM 4287 O O . LYS A 1 536 ? -62.180 -2.651 2.133 1.00 86.56 536 LYS A O 1
ATOM 4292 N N . GLU A 1 537 ? -63.225 -1.495 3.744 1.00 83.62 537 GLU A N 1
ATOM 4293 C CA . GLU A 1 537 ? -62.201 -0.452 3.868 1.00 83.62 537 GLU A CA 1
ATOM 4294 C C . GLU A 1 537 ? -60.893 -1.010 4.458 1.00 83.62 537 GLU A C 1
ATOM 4296 O O . GLU A 1 537 ? -59.826 -0.809 3.878 1.00 83.62 537 GLU A O 1
ATOM 4301 N N . ARG A 1 538 ? -60.977 -1.846 5.507 1.00 84.12 538 ARG A N 1
ATOM 4302 C CA . ARG A 1 538 ? -59.817 -2.572 6.065 1.00 84.12 538 ARG A CA 1
ATOM 4303 C C . ARG A 1 538 ? -59.165 -3.516 5.049 1.00 84.12 538 ARG A C 1
ATOM 4305 O O . ARG A 1 538 ? -57.945 -3.671 5.048 1.00 84.12 538 ARG A O 1
ATOM 4312 N N . GLN A 1 539 ? -59.950 -4.165 4.187 1.00 82.19 539 GLN A N 1
ATOM 4313 C CA . GLN A 1 539 ? -59.412 -5.016 3.119 1.00 82.19 539 GLN A CA 1
ATOM 4314 C C . GLN A 1 539 ? -58.705 -4.192 2.030 1.00 82.19 539 GLN A C 1
ATOM 4316 O O . GLN A 1 539 ? -57.608 -4.563 1.612 1.00 82.19 539 GLN A O 1
ATOM 4321 N N . ALA A 1 540 ? -59.274 -3.052 1.626 1.00 84.81 540 ALA A N 1
ATOM 4322 C CA . ALA A 1 540 ? -58.661 -2.155 0.645 1.00 84.81 540 ALA A CA 1
ATOM 4323 C C . ALA A 1 540 ? -57.340 -1.546 1.152 1.00 84.81 540 ALA A C 1
ATOM 4325 O O . ALA A 1 540 ? -56.370 -1.444 0.397 1.00 84.81 540 ALA A O 1
ATOM 4326 N N . GLU A 1 541 ? -57.268 -1.198 2.438 1.00 84.31 541 GLU A N 1
ATOM 4327 C CA . GLU A 1 541 ? -56.054 -0.673 3.066 1.00 84.31 541 GLU A CA 1
ATOM 4328 C C . GLU A 1 541 ? -54.942 -1.733 3.141 1.00 84.31 541 GLU A C 1
ATOM 4330 O O . GLU A 1 541 ? -53.803 -1.464 2.747 1.00 84.31 541 GLU A O 1
ATOM 4335 N N . LYS A 1 542 ? -55.279 -2.977 3.518 1.00 86.44 542 LYS A N 1
ATOM 4336 C CA . LYS A 1 542 ? -54.340 -4.115 3.474 1.00 86.44 542 LYS A CA 1
ATOM 4337 C C . LYS A 1 542 ? -53.811 -4.369 2.061 1.00 86.44 542 LYS A C 1
ATOM 4339 O O . LYS A 1 542 ? -52.626 -4.659 1.890 1.00 86.44 542 LYS A O 1
ATOM 4344 N N . GLU A 1 543 ? -54.653 -4.235 1.037 1.00 85.38 543 GLU A N 1
ATOM 4345 C CA . GLU A 1 543 ? -54.239 -4.426 -0.356 1.00 85.38 543 GLU A CA 1
ATOM 4346 C C . GLU A 1 543 ? -53.323 -3.292 -0.858 1.00 85.38 543 GLU A C 1
ATOM 4348 O O . GLU A 1 543 ? -52.341 -3.548 -1.562 1.00 85.38 543 GLU A O 1
ATOM 4353 N N . LEU A 1 544 ? -53.590 -2.041 -0.465 1.00 85.94 544 LEU A N 1
ATOM 4354 C CA . LEU A 1 544 ? -52.720 -0.895 -0.757 1.00 85.94 544 LEU A CA 1
ATOM 4355 C C . LEU A 1 544 ? -51.359 -1.021 -0.064 1.00 85.94 544 LEU A C 1
ATOM 4357 O O . LEU A 1 544 ? -50.322 -0.805 -0.699 1.00 85.94 544 LEU A O 1
ATOM 4361 N N . GLN A 1 545 ? -51.343 -1.441 1.202 1.00 84.12 545 GLN A N 1
ATOM 4362 C CA . GLN A 1 545 ? -50.113 -1.671 1.955 1.00 84.12 545 GLN A CA 1
ATOM 4363 C C . GLN A 1 545 ? -49.289 -2.818 1.345 1.00 84.12 545 GLN A C 1
ATOM 4365 O O . GLN A 1 545 ? -48.073 -2.688 1.172 1.00 84.12 545 GLN A O 1
ATOM 4370 N N . ALA A 1 546 ? -49.944 -3.902 0.914 1.00 81.62 546 ALA A N 1
ATOM 4371 C CA . ALA A 1 546 ? -49.296 -5.003 0.203 1.00 81.62 546 ALA A CA 1
ATOM 4372 C C . ALA A 1 546 ? -48.705 -4.561 -1.149 1.00 81.62 546 ALA A C 1
ATOM 4374 O O . ALA A 1 546 ? -47.570 -4.922 -1.474 1.00 81.62 546 ALA A O 1
ATOM 4375 N N . LYS A 1 547 ? -49.417 -3.726 -1.920 1.00 82.94 547 LYS A N 1
ATOM 4376 C CA . LYS A 1 547 ? -48.903 -3.144 -3.176 1.00 82.94 547 LYS A CA 1
ATOM 4377 C C . LYS A 1 547 ? -47.696 -2.233 -2.935 1.00 82.94 547 LYS A C 1
ATOM 4379 O O . LYS A 1 547 ? -46.723 -2.299 -3.689 1.00 82.94 547 LYS A O 1
ATOM 4384 N N . TYR A 1 548 ? -47.705 -1.435 -1.867 1.00 79.06 548 TYR A N 1
ATOM 4385 C CA . TYR A 1 548 ? -46.575 -0.577 -1.505 1.00 79.06 548 TYR A CA 1
ATOM 4386 C C . TYR A 1 548 ? -45.333 -1.395 -1.104 1.00 79.06 548 TYR A C 1
ATOM 4388 O O . TYR A 1 548 ? -44.239 -1.161 -1.630 1.00 79.06 548 TYR A O 1
ATOM 4396 N N . LEU A 1 549 ? -45.493 -2.426 -0.269 1.00 78.38 549 LEU A N 1
ATOM 4397 C CA . LEU A 1 549 ? -44.404 -3.338 0.108 1.00 78.38 549 LEU A CA 1
ATOM 4398 C C . LEU A 1 549 ? -43.858 -4.130 -1.093 1.00 78.38 549 LEU A C 1
ATOM 4400 O O . LEU A 1 549 ? -42.643 -4.269 -1.240 1.00 78.38 549 LEU A O 1
ATOM 4404 N N . ALA A 1 550 ? -44.724 -4.578 -2.006 1.00 72.19 550 ALA A N 1
ATOM 4405 C CA . ALA A 1 550 ? -44.299 -5.240 -3.239 1.00 72.19 550 ALA A CA 1
ATOM 4406 C C . ALA A 1 550 ? -43.494 -4.298 -4.154 1.00 72.19 550 ALA A C 1
ATOM 4408 O O . ALA A 1 550 ? -42.444 -4.685 -4.671 1.00 72.19 550 ALA A O 1
ATOM 4409 N N . SER A 1 551 ? -43.925 -3.039 -4.300 1.00 67.19 551 SER A N 1
ATOM 4410 C CA . SER A 1 551 ? -43.216 -2.054 -5.128 1.00 67.19 551 SER A CA 1
ATOM 4411 C C . SER A 1 551 ? -41.838 -1.678 -4.562 1.00 67.19 551 SER A C 1
ATOM 4413 O O . SER A 1 551 ? -40.866 -1.546 -5.308 1.00 67.19 551 SER A O 1
ATOM 4415 N N . THR A 1 552 ? -41.707 -1.581 -3.235 1.00 59.91 552 THR A N 1
ATOM 4416 C CA . THR A 1 552 ? -40.430 -1.264 -2.573 1.00 59.91 552 THR A CA 1
ATOM 4417 C C . THR A 1 552 ? -39.465 -2.453 -2.566 1.00 59.91 552 THR A C 1
ATOM 4419 O O . THR A 1 552 ? -38.254 -2.256 -2.715 1.00 59.91 552 THR A O 1
ATOM 4422 N N . ALA A 1 553 ? -39.972 -3.689 -2.490 1.00 62.84 553 ALA A N 1
ATOM 4423 C CA . ALA A 1 553 ? -39.177 -4.902 -2.676 1.00 62.84 553 ALA A CA 1
ATOM 4424 C C . ALA A 1 553 ? -38.630 -5.021 -4.112 1.00 62.84 553 ALA A C 1
ATOM 4426 O O . ALA A 1 553 ? -37.461 -5.367 -4.305 1.00 62.84 553 ALA A O 1
ATOM 4427 N N . GLU A 1 554 ? -39.426 -4.662 -5.126 1.00 60.41 554 GLU A N 1
ATOM 4428 C CA . GLU A 1 554 ? -38.985 -4.702 -6.524 1.00 60.41 554 GLU A CA 1
ATOM 4429 C C . GLU A 1 554 ? -37.919 -3.633 -6.827 1.00 60.41 554 GLU A C 1
ATOM 4431 O O . GLU A 1 554 ? -36.928 -3.920 -7.505 1.00 60.41 554 GLU A O 1
ATOM 4436 N N . VAL A 1 555 ? -38.058 -2.426 -6.262 1.00 58.03 555 VAL A N 1
ATOM 4437 C CA . VAL A 1 555 ? -37.045 -1.359 -6.368 1.00 58.03 555 VAL A CA 1
ATOM 4438 C C . VAL A 1 555 ? -35.750 -1.736 -5.636 1.00 58.03 555 VAL A C 1
ATOM 4440 O O . VAL A 1 555 ? -34.674 -1.534 -6.194 1.00 58.03 555 VAL A O 1
ATOM 4443 N N . ARG A 1 556 ? -35.809 -2.368 -4.454 1.00 55.66 556 ARG A N 1
ATOM 4444 C CA . ARG A 1 556 ? -34.607 -2.842 -3.734 1.00 55.66 556 ARG A CA 1
ATOM 4445 C C . ARG A 1 556 ? -33.896 -3.997 -4.449 1.00 55.66 556 ARG A C 1
ATOM 4447 O O . ARG A 1 556 ? -32.672 -3.996 -4.506 1.00 55.66 556 ARG A O 1
ATOM 4454 N N . SER A 1 557 ? -34.632 -4.918 -5.078 1.00 56.19 557 SER A N 1
ATOM 4455 C CA . SER A 1 557 ? -34.043 -6.016 -5.873 1.00 56.19 557 SER A CA 1
ATOM 4456 C C . SER A 1 557 ? -33.307 -5.538 -7.136 1.00 56.19 557 SER A C 1
ATOM 4458 O O . SER A 1 557 ? -32.383 -6.195 -7.609 1.00 56.19 557 SER A O 1
ATOM 4460 N N . LYS A 1 558 ? -33.659 -4.355 -7.660 1.00 55.53 558 LYS A N 1
ATOM 4461 C CA . LYS A 1 558 ? -32.962 -3.709 -8.787 1.00 55.53 558 LYS A CA 1
ATOM 4462 C C . LYS A 1 558 ? -31.734 -2.895 -8.346 1.00 55.53 558 LYS A C 1
ATOM 4464 O O . LYS A 1 558 ? -30.968 -2.462 -9.204 1.00 55.53 558 LYS A O 1
ATOM 4469 N N . VAL A 1 559 ? -31.527 -2.729 -7.035 1.00 49.84 559 VAL A N 1
ATOM 4470 C CA . VAL A 1 559 ? -30.349 -2.098 -6.412 1.00 49.84 559 VAL A CA 1
ATOM 4471 C C . VAL A 1 559 ? -29.541 -3.141 -5.622 1.00 49.84 559 VAL A C 1
ATOM 4473 O O . VAL A 1 559 ? -28.891 -2.826 -4.631 1.00 49.84 559 VAL A O 1
ATOM 4476 N N . GLU A 1 560 ? -29.521 -4.405 -6.057 1.00 51.59 560 GLU A N 1
ATOM 4477 C CA . GLU A 1 560 ? -28.339 -5.222 -5.772 1.00 51.59 560 GLU A CA 1
ATOM 4478 C C . GLU A 1 560 ? -27.157 -4.542 -6.471 1.00 51.59 560 GLU A C 1
ATOM 4480 O O . GLU A 1 560 ? -27.222 -4.219 -7.665 1.00 51.59 560 GLU A O 1
ATOM 4485 N N . SER A 1 561 ? -26.105 -4.231 -5.710 1.00 60.12 561 SER A N 1
ATOM 4486 C CA . SER A 1 561 ? -24.933 -3.562 -6.258 1.00 60.12 561 SER A CA 1
ATOM 4487 C C . SER A 1 561 ? -24.423 -4.379 -7.450 1.00 60.12 561 SER A C 1
ATOM 4489 O O . SER A 1 561 ? -24.394 -5.611 -7.410 1.00 60.12 561 SER A O 1
ATOM 4491 N N . LYS A 1 562 ? -24.042 -3.715 -8.550 1.00 67.94 562 LYS A N 1
ATOM 4492 C CA . LYS A 1 562 ? -23.465 -4.407 -9.720 1.00 67.94 562 LYS A CA 1
ATOM 4493 C C . LYS A 1 562 ? -22.298 -5.324 -9.316 1.00 67.94 562 LYS A C 1
ATOM 4495 O O . LYS A 1 562 ? -22.073 -6.330 -9.982 1.00 67.94 562 LYS A O 1
ATOM 4500 N N . ASP A 1 563 ? -21.630 -5.007 -8.209 1.00 62.62 563 ASP A N 1
ATOM 4501 C CA . ASP A 1 563 ? -20.557 -5.800 -7.617 1.00 62.62 563 ASP A CA 1
ATOM 4502 C C . ASP A 1 563 ? -21.046 -7.124 -7.006 1.00 62.62 563 ASP A C 1
ATOM 4504 O O . ASP A 1 563 ? -20.398 -8.143 -7.216 1.00 62.62 563 ASP A O 1
ATOM 4508 N N . ASP A 1 564 ? -22.203 -7.176 -6.336 1.00 67.56 564 ASP A N 1
ATOM 4509 C CA . ASP A 1 564 ? -22.746 -8.439 -5.803 1.00 67.56 564 ASP A CA 1
ATOM 4510 C C . ASP A 1 564 ? -23.215 -9.382 -6.918 1.00 67.56 564 ASP A C 1
ATOM 4512 O O . ASP A 1 564 ? -23.069 -10.603 -6.818 1.00 67.56 564 ASP A O 1
ATOM 4516 N N . ARG A 1 565 ? -23.726 -8.821 -8.021 1.00 74.31 565 ARG A N 1
ATOM 4517 C CA . ARG A 1 565 ? -24.061 -9.600 -9.219 1.00 74.31 565 ARG A CA 1
ATOM 4518 C C . ARG A 1 565 ? -22.807 -10.182 -9.875 1.00 74.31 565 ARG A C 1
ATOM 4520 O O . ARG A 1 565 ? -22.819 -11.354 -10.242 1.00 74.31 565 ARG A O 1
ATOM 4527 N N . LEU A 1 566 ? -21.734 -9.395 -9.976 1.00 74.19 566 LEU A N 1
ATOM 4528 C CA . LEU A 1 566 ? -20.442 -9.863 -10.488 1.00 74.19 566 LEU A CA 1
ATOM 4529 C C . LEU A 1 566 ? -19.804 -10.906 -9.563 1.00 74.19 566 LEU A C 1
ATOM 4531 O O . LEU A 1 566 ? -19.276 -11.900 -10.047 1.00 74.19 566 LEU A O 1
ATOM 4535 N N . ASP A 1 567 ? -19.885 -10.731 -8.243 1.00 74.19 567 ASP A N 1
ATOM 4536 C CA . ASP A 1 567 ? -19.339 -11.692 -7.281 1.00 74.19 567 ASP A CA 1
ATOM 4537 C C . ASP A 1 567 ? -20.097 -13.035 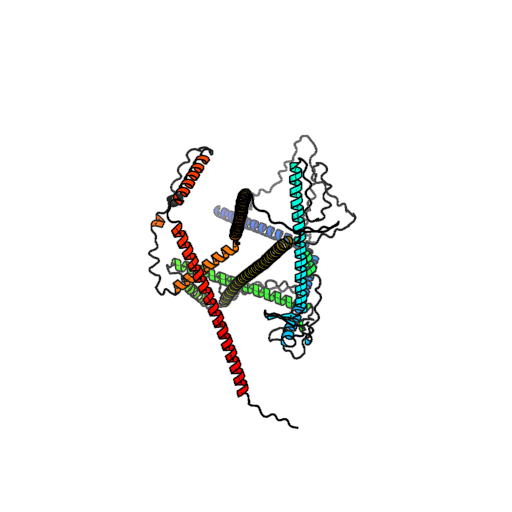-7.308 1.00 74.19 567 ASP A C 1
ATOM 4539 O O . ASP A 1 567 ? -19.463 -14.085 -7.174 1.00 74.19 567 ASP A O 1
ATOM 4543 N N . ARG A 1 568 ? -21.425 -13.029 -7.532 1.00 76.44 568 ARG A N 1
ATOM 4544 C CA . ARG A 1 568 ? -22.208 -14.259 -7.776 1.00 76.44 568 ARG A CA 1
ATOM 4545 C C . ARG A 1 568 ? -21.820 -14.928 -9.092 1.00 76.44 568 ARG A C 1
ATOM 4547 O O . ARG A 1 568 ? -21.601 -16.131 -9.102 1.00 76.44 568 ARG A O 1
ATOM 4554 N N . GLU A 1 569 ? -21.676 -14.161 -10.169 1.00 81.75 569 GLU A N 1
ATOM 4555 C CA . GLU A 1 569 ? -21.281 -14.693 -11.480 1.00 81.75 569 GLU A CA 1
ATOM 4556 C C . GLU A 1 569 ? -19.863 -15.292 -11.451 1.00 81.75 569 GLU A C 1
ATOM 4558 O O . GLU A 1 569 ? -19.617 -16.351 -12.027 1.00 81.75 569 GLU A O 1
ATOM 4563 N N . ILE A 1 570 ? -18.932 -14.669 -10.716 1.00 78.62 570 ILE A N 1
ATOM 4564 C CA . ILE A 1 570 ? -17.584 -15.211 -10.491 1.00 78.62 570 ILE A CA 1
ATOM 4565 C C . ILE A 1 570 ? -17.651 -16.497 -9.660 1.00 78.62 570 ILE A C 1
ATOM 4567 O O . ILE A 1 570 ? -16.974 -17.462 -10.004 1.00 78.62 570 ILE A O 1
ATOM 4571 N N . ALA A 1 571 ? -18.464 -16.541 -8.599 1.00 78.50 571 ALA A N 1
ATOM 4572 C CA . ALA A 1 571 ? -18.609 -17.735 -7.767 1.00 78.50 571 ALA A CA 1
ATOM 4573 C C . ALA A 1 571 ? -19.258 -18.906 -8.525 1.00 78.50 571 ALA A C 1
ATOM 4575 O O . ALA A 1 571 ? -18.776 -20.029 -8.415 1.00 78.50 571 ALA A O 1
ATOM 4576 N N . GLU A 1 572 ? -20.293 -18.651 -9.330 1.00 85.88 572 GLU A N 1
ATOM 4577 C CA . GLU A 1 572 ? -20.916 -19.663 -10.193 1.00 85.88 572 GLU A CA 1
ATOM 4578 C C . GLU A 1 572 ? -19.935 -20.168 -11.257 1.00 85.88 572 GLU A C 1
ATOM 4580 O O . GLU A 1 572 ? -19.868 -21.366 -11.519 1.00 85.88 572 GLU A O 1
ATOM 4585 N N . ARG A 1 573 ? -19.115 -19.281 -11.834 1.00 88.94 573 ARG A N 1
ATOM 4586 C CA . ARG A 1 573 ? -18.089 -19.671 -12.807 1.00 88.94 573 ARG A CA 1
ATOM 4587 C C . ARG A 1 573 ? -16.954 -20.483 -12.178 1.00 88.94 573 ARG A C 1
ATOM 4589 O O . ARG A 1 573 ? -16.508 -21.448 -12.789 1.00 88.94 573 ARG A O 1
ATOM 4596 N N . GLU A 1 574 ? -16.487 -20.108 -10.986 1.00 80.69 574 GLU A N 1
ATOM 4597 C CA . GLU A 1 574 ? -15.473 -20.865 -10.236 1.00 80.69 574 GLU A CA 1
ATOM 4598 C C . GLU A 1 574 ? -16.021 -22.236 -9.796 1.00 80.69 574 GLU A C 1
ATOM 4600 O O . GLU A 1 574 ? -15.314 -23.232 -9.922 1.00 80.69 574 GLU A O 1
ATOM 4605 N N . ALA A 1 575 ? -17.282 -22.317 -9.352 1.00 83.38 575 ALA A N 1
ATOM 4606 C CA . ALA A 1 575 ? -17.935 -23.582 -9.011 1.00 83.38 575 ALA A CA 1
ATOM 4607 C C . ALA A 1 575 ? -18.105 -24.487 -10.237 1.00 83.38 575 ALA A C 1
ATOM 4609 O O . ALA A 1 575 ? -17.825 -25.678 -10.159 1.00 83.38 575 ALA A O 1
ATOM 4610 N N . ARG A 1 576 ? -18.484 -23.915 -11.387 1.00 87.88 576 ARG A N 1
ATOM 4611 C CA . ARG A 1 576 ? -18.618 -24.659 -12.643 1.00 87.88 576 ARG A CA 1
ATOM 4612 C C . ARG A 1 576 ? -17.284 -25.223 -13.128 1.00 87.88 576 ARG A C 1
ATOM 4614 O O . ARG A 1 576 ? -17.239 -26.386 -13.489 1.00 87.88 576 ARG A O 1
ATOM 4621 N N . LEU A 1 577 ? -16.208 -24.434 -13.082 1.00 83.38 577 LEU A N 1
ATOM 4622 C CA . LEU A 1 577 ? -14.863 -24.913 -13.433 1.00 83.38 577 LEU A CA 1
ATOM 4623 C C . LEU A 1 577 ? -14.357 -25.987 -12.462 1.00 83.38 577 LEU A C 1
ATOM 4625 O O . LEU A 1 577 ? -13.627 -26.883 -12.864 1.00 83.38 577 LEU A O 1
ATOM 4629 N N . ARG A 1 578 ? -14.732 -25.904 -11.180 1.00 82.88 578 ARG A N 1
ATOM 4630 C CA . ARG A 1 578 ? -14.364 -26.919 -10.190 1.00 82.88 578 ARG A CA 1
ATOM 4631 C C . ARG A 1 578 ? -15.123 -28.229 -10.405 1.00 82.88 578 ARG A C 1
ATOM 4633 O O . ARG A 1 578 ? -14.497 -29.274 -10.328 1.00 82.88 578 ARG A O 1
ATOM 4640 N N . ALA A 1 579 ? -16.419 -28.155 -10.705 1.00 81.19 579 ALA A N 1
ATOM 4641 C CA . ALA A 1 579 ? -17.228 -29.320 -11.050 1.00 81.19 579 ALA A CA 1
ATOM 4642 C C . ALA A 1 579 ? -16.744 -29.969 -12.356 1.00 81.19 579 ALA A C 1
ATOM 4644 O O . ALA A 1 579 ? -16.570 -31.175 -12.395 1.00 81.19 579 ALA A O 1
ATOM 4645 N N . GLU A 1 580 ? -16.427 -29.169 -13.378 1.00 82.81 580 GLU A N 1
ATOM 4646 C CA . GLU A 1 580 ? -15.882 -29.659 -14.653 1.00 82.81 580 GLU A CA 1
ATOM 4647 C C . GLU A 1 580 ? -14.514 -30.338 -14.472 1.00 82.81 580 GLU A C 1
ATOM 4649 O O . GLU A 1 580 ? -14.253 -31.361 -15.093 1.00 82.81 580 GLU A O 1
ATOM 4654 N N . ASN A 1 581 ? -13.657 -29.824 -13.581 1.00 76.38 581 ASN A N 1
ATOM 4655 C CA . ASN A 1 581 ? -12.388 -30.479 -13.255 1.00 76.38 581 ASN A CA 1
ATOM 4656 C C . ASN A 1 581 ? -12.571 -31.765 -12.435 1.00 76.38 581 ASN A C 1
ATOM 4658 O O . ASN A 1 581 ? -11.820 -32.706 -12.646 1.00 76.38 581 ASN A O 1
ATOM 4662 N N . GLN A 1 582 ? -13.546 -31.817 -11.520 1.00 76.50 582 GLN A N 1
ATOM 4663 C CA . GLN A 1 582 ? -13.855 -33.040 -10.768 1.00 76.50 582 GLN A CA 1
ATOM 4664 C C . GLN A 1 582 ? -14.448 -34.119 -11.682 1.00 76.50 582 GLN A C 1
ATOM 4666 O O . GLN A 1 582 ? -14.028 -35.264 -11.622 1.00 76.50 582 GLN A O 1
ATOM 4671 N N . GLU A 1 583 ? -15.338 -33.741 -12.601 1.00 75.56 583 GLU A N 1
ATOM 4672 C CA . GLU A 1 583 ? -15.916 -34.643 -13.606 1.00 75.56 583 GLU A CA 1
ATOM 4673 C C . GLU A 1 583 ? -14.855 -35.126 -14.621 1.00 75.56 583 GLU A C 1
ATOM 4675 O O . GLU A 1 583 ? -14.921 -36.249 -15.123 1.00 75.56 583 GLU A O 1
ATOM 4680 N N . ALA A 1 584 ? -13.827 -34.311 -14.888 1.00 67.06 584 ALA A N 1
ATOM 4681 C CA . ALA A 1 584 ? -12.670 -34.700 -15.696 1.00 67.06 584 ALA A CA 1
ATOM 4682 C C . ALA A 1 584 ? -11.659 -35.595 -14.950 1.00 67.06 584 ALA A C 1
ATOM 4684 O O . ALA A 1 584 ? -10.955 -36.356 -15.606 1.00 67.06 584 ALA A O 1
ATOM 4685 N N . GLU A 1 585 ? -11.572 -35.518 -13.617 1.00 71.19 585 GLU A N 1
ATOM 4686 C CA . GLU A 1 585 ? -10.741 -36.418 -12.796 1.00 71.19 585 GLU A CA 1
ATOM 4687 C C . GLU A 1 585 ? -11.431 -37.766 -12.529 1.00 71.19 585 GLU A C 1
ATOM 4689 O O . GLU A 1 585 ? -10.753 -38.779 -12.411 1.00 71.19 585 GLU A O 1
ATOM 4694 N N . GLU A 1 586 ? -12.766 -37.799 -12.481 1.00 65.31 586 GLU A N 1
ATOM 4695 C CA . GLU A 1 586 ? -13.553 -39.013 -12.208 1.00 65.31 586 GLU A CA 1
ATOM 4696 C C . GLU A 1 586 ? -13.885 -39.821 -13.482 1.00 65.31 586 GLU A C 1
ATOM 4698 O O . GLU A 1 586 ? -14.385 -40.942 -13.408 1.00 65.31 586 GLU A O 1
ATOM 4703 N N . SER A 1 587 ? -13.565 -39.290 -14.670 1.00 52.22 587 SER A N 1
ATOM 4704 C CA . SER A 1 587 ? -13.654 -40.021 -15.940 1.00 52.22 587 SER A CA 1
ATOM 4705 C C . SER A 1 587 ? -12.281 -40.543 -16.386 1.00 52.22 587 SER A C 1
ATOM 4707 O O . SER A 1 587 ? -11.602 -39.940 -17.212 1.00 52.22 587 SER A O 1
ATOM 4709 N N . GLU A 1 588 ? -11.896 -41.723 -15.888 1.00 49.22 588 GLU A N 1
ATOM 4710 C CA . GLU A 1 588 ? -10.715 -42.508 -16.316 1.00 49.22 588 GLU A CA 1
ATOM 4711 C C . GLU A 1 588 ? -10.810 -43.068 -17.761 1.00 49.22 588 GLU A C 1
ATOM 4713 O O . GLU A 1 588 ? -10.126 -44.026 -18.119 1.00 49.22 588 GLU A O 1
ATOM 4718 N N . GLU A 1 589 ? -11.622 -42.473 -18.642 1.00 52.38 589 GLU A N 1
ATOM 4719 C CA . GLU A 1 589 ? -11.665 -42.852 -20.057 1.00 52.38 589 GLU A CA 1
ATOM 4720 C C . GLU A 1 589 ? -10.816 -41.896 -20.913 1.00 52.38 589 GLU A C 1
ATOM 4722 O O . GLU A 1 589 ? -11.047 -40.680 -20.916 1.00 52.38 589 GLU A O 1
ATOM 4727 N N . PRO A 1 590 ? -9.844 -42.404 -21.697 1.00 48.12 590 PRO A N 1
ATOM 4728 C CA . PRO A 1 590 ? -8.988 -41.568 -22.529 1.00 48.12 590 PRO A CA 1
ATOM 4729 C C . PRO A 1 590 ? -9.822 -40.765 -23.542 1.00 48.12 590 PRO A C 1
ATOM 4731 O O . PRO A 1 590 ? -10.412 -41.315 -24.472 1.00 48.12 590 PRO A O 1
ATOM 4734 N N . GLN A 1 591 ? -9.826 -39.435 -23.391 1.00 45.00 591 GLN A N 1
ATOM 4735 C CA . GLN A 1 591 ? -10.551 -38.451 -24.215 1.00 45.00 591 GLN A CA 1
ATOM 4736 C C . GLN A 1 591 ? -10.051 -38.329 -25.677 1.00 45.00 591 GLN A C 1
ATOM 4738 O O . GLN A 1 591 ? -10.011 -37.234 -26.241 1.00 45.00 591 GLN A O 1
ATOM 4743 N N . TYR A 1 592 ? -9.677 -39.424 -26.341 1.00 46.69 592 TYR A N 1
ATOM 4744 C CA . TYR A 1 592 ? -9.218 -39.393 -27.735 1.00 46.69 592 TYR A CA 1
ATOM 4745 C C . TYR A 1 592 ? -10.337 -39.544 -28.781 1.00 46.69 592 TYR A C 1
ATOM 4747 O O . TYR A 1 592 ? -10.082 -39.356 -29.968 1.00 46.69 592 TYR A O 1
ATOM 4755 N N . THR A 1 593 ? -11.587 -39.803 -28.378 1.00 47.94 593 THR A N 1
ATOM 4756 C CA . THR A 1 593 ? -12.694 -40.065 -29.325 1.00 47.94 593 THR A CA 1
ATOM 4757 C C . THR A 1 593 ? -13.791 -38.991 -29.372 1.00 47.94 593 THR A C 1
ATOM 4759 O O . THR A 1 593 ? -14.550 -38.957 -30.336 1.00 47.94 593 THR A O 1
ATOM 4762 N N . LYS A 1 594 ? -13.862 -38.047 -28.417 1.00 48.12 594 LYS A N 1
ATOM 4763 C CA . LYS A 1 594 ? -14.931 -37.014 -28.379 1.00 48.12 594 LYS A CA 1
ATOM 4764 C C . LYS A 1 594 ? -14.631 -35.709 -29.135 1.00 48.12 594 LYS A C 1
ATOM 4766 O O . LYS A 1 594 ? -15.541 -34.909 -29.340 1.00 48.12 594 LYS A O 1
ATOM 4771 N N . VAL A 1 595 ? -13.398 -35.476 -29.599 1.00 49.59 595 VAL A N 1
ATOM 4772 C CA . VAL A 1 595 ? -13.036 -34.229 -30.318 1.00 49.59 595 VAL A CA 1
ATOM 4773 C C . VAL A 1 595 ? -13.304 -34.311 -31.832 1.00 49.59 595 VAL A C 1
ATOM 4775 O O . VAL A 1 595 ? -13.399 -33.277 -32.491 1.00 49.59 595 VAL A O 1
ATOM 4778 N N . SER A 1 596 ? -13.510 -35.505 -32.400 1.00 46.53 596 SER A N 1
ATOM 4779 C CA . SER A 1 596 ? -13.759 -35.672 -33.844 1.00 46.53 596 SER A CA 1
ATOM 4780 C C . SER A 1 596 ? -15.227 -35.507 -34.268 1.00 46.53 596 SER A C 1
ATOM 4782 O O . SER A 1 596 ? -15.480 -35.289 -35.449 1.00 46.53 596 SER A O 1
ATOM 4784 N N . GLN A 1 597 ? -16.195 -35.542 -33.343 1.00 48.50 597 GLN A N 1
ATOM 4785 C CA . GLN A 1 597 ? -17.630 -35.492 -33.683 1.00 48.50 597 GLN A CA 1
ATOM 4786 C C . GLN A 1 597 ? -18.301 -34.116 -33.527 1.00 48.50 597 GLN A C 1
ATOM 4788 O O . GLN A 1 597 ? -19.451 -33.957 -33.923 1.00 48.50 597 GLN A O 1
ATOM 4793 N N . ASN A 1 598 ? -17.595 -33.093 -33.030 1.00 46.94 598 ASN A N 1
ATOM 4794 C CA . ASN A 1 598 ? -18.157 -31.741 -32.866 1.00 46.94 598 ASN A CA 1
ATOM 4795 C C . ASN A 1 598 ? -17.809 -30.764 -34.003 1.00 46.94 598 ASN A C 1
ATOM 4797 O O . ASN A 1 598 ? -18.012 -29.551 -33.879 1.00 46.94 598 ASN A O 1
ATOM 4801 N N . 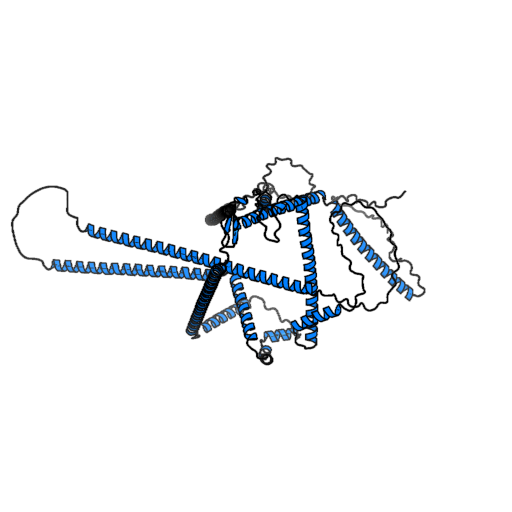TRP A 1 599 ? -17.317 -31.272 -35.135 1.00 48.22 599 TRP A N 1
ATOM 4802 C CA . TRP A 1 599 ? -17.327 -30.509 -36.380 1.00 48.22 599 TRP A CA 1
ATOM 4803 C C . TRP A 1 599 ? -18.758 -30.443 -36.889 1.00 48.22 599 TRP A C 1
ATOM 4805 O O . TRP A 1 599 ? -19.234 -31.345 -37.559 1.00 48.22 599 TRP A O 1
ATOM 4815 N N . ASN A 1 600 ? -19.446 -29.367 -36.522 1.00 51.75 600 ASN A N 1
ATOM 4816 C CA . ASN A 1 600 ? -20.791 -29.069 -36.978 1.00 51.75 600 ASN A CA 1
ATOM 4817 C C . ASN A 1 600 ? -20.688 -28.461 -38.398 1.00 51.75 600 ASN A C 1
ATOM 4819 O O . ASN A 1 600 ? -20.330 -27.281 -38.509 1.00 51.75 600 ASN A O 1
ATOM 4823 N N . PRO A 1 601 ? -20.940 -29.212 -39.492 1.00 56.47 601 PRO A N 1
ATOM 4824 C CA . PRO A 1 601 ? -20.809 -28.693 -40.859 1.00 56.47 601 PRO A CA 1
ATOM 4825 C C . PRO A 1 601 ? -21.783 -27.534 -41.139 1.00 56.47 601 PRO A C 1
ATOM 4827 O O . PRO A 1 601 ? -21.520 -26.694 -41.999 1.00 56.47 601 PRO A O 1
ATOM 4830 N N . ASP A 1 602 ? -22.846 -27.402 -40.341 1.00 54.69 602 ASP A N 1
ATOM 4831 C CA . ASP A 1 602 ? -23.795 -26.288 -40.415 1.00 54.69 602 ASP A CA 1
ATOM 4832 C C . ASP A 1 602 ? -23.228 -24.944 -39.936 1.00 54.69 602 ASP A C 1
ATOM 4834 O O . ASP A 1 602 ? -23.700 -23.883 -40.354 1.00 54.69 602 ASP A O 1
ATOM 4838 N N . ALA A 1 603 ? -22.142 -24.934 -39.153 1.00 57.44 603 ALA A N 1
ATOM 4839 C CA . ALA A 1 603 ? -21.449 -23.690 -38.807 1.00 57.44 603 ALA A CA 1
ATOM 4840 C C . ALA A 1 603 ? -20.723 -23.053 -40.015 1.00 57.44 603 ALA A C 1
ATOM 4842 O O . ALA A 1 603 ? -20.375 -21.868 -39.966 1.00 57.44 603 ALA A O 1
ATOM 4843 N N . LEU A 1 604 ? -20.528 -23.806 -41.110 1.00 51.69 604 LEU A N 1
ATOM 4844 C CA . LEU A 1 604 ? -20.023 -23.305 -42.397 1.00 51.69 604 LEU A CA 1
ATOM 4845 C C . LEU A 1 604 ? -21.132 -22.800 -43.341 1.00 51.69 604 LEU A C 1
ATOM 4847 O O . LEU A 1 604 ? -20.838 -22.070 -44.293 1.00 51.69 604 LEU A O 1
ATOM 4851 N N . MET A 1 605 ? -22.400 -23.129 -43.080 1.00 53.94 605 MET A N 1
ATOM 4852 C CA . MET A 1 605 ? -23.555 -22.656 -43.861 1.00 53.94 605 MET A CA 1
ATOM 4853 C C . MET A 1 605 ? -24.240 -21.415 -43.247 1.00 53.94 605 MET A C 1
ATOM 4855 O O . MET A 1 605 ? -25.136 -20.847 -43.869 1.00 53.94 605 MET A O 1
ATOM 4859 N N . GLY A 1 606 ? -23.805 -20.959 -42.066 1.00 53.25 606 GLY A N 1
ATOM 4860 C CA . GLY A 1 606 ? -24.438 -19.876 -41.304 1.00 53.25 606 GLY A CA 1
ATOM 4861 C C . GLY A 1 606 ? -24.335 -18.464 -41.910 1.00 53.25 606 GLY A C 1
ATOM 4862 O O . GLY A 1 606 ? -23.246 -17.983 -42.227 1.00 53.25 606 GLY A O 1
ATOM 4863 N N . ASP A 1 607 ? -25.501 -17.810 -41.970 1.00 56.38 607 ASP A N 1
ATOM 4864 C CA . ASP A 1 607 ? -25.835 -16.410 -42.278 1.00 56.38 607 ASP A CA 1
ATOM 4865 C C . ASP A 1 607 ? -25.293 -15.802 -43.585 1.00 56.38 607 ASP A C 1
ATOM 4867 O O . ASP A 1 607 ? -24.091 -15.601 -43.784 1.00 56.38 607 ASP A O 1
ATOM 4871 N N . LYS A 1 608 ? -26.222 -15.366 -44.457 1.00 69.38 608 LYS A N 1
ATOM 4872 C CA . LYS A 1 608 ? -25.930 -14.588 -45.681 1.00 69.38 608 LYS A CA 1
ATOM 4873 C C . LYS A 1 608 ? -24.995 -13.405 -45.410 1.00 69.38 608 LYS A C 1
ATOM 4875 O O . LYS A 1 608 ? -24.110 -13.143 -46.218 1.00 69.38 608 LYS A O 1
ATOM 4880 N N . GLU A 1 609 ? -25.117 -12.754 -44.254 1.00 71.31 609 GLU A N 1
ATOM 4881 C CA . GLU A 1 609 ? -24.251 -11.638 -43.857 1.00 71.31 609 GLU A CA 1
ATOM 4882 C C . GLU A 1 609 ? -22.792 -12.056 -43.627 1.00 71.31 609 GLU A C 1
ATOM 4884 O O . GLU A 1 609 ? -21.865 -11.291 -43.909 1.00 71.31 609 GLU A O 1
ATOM 4889 N N . ARG A 1 610 ? -22.556 -13.277 -43.131 1.00 71.81 610 ARG A N 1
ATOM 4890 C CA . ARG A 1 610 ? -21.207 -13.805 -42.908 1.00 71.81 610 ARG A CA 1
ATOM 4891 C C . ARG A 1 610 ? -20.569 -14.216 -44.236 1.00 71.81 610 ARG A C 1
ATOM 4893 O O . ARG A 1 610 ? -19.400 -13.892 -44.449 1.00 71.81 610 ARG A O 1
ATOM 4900 N N . ARG A 1 611 ? -21.343 -14.804 -45.160 1.00 72.38 611 ARG A N 1
ATOM 4901 C CA . ARG A 1 611 ? -20.910 -15.028 -46.554 1.00 72.38 611 ARG A CA 1
ATOM 4902 C C . ARG A 1 611 ? -20.631 -13.717 -47.290 1.00 72.38 611 ARG A C 1
ATOM 4904 O O . ARG A 1 611 ? -19.602 -13.620 -47.946 1.00 72.38 611 ARG A O 1
ATOM 4911 N N . GLU A 1 612 ? -21.455 -12.683 -47.132 1.00 71.19 612 GLU A N 1
ATOM 4912 C CA . GLU A 1 612 ? -21.198 -11.368 -47.739 1.00 71.19 612 GLU A CA 1
ATOM 4913 C C . GLU A 1 612 ? -19.949 -10.691 -47.169 1.00 71.19 612 GLU A C 1
ATOM 4915 O O . GLU A 1 612 ? -19.145 -10.144 -47.924 1.00 71.19 612 GLU A O 1
ATOM 4920 N N . LYS A 1 613 ? -19.724 -10.754 -45.850 1.00 75.38 613 LYS A N 1
ATOM 4921 C CA . LYS A 1 613 ? -18.486 -10.241 -45.240 1.00 75.38 613 LYS A CA 1
ATOM 4922 C C . LYS A 1 613 ? -17.257 -10.999 -45.724 1.00 75.38 613 LYS A C 1
ATOM 4924 O O . LYS A 1 613 ? -16.232 -10.370 -45.971 1.00 75.38 613 LYS A O 1
ATOM 4929 N N . PHE A 1 614 ? -17.364 -12.317 -45.870 1.00 70.88 614 PHE A N 1
ATOM 4930 C CA . PHE A 1 614 ? -16.285 -13.164 -46.366 1.00 70.88 614 PHE A CA 1
ATOM 4931 C C . PHE A 1 614 ? -15.990 -12.896 -47.851 1.00 70.88 614 PHE A C 1
ATOM 4933 O O . PHE A 1 614 ? -14.836 -12.685 -48.212 1.00 70.88 614 PHE A O 1
ATOM 4940 N N . MET A 1 615 ? -17.018 -12.743 -48.691 1.00 73.88 615 MET A N 1
ATOM 4941 C CA . MET A 1 615 ? -16.868 -12.360 -50.105 1.00 73.88 615 MET A CA 1
ATOM 4942 C C . MET A 1 615 ? -16.329 -10.931 -50.275 1.00 73.88 615 MET A C 1
ATOM 4944 O O . MET A 1 615 ? -15.548 -10.660 -51.187 1.00 73.88 615 MET A O 1
ATOM 4948 N N . LYS A 1 616 ? -16.665 -10.019 -49.353 1.00 77.44 616 LYS A N 1
ATOM 4949 C CA . LYS A 1 616 ? -16.090 -8.667 -49.293 1.00 77.44 616 LYS A CA 1
ATOM 4950 C C . LYS A 1 616 ? -14.624 -8.673 -48.848 1.00 77.44 616 LYS A C 1
ATOM 4952 O O . LYS A 1 616 ? -13.864 -7.813 -49.290 1.00 77.44 616 LYS A O 1
ATOM 4957 N N . LEU A 1 617 ? -14.223 -9.626 -48.000 1.00 72.81 617 LEU A N 1
ATOM 4958 C CA . LEU A 1 617 ? -12.830 -9.819 -47.583 1.00 72.81 617 LEU A CA 1
ATOM 4959 C C . LEU A 1 617 ? -11.982 -10.464 -48.692 1.00 72.81 617 LEU A C 1
ATOM 4961 O O . LEU A 1 617 ? -10.812 -10.126 -48.829 1.00 72.81 617 LEU A O 1
ATOM 4965 N N . LEU A 1 618 ? -12.587 -11.326 -49.516 1.00 76.69 618 LEU A N 1
ATOM 4966 C CA . LEU A 1 618 ? -11.962 -11.967 -50.681 1.00 76.69 618 LEU A CA 1
ATOM 4967 C C . LEU A 1 618 ? -11.887 -11.068 -51.931 1.00 76.69 618 LEU A C 1
ATOM 4969 O O . LEU A 1 618 ? -11.526 -11.526 -53.010 1.00 76.69 618 LEU A O 1
ATOM 4973 N N . GLY A 1 619 ? -12.185 -9.771 -51.805 1.00 56.81 619 GLY A N 1
ATOM 4974 C CA . GLY A 1 619 ? -11.902 -8.798 -52.864 1.00 56.81 619 GLY A CA 1
ATOM 4975 C C . GLY A 1 619 ? -12.843 -8.858 -54.071 1.00 56.81 619 GLY A C 1
ATOM 4976 O O . GLY A 1 619 ? -12.520 -8.289 -55.117 1.00 56.81 619 GLY A O 1
ATOM 4977 N N . ALA A 1 620 ? -14.022 -9.479 -53.945 1.00 53.41 620 ALA A N 1
ATOM 4978 C CA . ALA A 1 620 ? -15.031 -9.466 -54.999 1.00 53.41 620 ALA A CA 1
ATOM 4979 C C . ALA A 1 620 ? -15.577 -8.034 -55.213 1.00 53.41 620 ALA A C 1
ATOM 4981 O O . ALA A 1 620 ? -16.358 -7.501 -54.428 1.00 53.41 620 ALA A O 1
ATOM 4982 N N . LYS A 1 621 ? -15.053 -7.405 -56.272 1.00 43.88 621 LYS A N 1
ATOM 4983 C CA . LYS A 1 621 ? -15.457 -6.192 -57.008 1.00 43.88 621 LYS A CA 1
ATOM 4984 C C . LYS A 1 621 ? -16.548 -5.296 -56.383 1.00 43.88 621 LYS A C 1
ATOM 4986 O O . LYS A 1 621 ? -17.730 -5.618 -56.347 1.00 43.88 621 LYS A O 1
ATOM 4991 N N . LYS A 1 622 ? -16.135 -4.062 -56.057 1.00 50.62 622 LYS A N 1
ATOM 4992 C CA . LYS A 1 622 ? -16.987 -2.871 -55.870 1.00 50.62 622 LYS A CA 1
ATOM 4993 C C . LYS A 1 622 ? -17.964 -2.705 -57.049 1.00 50.62 622 LYS A C 1
ATOM 4995 O O . LYS A 1 622 ? -17.543 -2.295 -58.129 1.00 50.62 622 LYS A O 1
ATOM 5000 N N . ALA A 1 623 ? -19.259 -2.920 -56.825 1.00 47.03 623 ALA A N 1
ATOM 5001 C CA . ALA A 1 623 ? -20.294 -2.404 -57.716 1.00 47.03 623 ALA A CA 1
ATOM 5002 C C . ALA A 1 623 ? -20.419 -0.875 -57.545 1.00 47.03 623 ALA A C 1
ATOM 5004 O O . ALA A 1 623 ? -20.393 -0.347 -56.429 1.00 47.03 623 ALA A O 1
ATOM 5005 N N . LYS A 1 624 ? -20.489 -0.168 -58.678 1.00 45.66 624 LYS A N 1
ATOM 5006 C CA . LYS A 1 624 ? -20.597 1.293 -58.803 1.00 45.66 624 LYS A CA 1
ATOM 5007 C C . LYS A 1 624 ? -21.789 1.849 -58.005 1.00 45.66 624 LYS A C 1
ATOM 5009 O O . LYS A 1 624 ? -22.885 1.304 -58.045 1.00 45.66 624 LYS A O 1
ATOM 5014 N N . LYS A 1 625 ? -21.566 2.982 -57.325 1.00 42.84 625 LYS A N 1
ATOM 5015 C CA . LYS A 1 625 ? -22.598 3.816 -56.683 1.00 42.84 625 LYS A CA 1
ATOM 5016 C C . LYS A 1 625 ? -23.647 4.269 -57.712 1.00 42.84 625 LYS A C 1
ATOM 5018 O O . LYS A 1 625 ? -23.305 5.029 -58.612 1.00 42.84 625 LYS A O 1
ATOM 5023 N N . GLY A 1 626 ? -24.901 3.860 -57.518 1.00 38.72 626 GLY A N 1
ATOM 5024 C CA . GLY A 1 626 ? -26.094 4.511 -58.077 1.00 38.72 626 GLY A CA 1
ATOM 5025 C C . GLY A 1 626 ? -26.587 5.681 -57.202 1.00 38.72 626 GLY A C 1
ATOM 5026 O O . GLY A 1 626 ? -26.076 5.865 -56.091 1.00 38.72 626 GLY A O 1
ATOM 5027 N N . PRO A 1 627 ? -27.529 6.504 -57.702 1.00 45.69 627 PRO A N 1
ATOM 5028 C CA . PRO A 1 627 ? -27.708 7.899 -57.300 1.00 45.69 627 PRO A CA 1
ATOM 5029 C C . PRO A 1 627 ? -28.405 8.087 -55.945 1.00 45.69 627 PRO A C 1
ATOM 5031 O O . PRO A 1 627 ? -29.208 7.272 -55.492 1.00 45.69 627 PRO A O 1
ATOM 5034 N N . LYS A 1 628 ? -28.065 9.209 -55.300 1.00 44.56 628 LYS A N 1
ATOM 5035 C CA . LYS A 1 628 ? -28.571 9.664 -53.999 1.00 44.56 628 LYS A CA 1
ATOM 5036 C C . LYS A 1 628 ? -30.095 9.861 -54.043 1.00 44.56 628 LYS A C 1
ATOM 5038 O O . LYS A 1 628 ? -30.561 10.781 -54.703 1.00 44.56 628 LYS A O 1
ATOM 5043 N N . LYS A 1 629 ? -30.843 9.062 -53.275 1.00 45.03 629 LYS A N 1
ATOM 5044 C CA . LYS A 1 629 ? -32.195 9.422 -52.809 1.00 45.03 629 LYS A CA 1
ATOM 5045 C C . LYS A 1 629 ? -32.094 10.142 -51.460 1.00 45.03 629 LYS A C 1
ATOM 5047 O O . LYS A 1 629 ? -31.231 9.811 -50.645 1.00 45.03 629 LYS A O 1
ATOM 5052 N N . THR A 1 630 ? -32.913 11.172 -51.288 1.00 49.47 630 THR A N 1
ATOM 5053 C CA . THR A 1 630 ? -32.892 12.142 -50.182 1.00 49.47 630 THR A CA 1
ATOM 5054 C C . THR A 1 630 ? -33.353 11.535 -48.842 1.00 49.47 630 THR A C 1
ATOM 5056 O O . THR A 1 630 ? -33.987 10.481 -48.826 1.00 49.47 630 THR A O 1
ATOM 5059 N N . PRO A 1 631 ? -33.003 12.151 -47.690 1.00 49.75 631 PRO A N 1
ATOM 5060 C CA . PRO A 1 631 ? -32.993 11.473 -46.386 1.00 49.75 631 PRO A CA 1
ATOM 5061 C C . PRO A 1 631 ? -34.351 11.350 -45.679 1.00 49.75 631 PRO A C 1
ATOM 5063 O O . PRO A 1 631 ? -34.424 10.653 -44.671 1.00 49.75 631 PRO A O 1
ATOM 5066 N N . ASN A 1 632 ? -35.410 12.007 -46.161 1.00 49.72 632 ASN A N 1
ATOM 5067 C CA . ASN A 1 632 ? -36.648 12.146 -45.382 1.00 49.72 632 ASN A CA 1
ATOM 5068 C C . ASN A 1 632 ? -37.691 11.039 -45.594 1.00 49.72 632 ASN A C 1
ATOM 5070 O O . ASN A 1 632 ? -38.557 10.879 -44.748 1.00 49.72 632 ASN A O 1
ATOM 5074 N N . GLU A 1 633 ? -37.584 10.212 -46.634 1.00 48.50 633 GLU A N 1
ATOM 5075 C CA . GLU A 1 633 ? -38.622 9.207 -46.942 1.00 48.50 633 GLU A CA 1
ATOM 5076 C C . GLU A 1 633 ? -38.320 7.806 -46.358 1.00 48.50 633 GLU A C 1
ATOM 5078 O O . GLU A 1 633 ? -39.176 6.925 -46.296 1.00 48.50 633 GLU A O 1
ATOM 5083 N N . LYS A 1 634 ? -37.090 7.578 -45.872 1.00 51.69 634 LYS A N 1
ATOM 5084 C CA . LYS A 1 634 ? -36.668 6.280 -45.304 1.00 51.69 634 LYS A CA 1
ATOM 5085 C C . LYS A 1 634 ? -37.002 6.092 -43.823 1.00 51.69 634 LYS A C 1
ATOM 5087 O O . LYS A 1 634 ? -37.033 4.958 -43.356 1.00 51.69 634 LYS A O 1
ATOM 5092 N N . VAL A 1 635 ? -37.243 7.170 -43.076 1.00 57.84 635 VAL A N 1
ATOM 5093 C CA . VAL A 1 635 ? -37.422 7.076 -41.616 1.00 57.84 635 VAL A CA 1
ATOM 5094 C C . VAL A 1 635 ? -38.844 6.651 -41.236 1.00 57.84 635 VAL A C 1
ATOM 5096 O O . VAL A 1 635 ? -39.026 5.988 -40.215 1.00 57.84 635 VAL A O 1
ATOM 5099 N N . GLU A 1 636 ? -39.844 6.961 -42.061 1.00 56.56 636 GLU A N 1
ATOM 5100 C CA . GLU A 1 636 ? -41.238 6.607 -41.763 1.00 56.56 636 GLU A CA 1
ATOM 5101 C C . GLU A 1 636 ? -41.535 5.131 -42.061 1.00 56.56 636 GLU A C 1
ATOM 5103 O O . GLU A 1 636 ? -42.122 4.439 -41.228 1.00 56.56 636 GLU A O 1
ATOM 5108 N N . THR A 1 637 ? -40.997 4.586 -43.157 1.00 57.47 637 THR A N 1
ATOM 5109 C CA . THR A 1 637 ? -41.251 3.190 -43.556 1.00 57.47 637 THR A CA 1
ATOM 5110 C C . THR A 1 637 ? -40.541 2.149 -42.675 1.00 57.47 637 THR A C 1
ATOM 5112 O O . THR A 1 637 ? -41.070 1.054 -42.466 1.00 57.47 637 THR A O 1
ATOM 5115 N N . GLU A 1 638 ? -39.382 2.470 -42.086 1.00 65.88 638 GLU A N 1
ATOM 5116 C CA . GLU A 1 638 ? -38.695 1.577 -41.134 1.00 65.88 638 GLU A CA 1
ATOM 5117 C C . GLU A 1 638 ? -39.329 1.604 -39.735 1.00 65.88 638 GLU A C 1
ATOM 5119 O O . GLU A 1 638 ? -39.429 0.561 -39.082 1.00 65.88 638 GLU A O 1
ATOM 5124 N N . LYS A 1 639 ? -39.827 2.763 -39.280 1.00 68.62 639 LYS A N 1
ATOM 5125 C CA . LYS A 1 639 ? -40.556 2.856 -38.004 1.00 68.62 639 LYS A CA 1
ATOM 5126 C C . LYS A 1 639 ? -41.879 2.101 -38.050 1.00 68.62 639 LYS A C 1
ATOM 5128 O O . LYS A 1 639 ? -42.231 1.440 -37.073 1.00 68.62 639 LYS A O 1
ATOM 5133 N N . GLU A 1 640 ? -42.585 2.160 -39.174 1.00 66.94 640 GLU A N 1
ATOM 5134 C CA . GLU A 1 640 ? -43.873 1.488 -39.325 1.00 66.94 640 GLU A CA 1
ATOM 5135 C C . GLU A 1 640 ? -43.720 -0.039 -39.448 1.00 66.94 640 GLU A C 1
ATOM 5137 O O . GLU A 1 640 ? -44.464 -0.795 -38.813 1.00 66.94 640 GLU A O 1
ATOM 5142 N N . LYS A 1 641 ? -42.673 -0.516 -40.141 1.00 72.56 641 LYS A N 1
ATOM 5143 C CA . LYS A 1 641 ? -42.315 -1.946 -40.161 1.00 72.56 641 LYS A CA 1
ATOM 5144 C C . LYS A 1 641 ? -41.876 -2.460 -38.789 1.00 72.56 641 LYS A C 1
ATOM 5146 O O . LYS A 1 641 ? -42.347 -3.513 -38.364 1.00 72.56 641 LYS A O 1
ATOM 5151 N N . ALA A 1 642 ? -41.072 -1.696 -38.046 1.00 71.88 642 ALA A N 1
ATOM 5152 C CA . ALA A 1 642 ? -40.667 -2.071 -36.689 1.00 71.88 642 ALA A CA 1
ATOM 5153 C C . ALA A 1 642 ? -41.849 -2.095 -35.698 1.00 71.88 642 ALA A C 1
ATOM 5155 O O . ALA A 1 642 ? -41.859 -2.888 -34.751 1.00 71.88 642 ALA A O 1
ATOM 5156 N N . ALA A 1 643 ? -42.863 -1.247 -35.907 1.00 72.50 643 ALA A N 1
ATOM 5157 C CA . ALA A 1 643 ? -44.082 -1.242 -35.103 1.00 72.50 643 ALA A CA 1
ATOM 5158 C C . ALA A 1 643 ? -44.994 -2.443 -35.413 1.00 72.50 643 ALA A C 1
ATOM 5160 O O . ALA A 1 643 ? -45.526 -3.051 -34.479 1.00 72.50 643 ALA A O 1
ATOM 5161 N N . ARG A 1 644 ? -45.132 -2.833 -36.691 1.00 72.31 644 ARG A N 1
ATOM 5162 C CA . ARG A 1 644 ? -45.881 -4.041 -37.088 1.00 72.31 644 ARG A CA 1
ATOM 5163 C C . ARG A 1 644 ? -45.208 -5.321 -36.597 1.00 72.31 644 ARG A C 1
ATOM 5165 O O . ARG A 1 644 ? -45.873 -6.133 -35.962 1.00 72.31 644 ARG A O 1
ATOM 5172 N N . GLU A 1 645 ? -43.890 -5.440 -36.741 1.00 77.56 645 GLU A N 1
ATOM 5173 C CA . GLU A 1 645 ? -43.143 -6.619 -36.278 1.00 77.56 645 GLU A CA 1
ATOM 5174 C C . GLU A 1 645 ? -43.192 -6.774 -34.743 1.00 77.56 645 GLU A C 1
ATOM 5176 O O . GLU A 1 645 ? -43.260 -7.885 -34.214 1.00 77.56 645 GLU A O 1
ATOM 5181 N N . LYS A 1 646 ? -43.224 -5.662 -33.990 1.00 78.38 646 LYS A N 1
ATOM 5182 C CA . LYS A 1 646 ? -43.438 -5.704 -32.532 1.00 78.38 646 LYS A CA 1
ATOM 5183 C C . LYS A 1 646 ? -44.850 -6.137 -32.150 1.00 78.38 646 LYS A C 1
ATOM 5185 O O . LYS A 1 646 ? -44.989 -6.880 -31.179 1.00 78.38 646 LYS A O 1
ATOM 5190 N N . LYS A 1 647 ? -45.881 -5.686 -32.873 1.00 77.06 647 LYS A N 1
ATOM 5191 C CA . LYS A 1 647 ? -47.268 -6.112 -32.625 1.00 77.06 647 LYS A CA 1
ATOM 5192 C C . LYS A 1 647 ? -47.462 -7.593 -32.944 1.00 77.06 647 LYS A C 1
ATOM 5194 O O . LYS A 1 647 ? -48.071 -8.298 -32.147 1.00 77.06 647 LYS A O 1
ATOM 5199 N N . GLU A 1 648 ? -46.870 -8.081 -34.026 1.00 71.81 648 GLU A N 1
ATOM 5200 C CA . GLU A 1 648 ? -46.965 -9.485 -34.433 1.00 71.81 648 GLU A CA 1
ATOM 5201 C C . GLU A 1 648 ? -46.205 -10.415 -33.467 1.00 71.81 648 GLU A C 1
ATOM 5203 O O . GLU A 1 648 ? -46.747 -11.419 -33.007 1.00 71.81 648 GLU A O 1
ATOM 5208 N N . LYS A 1 649 ? -45.008 -10.015 -33.004 1.00 72.56 649 LYS A N 1
ATOM 5209 C CA . LYS A 1 649 ? -44.273 -10.741 -31.946 1.00 72.56 649 LYS A CA 1
ATOM 5210 C C . LYS A 1 649 ? -44.986 -10.741 -30.593 1.00 72.56 649 LYS A C 1
ATOM 5212 O O . LYS A 1 649 ? -44.780 -11.664 -29.806 1.00 72.56 649 LYS A O 1
ATOM 5217 N N . LEU A 1 650 ? -45.789 -9.721 -30.290 1.00 68.44 650 LEU A N 1
ATOM 5218 C CA . LEU A 1 650 ? -46.613 -9.689 -29.078 1.00 68.44 650 LEU A CA 1
ATOM 5219 C C . LEU A 1 650 ? -47.860 -10.570 -29.220 1.00 68.44 650 LEU A C 1
ATOM 5221 O O . LEU A 1 650 ? -48.190 -11.270 -28.268 1.00 68.44 650 LEU A O 1
ATOM 5225 N N . ALA A 1 651 ? -48.486 -10.614 -30.399 1.00 64.19 651 ALA A N 1
ATOM 5226 C CA . ALA A 1 651 ? -49.644 -11.466 -30.668 1.00 64.19 651 ALA A CA 1
ATOM 5227 C C . ALA A 1 651 ? -49.295 -12.967 -30.609 1.00 64.19 651 ALA A C 1
ATOM 5229 O O . ALA A 1 651 ? -49.986 -13.730 -29.939 1.00 64.19 651 ALA A O 1
ATOM 5230 N N . VAL A 1 652 ? -48.158 -13.381 -31.186 1.00 62.50 652 VAL A N 1
ATOM 5231 C CA . VAL A 1 652 ? -47.687 -14.786 -31.151 1.00 62.50 652 VAL A CA 1
ATOM 5232 C C . VAL A 1 652 ? -47.288 -15.240 -29.736 1.00 62.50 652 VAL A C 1
ATOM 5234 O O . VAL A 1 652 ? -47.303 -16.428 -29.418 1.00 62.50 652 VAL A O 1
ATOM 5237 N N . LYS A 1 653 ? -46.960 -14.304 -28.837 1.00 58.59 653 LYS A N 1
ATOM 5238 C CA . LYS A 1 653 ? -46.570 -14.615 -27.452 1.00 58.59 653 LYS A CA 1
ATOM 5239 C C . LYS A 1 653 ? -47.763 -14.818 -26.512 1.00 58.59 653 LYS A C 1
ATOM 5241 O O . LYS A 1 653 ? -47.569 -15.337 -25.415 1.00 58.59 653 LYS A O 1
ATOM 5246 N N . VAL A 1 654 ? -48.965 -14.409 -26.927 1.00 52.59 654 VAL A N 1
ATOM 5247 C CA . VAL A 1 654 ? -50.201 -14.504 -26.132 1.00 52.59 654 VAL A CA 1
ATOM 5248 C C . VAL A 1 654 ? -50.989 -15.786 -26.440 1.00 52.59 654 VAL A C 1
ATOM 5250 O O . VAL A 1 654 ? -51.763 -16.226 -25.599 1.00 52.59 654 VAL A O 1
ATOM 5253 N N . THR A 1 655 ? -50.739 -16.455 -27.570 1.00 52.31 655 THR A N 1
ATOM 5254 C CA . THR A 1 655 ? -51.514 -17.631 -28.012 1.00 52.31 655 THR A CA 1
ATOM 5255 C C . THR A 1 655 ? -50.857 -18.995 -27.760 1.00 52.31 655 THR A C 1
ATOM 5257 O O . THR A 1 655 ? -51.390 -20.005 -28.207 1.00 52.31 655 THR A O 1
ATOM 5260 N N . GLN A 1 656 ? -49.743 -19.087 -27.018 1.00 49.97 656 GLN A N 1
ATOM 5261 C CA . GLN A 1 656 ? -49.174 -20.396 -26.654 1.00 49.97 656 GLN A CA 1
ATOM 5262 C C . GLN A 1 656 ? -49.783 -20.949 -25.347 1.00 49.97 656 GLN A C 1
ATOM 5264 O O . GLN A 1 656 ? -49.557 -20.357 -24.282 1.00 49.97 656 GLN A O 1
ATOM 5269 N N . PRO A 1 657 ? -50.476 -22.107 -25.372 1.00 50.97 657 PRO A N 1
ATOM 5270 C CA . PRO A 1 657 ? -50.970 -22.789 -24.178 1.00 50.97 657 PRO A CA 1
ATOM 5271 C C . PRO A 1 657 ? -49.798 -23.486 -23.470 1.00 50.97 657 PRO A C 1
ATOM 5273 O O . PRO A 1 657 ? -49.598 -24.686 -23.588 1.00 50.97 657 PRO A O 1
ATOM 5276 N N . ASN A 1 658 ? -48.924 -22.717 -22.815 1.00 55.66 658 ASN A N 1
ATOM 5277 C CA . ASN A 1 658 ? -47.777 -23.284 -22.089 1.00 55.66 658 ASN A CA 1
ATOM 5278 C C . ASN A 1 658 ? -47.257 -22.377 -20.947 1.00 55.66 658 ASN A C 1
ATOM 5280 O O . ASN A 1 658 ? -46.101 -22.436 -20.524 1.00 55.66 658 ASN A O 1
ATOM 5284 N N . VAL A 1 659 ? -48.098 -21.463 -20.447 1.00 56.25 659 VAL A N 1
ATOM 5285 C CA . VAL A 1 659 ? -47.730 -20.549 -19.345 1.00 56.25 659 VAL A CA 1
ATOM 5286 C C . VAL A 1 659 ? -47.958 -21.194 -17.975 1.00 56.25 659 VAL A C 1
ATOM 5288 O O . VAL A 1 659 ? -47.209 -20.899 -17.042 1.00 56.25 659 VAL A O 1
ATOM 5291 N N . VAL A 1 660 ? -48.941 -22.091 -17.853 1.00 55.16 660 VAL A N 1
ATOM 5292 C CA . VAL A 1 660 ? -49.244 -22.804 -16.600 1.00 55.16 660 VAL A CA 1
ATOM 5293 C C . VAL A 1 660 ? -48.170 -23.860 -16.318 1.00 55.16 660 VAL A C 1
ATOM 5295 O O . VAL A 1 660 ? -47.494 -23.755 -15.297 1.00 55.16 660 VAL A O 1
ATOM 5298 N N . GLU A 1 661 ? -47.853 -24.727 -17.286 1.00 60.62 661 GLU A N 1
ATOM 5299 C CA . GLU A 1 661 ? -46.782 -25.735 -17.160 1.00 60.62 661 GLU A CA 1
ATOM 5300 C C . GLU A 1 661 ? -45.406 -25.112 -16.864 1.00 60.62 661 GLU A C 1
ATOM 5302 O O . GLU A 1 661 ? -44.623 -25.624 -16.063 1.00 60.62 661 GLU A O 1
ATOM 5307 N N . ARG A 1 662 ? -45.092 -23.945 -17.446 1.00 65.31 662 ARG A N 1
ATOM 5308 C CA . ARG A 1 662 ? -43.842 -23.226 -17.138 1.00 65.31 662 ARG A CA 1
ATOM 5309 C C . ARG A 1 662 ? -43.822 -22.630 -15.734 1.00 65.31 662 ARG A C 1
ATOM 5311 O O . ARG A 1 662 ? -42.745 -22.550 -15.136 1.00 65.31 662 ARG A O 1
ATOM 5318 N N . LYS A 1 663 ? -44.967 -22.186 -15.208 1.00 73.06 663 LYS A N 1
ATOM 5319 C CA . LYS A 1 663 ? -45.065 -21.688 -13.828 1.00 73.06 663 LYS A CA 1
ATOM 5320 C C . LYS A 1 663 ? -44.942 -22.837 -12.833 1.00 73.06 663 LYS A C 1
ATOM 5322 O O . LYS A 1 663 ? -44.179 -22.696 -11.880 1.00 73.06 663 LYS A O 1
ATOM 5327 N N . GLU A 1 664 ? -45.571 -23.973 -13.106 1.00 73.50 664 GLU A N 1
ATOM 5328 C CA . GLU A 1 664 ? -45.478 -25.183 -12.284 1.00 73.50 664 GLU A CA 1
ATOM 5329 C C . GLU A 1 664 ? -44.068 -25.776 -12.311 1.00 73.50 664 GLU A C 1
ATOM 5331 O O . GLU A 1 664 ? -43.467 -25.979 -11.259 1.00 73.50 664 GLU A O 1
ATOM 5336 N N . LYS A 1 665 ? -43.438 -25.891 -13.486 1.00 81.25 665 LYS A N 1
ATOM 5337 C CA . LYS A 1 665 ? -42.036 -26.330 -13.606 1.00 81.25 665 LYS A CA 1
ATOM 5338 C C . LYS A 1 665 ? -41.060 -25.388 -12.894 1.00 81.25 665 LYS A C 1
ATOM 5340 O O . LYS A 1 665 ? -40.038 -25.820 -12.358 1.00 81.25 665 LYS A O 1
ATOM 5345 N N . LYS A 1 666 ? -41.356 -24.084 -12.856 1.00 82.50 666 LYS A N 1
ATOM 5346 C CA . LYS A 1 666 ? -40.561 -23.095 -12.109 1.00 82.50 666 LYS A CA 1
ATOM 5347 C C . LYS A 1 666 ? -40.813 -23.171 -10.600 1.00 82.50 666 LYS A C 1
ATOM 5349 O O . LYS A 1 666 ? -39.869 -22.956 -9.841 1.00 82.50 666 LYS A O 1
ATOM 5354 N N . ALA A 1 667 ? -42.034 -23.480 -10.168 1.00 82.81 667 ALA A N 1
ATOM 5355 C CA . ALA A 1 667 ? -42.357 -23.739 -8.767 1.00 82.81 667 ALA A CA 1
ATOM 5356 C C . ALA A 1 667 ? -41.676 -25.026 -8.276 1.00 82.81 667 ALA A C 1
ATOM 5358 O O . ALA A 1 667 ? -40.993 -24.985 -7.257 1.00 82.81 667 ALA A O 1
ATOM 5359 N N . ALA A 1 668 ? -41.721 -26.103 -9.065 1.00 81.44 668 ALA A N 1
ATOM 5360 C CA . ALA A 1 668 ? -41.037 -27.364 -8.783 1.00 81.44 668 ALA A CA 1
ATOM 5361 C C . ALA A 1 668 ? -39.515 -27.182 -8.647 1.00 81.44 668 ALA A C 1
ATOM 5363 O O . ALA A 1 668 ? -38.917 -27.644 -7.682 1.00 81.44 668 ALA A O 1
ATOM 5364 N N . ARG A 1 669 ? -38.879 -26.407 -9.539 1.00 86.19 669 ARG A N 1
ATOM 5365 C CA . ARG A 1 669 ? -37.442 -26.080 -9.421 1.00 86.19 669 ARG A CA 1
ATOM 5366 C C . ARG A 1 669 ? -37.103 -25.255 -8.178 1.00 86.19 669 ARG A C 1
ATOM 5368 O O . ARG A 1 669 ? -36.020 -25.404 -7.624 1.00 86.19 669 ARG A O 1
ATOM 5375 N N . ARG A 1 670 ? -38.001 -24.365 -7.743 1.00 86.62 670 ARG A N 1
ATOM 5376 C CA . ARG A 1 670 ? -37.815 -23.590 -6.504 1.00 86.62 670 ARG A CA 1
ATOM 5377 C C . ARG A 1 670 ? -37.985 -24.463 -5.265 1.00 86.62 670 ARG A C 1
ATOM 5379 O O . ARG A 1 670 ? -37.225 -24.284 -4.322 1.00 86.62 670 ARG A O 1
ATOM 5386 N N . ALA A 1 671 ? -38.933 -25.397 -5.287 1.00 85.75 671 ALA A N 1
ATOM 5387 C CA . ALA A 1 671 ? -39.121 -26.374 -4.222 1.00 85.75 671 ALA A CA 1
ATOM 5388 C C . ALA A 1 671 ? -37.904 -27.304 -4.102 1.00 85.75 671 ALA A C 1
ATOM 5390 O O . ALA A 1 671 ? -37.361 -27.432 -3.012 1.00 85.75 671 ALA A O 1
ATOM 5391 N N . ALA A 1 672 ? -37.399 -27.832 -5.223 1.00 84.56 672 ALA A N 1
ATOM 5392 C CA . ALA A 1 672 ? -36.192 -28.662 -5.248 1.00 84.56 672 ALA A CA 1
ATOM 5393 C C . ALA A 1 672 ? -34.962 -27.922 -4.697 1.00 84.56 672 ALA A C 1
ATOM 5395 O O . ALA A 1 672 ? -34.259 -28.443 -3.841 1.00 84.56 672 ALA A O 1
ATOM 5396 N N . ARG A 1 673 ? -34.753 -26.660 -5.101 1.00 85.38 673 ARG A N 1
ATOM 5397 C CA . ARG A 1 673 ? -33.642 -25.846 -4.585 1.00 85.38 673 ARG A CA 1
ATOM 5398 C C . ARG A 1 673 ? -33.774 -25.541 -3.090 1.00 85.38 673 ARG A C 1
ATOM 5400 O O . ARG A 1 673 ? -32.771 -25.482 -2.392 1.00 85.38 673 ARG A O 1
ATOM 5407 N N . LYS A 1 674 ? -35.000 -25.338 -2.597 1.00 91.25 674 LYS A N 1
ATOM 5408 C CA . LYS A 1 674 ? -35.251 -25.117 -1.168 1.00 91.25 674 LYS A CA 1
ATOM 5409 C C . LYS A 1 674 ? -34.994 -26.389 -0.354 1.00 91.25 674 LYS A C 1
ATOM 5411 O O . LYS A 1 674 ? -34.445 -26.287 0.734 1.00 91.25 674 LYS A O 1
ATOM 5416 N N . ALA A 1 675 ? -35.341 -27.556 -0.896 1.00 88.31 675 ALA A N 1
ATOM 5417 C CA . ALA A 1 675 ? -35.035 -28.845 -0.281 1.00 88.31 675 ALA A CA 1
ATOM 5418 C C . ALA A 1 675 ? -33.519 -29.110 -0.240 1.00 88.31 675 ALA A C 1
ATOM 5420 O O . ALA A 1 675 ? -33.002 -29.526 0.788 1.00 88.31 675 ALA A O 1
ATOM 5421 N N . GLU A 1 676 ? -32.791 -28.786 -1.311 1.00 87.31 676 GLU A N 1
ATOM 5422 C CA . GLU A 1 676 ? -31.326 -28.899 -1.360 1.00 87.31 676 GLU A CA 1
ATOM 5423 C C . GLU A 1 676 ? -30.639 -27.947 -0.364 1.00 87.31 676 GLU A C 1
ATOM 5425 O O . GLU A 1 676 ? -29.702 -28.332 0.330 1.00 87.31 676 GLU A O 1
ATOM 5430 N N . GLU A 1 677 ? -31.138 -26.714 -0.232 1.00 86.94 677 GLU A N 1
ATOM 5431 C CA . GLU A 1 677 ? -30.634 -25.748 0.752 1.00 86.94 677 GLU A CA 1
ATOM 5432 C C . GLU A 1 677 ? -30.904 -26.199 2.196 1.00 86.94 677 GLU A C 1
ATOM 5434 O O . GLU A 1 677 ? -30.041 -26.038 3.059 1.00 86.94 677 GLU A O 1
ATOM 5439 N N . GLN A 1 678 ? -32.068 -26.803 2.457 1.00 90.00 678 GLN A N 1
ATOM 5440 C CA . GLN A 1 678 ? -32.388 -27.395 3.759 1.00 90.00 678 GLN A CA 1
ATOM 5441 C C . GLN A 1 678 ? -31.497 -28.605 4.064 1.00 90.00 678 GLN A C 1
ATOM 5443 O O . GLN A 1 678 ? -30.911 -28.652 5.142 1.00 90.00 678 GLN A O 1
ATOM 5448 N N . ALA A 1 679 ? -31.297 -29.510 3.103 1.00 88.62 679 ALA A N 1
ATOM 5449 C CA . ALA A 1 679 ? -30.400 -30.654 3.258 1.00 88.62 679 ALA A CA 1
ATOM 5450 C C . ALA A 1 679 ? -28.943 -30.218 3.499 1.00 88.62 679 ALA A C 1
ATOM 5452 O O . ALA A 1 679 ? -28.258 -30.770 4.357 1.00 88.62 679 ALA A O 1
ATOM 5453 N N . ALA A 1 680 ? -28.469 -29.179 2.804 1.00 85.56 680 ALA A N 1
ATOM 5454 C CA . ALA A 1 680 ? -27.137 -28.619 3.025 1.00 85.56 680 ALA A CA 1
ATOM 5455 C C . ALA A 1 680 ? -27.002 -27.954 4.408 1.00 85.56 680 ALA A C 1
ATOM 5457 O O . ALA A 1 680 ? -25.950 -28.057 5.042 1.00 85.56 680 ALA A O 1
ATOM 5458 N N . ALA A 1 681 ? -28.053 -27.285 4.891 1.00 86.00 681 ALA A N 1
ATOM 5459 C CA . ALA A 1 681 ? -28.075 -26.700 6.229 1.00 86.00 681 ALA A CA 1
ATOM 5460 C C . ALA A 1 681 ? -28.070 -27.777 7.326 1.00 86.00 681 ALA A C 1
ATOM 5462 O O . ALA A 1 681 ? -27.339 -27.644 8.307 1.00 86.00 681 ALA A O 1
ATOM 5463 N N . GLU A 1 682 ? -28.826 -28.861 7.142 1.00 90.56 682 GLU A N 1
ATOM 5464 C CA . GLU A 1 682 ? -28.834 -30.009 8.054 1.00 90.56 682 GLU A CA 1
ATOM 5465 C C . GLU A 1 682 ? -27.488 -30.740 8.057 1.00 90.56 682 GLU A C 1
ATOM 5467 O O . GLU A 1 682 ? -26.959 -31.028 9.131 1.00 90.56 682 GLU A O 1
ATOM 5472 N N . ALA A 1 683 ? -26.868 -30.946 6.891 1.00 87.44 683 ALA A N 1
ATOM 5473 C CA . ALA A 1 683 ? -25.531 -31.530 6.788 1.00 87.44 683 ALA A CA 1
ATOM 5474 C C . ALA A 1 683 ? -24.463 -30.660 7.477 1.00 87.44 683 ALA A C 1
ATOM 5476 O O . ALA A 1 683 ? -23.601 -31.176 8.189 1.00 87.44 683 ALA A O 1
ATOM 5477 N N . ALA A 1 684 ? -24.539 -29.333 7.332 1.00 85.75 684 ALA A N 1
ATOM 5478 C CA . ALA A 1 684 ? -23.640 -28.413 8.027 1.00 85.75 684 ALA A CA 1
ATOM 5479 C C . ALA A 1 684 ? -23.855 -28.429 9.551 1.00 85.75 684 ALA A C 1
ATOM 5481 O O . ALA A 1 684 ? -22.887 -28.399 10.311 1.00 85.75 684 ALA A O 1
ATOM 5482 N N . ALA A 1 685 ? -25.108 -28.515 10.008 1.00 88.31 685 ALA A N 1
ATOM 5483 C CA . ALA A 1 685 ? -25.427 -28.648 11.426 1.00 88.31 685 ALA A CA 1
ATOM 5484 C C . ALA A 1 685 ? -24.947 -29.993 12.000 1.00 88.31 685 ALA A C 1
ATOM 5486 O O . ALA A 1 685 ? -24.446 -30.034 13.123 1.00 88.31 685 ALA A O 1
ATOM 5487 N N . ALA A 1 686 ? -25.050 -31.081 11.231 1.00 90.50 686 ALA A N 1
ATOM 5488 C CA . ALA A 1 686 ? -24.521 -32.390 11.604 1.00 90.50 686 ALA A CA 1
ATOM 5489 C C . ALA A 1 686 ? -22.986 -32.380 11.696 1.00 90.50 686 ALA A C 1
ATOM 5491 O O . ALA A 1 686 ? -22.438 -32.872 12.679 1.00 90.50 686 ALA A O 1
ATOM 5492 N N . ALA A 1 687 ? -22.293 -31.746 10.743 1.00 86.81 687 ALA A N 1
ATOM 5493 C CA . ALA A 1 687 ? -20.838 -31.591 10.779 1.00 86.81 687 ALA A CA 1
ATOM 5494 C C . ALA A 1 687 ? -20.367 -30.756 11.984 1.00 86.81 687 ALA A C 1
ATOM 5496 O O . ALA A 1 687 ? -19.413 -31.136 12.658 1.00 86.81 687 ALA A O 1
ATOM 5497 N N . ALA A 1 688 ? -21.070 -29.666 12.311 1.00 87.25 688 ALA A N 1
ATOM 5498 C CA . ALA A 1 688 ? -20.765 -28.857 13.493 1.00 87.25 688 ALA A CA 1
ATOM 5499 C C . ALA A 1 688 ? -20.961 -29.643 14.803 1.00 87.25 688 ALA A C 1
ATOM 5501 O O . ALA A 1 688 ? -20.140 -29.542 15.713 1.00 87.25 688 ALA A O 1
ATOM 5502 N N . LYS A 1 689 ? -22.016 -30.467 14.890 1.00 94.56 689 LYS A N 1
ATOM 5503 C CA . LYS A 1 689 ? -22.227 -31.372 16.032 1.00 94.56 689 LYS A CA 1
ATOM 5504 C C . LYS A 1 689 ? -21.139 -32.443 16.118 1.00 94.56 689 LYS A C 1
ATOM 5506 O O . LYS A 1 689 ? -20.665 -32.714 17.215 1.00 94.56 689 LYS A O 1
ATOM 5511 N N . ALA A 1 690 ? -20.716 -33.015 14.992 1.00 90.81 690 ALA A N 1
ATOM 5512 C CA . ALA A 1 690 ? -19.627 -33.990 14.957 1.00 90.81 690 ALA A CA 1
ATOM 5513 C C . ALA A 1 690 ? -18.296 -33.377 15.429 1.00 90.81 690 ALA A C 1
ATOM 5515 O O . ALA A 1 690 ? -17.600 -33.985 16.236 1.00 90.81 690 ALA A O 1
ATOM 5516 N N . GLU A 1 691 ? -17.978 -32.147 15.010 1.00 90.12 691 GLU A N 1
ATOM 5517 C CA . GLU A 1 691 ? -16.786 -31.427 15.481 1.00 90.12 691 GLU A CA 1
ATOM 5518 C C . GLU A 1 691 ? -16.861 -31.121 16.986 1.00 90.12 691 GLU A C 1
ATOM 5520 O O . GLU A 1 691 ? -15.868 -31.250 17.701 1.00 90.12 691 GLU A O 1
ATOM 5525 N N . GLN A 1 692 ? -18.043 -30.765 17.498 1.00 92.88 692 GLN A N 1
ATOM 5526 C CA . GLN A 1 692 ? -18.247 -30.552 18.931 1.00 92.88 692 GLN A CA 1
ATOM 5527 C C . GLN A 1 692 ? -18.072 -31.847 19.737 1.00 92.88 692 GLN A C 1
ATOM 5529 O O . GLN A 1 692 ? -17.436 -31.821 20.788 1.00 92.88 692 GLN A O 1
ATOM 5534 N N . ILE A 1 693 ? -18.591 -32.976 19.243 1.00 93.12 693 ILE A N 1
ATOM 5535 C CA . ILE A 1 693 ? -18.393 -34.294 19.865 1.00 93.12 693 ILE A CA 1
ATOM 5536 C C . ILE A 1 693 ? -16.906 -34.665 19.866 1.00 93.12 693 ILE A C 1
ATOM 5538 O O . ILE A 1 693 ? -16.402 -35.071 20.908 1.00 93.12 693 ILE A O 1
ATOM 5542 N N . ALA A 1 694 ? -16.190 -34.447 18.759 1.00 93.25 694 ALA A N 1
ATOM 5543 C CA . ALA A 1 694 ? -14.755 -34.716 18.675 1.00 93.25 694 ALA A CA 1
ATOM 5544 C C . ALA A 1 694 ? -13.941 -33.882 19.684 1.00 93.25 694 ALA A C 1
ATOM 5546 O O . ALA A 1 694 ? -13.036 -34.409 20.324 1.00 93.25 694 ALA A O 1
ATOM 5547 N N . ARG A 1 695 ? -14.296 -32.604 19.891 1.00 89.12 695 ARG A N 1
ATOM 5548 C CA . ARG A 1 695 ? -13.663 -31.759 20.923 1.00 89.12 695 ARG A CA 1
ATOM 5549 C C . ARG A 1 695 ? -13.957 -32.244 22.342 1.00 89.12 695 ARG A C 1
ATOM 5551 O O . ARG A 1 695 ? -13.059 -32.275 23.174 1.00 89.12 695 ARG A O 1
ATOM 5558 N N . MET A 1 696 ? -15.198 -32.645 22.623 1.00 96.00 696 MET A N 1
ATOM 5559 C CA . MET A 1 696 ? -15.541 -33.213 23.933 1.00 96.00 696 MET A CA 1
ATOM 5560 C C . MET A 1 696 ? -14.800 -34.531 24.188 1.00 96.00 696 MET A C 1
ATOM 5562 O O . MET A 1 696 ? -14.369 -34.769 25.310 1.00 96.00 696 MET A O 1
ATOM 5566 N N . GLN A 1 697 ? -14.618 -35.365 23.159 1.00 95.31 697 GLN A N 1
ATOM 5567 C CA . GLN A 1 697 ? -13.826 -36.592 23.259 1.00 95.31 697 GLN A CA 1
ATOM 5568 C C . GLN A 1 697 ? -12.355 -36.288 23.562 1.00 95.31 697 GLN A C 1
ATOM 5570 O O . GLN A 1 697 ? -11.829 -36.841 24.523 1.00 95.31 697 GLN A O 1
ATOM 5575 N N . SER A 1 698 ? -11.725 -35.348 22.844 1.00 93.75 698 SER A N 1
ATOM 5576 C CA . SER A 1 698 ? -10.332 -34.969 23.121 1.00 93.75 698 SER A CA 1
ATOM 5577 C C . SER A 1 698 ? -10.146 -34.364 24.515 1.00 93.75 698 SER A C 1
ATOM 5579 O O . SER A 1 698 ? -9.151 -34.633 25.181 1.00 93.75 698 SER A O 1
ATOM 5581 N N . ASP A 1 699 ? -11.104 -33.562 24.990 1.00 92.75 699 ASP A N 1
ATOM 5582 C CA . ASP A 1 699 ? -11.041 -32.982 26.336 1.00 92.75 699 ASP A CA 1
ATOM 5583 C C . ASP A 1 699 ? -11.170 -34.058 27.425 1.00 92.75 699 ASP A C 1
ATOM 5585 O O . ASP A 1 699 ? -10.463 -33.997 28.433 1.00 92.75 699 ASP A O 1
ATOM 5589 N N . LEU A 1 700 ? -12.026 -35.065 27.221 1.00 96.50 700 LEU A N 1
ATOM 5590 C CA . LEU A 1 700 ? -12.160 -36.200 28.137 1.00 96.50 700 LEU A CA 1
ATOM 5591 C C . LEU A 1 700 ? -10.911 -37.092 28.144 1.00 96.50 700 LEU A C 1
ATOM 5593 O O . LEU A 1 700 ? -10.484 -37.516 29.217 1.00 96.50 700 LEU A O 1
ATOM 5597 N N . GLU A 1 701 ? -10.300 -37.343 26.984 1.00 95.19 701 GLU A N 1
ATOM 5598 C CA . GLU A 1 701 ? -9.031 -38.077 26.875 1.00 95.19 701 GLU A CA 1
ATOM 5599 C C . GLU A 1 701 ? -7.902 -37.340 27.608 1.00 95.19 701 GLU A C 1
ATOM 5601 O O . GLU A 1 701 ? -7.224 -37.934 28.445 1.00 95.19 701 GLU A O 1
ATOM 5606 N N . ASN A 1 702 ? -7.775 -36.024 27.409 1.00 93.62 702 ASN A N 1
ATOM 5607 C CA . ASN A 1 702 ? -6.787 -35.200 28.112 1.00 93.62 702 ASN A CA 1
ATOM 5608 C C . ASN A 1 702 ? -6.992 -35.210 29.638 1.00 93.62 702 ASN A C 1
ATOM 5610 O O . ASN A 1 702 ? -6.027 -35.282 30.402 1.00 93.62 702 ASN A O 1
ATOM 5614 N N . GLN A 1 703 ? -8.243 -35.143 30.108 1.00 92.50 703 GLN A N 1
ATOM 5615 C CA . GLN A 1 703 ? -8.555 -35.244 31.539 1.00 92.50 703 GLN A CA 1
ATOM 5616 C C . GLN A 1 703 ? -8.211 -36.625 32.102 1.00 92.50 703 GLN A C 1
ATOM 5618 O O . GLN A 1 703 ? -7.686 -36.726 33.215 1.00 92.50 703 GLN A O 1
ATOM 5623 N N . TYR A 1 704 ? -8.481 -37.685 31.339 1.00 94.75 704 TYR A N 1
ATOM 5624 C CA . TYR A 1 704 ? -8.131 -39.047 31.716 1.00 94.75 704 TYR A CA 1
ATOM 5625 C C . TYR A 1 704 ? -6.610 -39.233 31.808 1.00 94.75 704 TYR A C 1
ATOM 5627 O O . TYR A 1 704 ? -6.121 -39.733 32.822 1.00 94.75 704 TYR A O 1
ATOM 5635 N N . GLU A 1 705 ? -5.851 -38.764 30.815 1.00 90.75 705 GLU A N 1
ATOM 5636 C CA . GLU A 1 705 ? -4.385 -38.804 30.827 1.00 90.75 705 GLU A CA 1
ATOM 5637 C C . GLU A 1 705 ? -3.797 -38.006 31.994 1.00 90.75 705 GLU A C 1
ATOM 5639 O O . GLU A 1 705 ? -2.919 -38.505 32.701 1.00 90.75 705 GLU A O 1
ATOM 5644 N N . ALA A 1 706 ? -4.309 -36.801 32.265 1.00 87.00 706 ALA A N 1
ATOM 5645 C CA . ALA A 1 706 ? -3.881 -35.997 33.408 1.00 87.00 706 ALA A CA 1
ATOM 5646 C C . ALA A 1 706 ? -4.163 -36.705 34.746 1.00 87.00 706 ALA A C 1
ATOM 5648 O O . ALA A 1 706 ? -3.313 -36.714 35.640 1.00 87.00 706 ALA A O 1
ATOM 5649 N N . GLY A 1 707 ? -5.330 -37.344 34.874 1.00 90.69 707 GLY A N 1
ATOM 5650 C CA . GLY A 1 707 ? -5.695 -38.132 36.051 1.00 90.69 707 GLY A CA 1
ATOM 5651 C C . GLY A 1 707 ? -4.829 -39.382 36.232 1.00 90.69 707 GLY A C 1
ATOM 5652 O O . GLY A 1 707 ? -4.424 -39.695 37.353 1.00 90.69 707 GLY A O 1
ATOM 5653 N N . MET A 1 708 ? -4.502 -40.078 35.142 1.00 90.00 708 MET A N 1
ATOM 5654 C CA . MET A 1 708 ? -3.591 -41.226 35.156 1.00 90.00 708 MET A CA 1
ATOM 5655 C C . MET A 1 708 ? -2.167 -40.803 35.514 1.00 90.00 708 MET A C 1
ATOM 5657 O O . MET A 1 708 ? -1.534 -41.442 36.355 1.00 90.00 708 MET A O 1
ATOM 5661 N N . LYS A 1 709 ? -1.689 -39.685 34.963 1.00 84.62 709 LYS A N 1
ATOM 5662 C CA . LYS A 1 709 ? -0.376 -39.128 35.289 1.00 84.62 709 LYS A CA 1
ATOM 5663 C C . LYS A 1 709 ? -0.275 -38.757 36.769 1.00 84.62 709 LYS A C 1
ATOM 5665 O O . LYS A 1 709 ? 0.687 -39.148 37.416 1.00 84.62 709 LYS A O 1
ATOM 5670 N N . LEU A 1 710 ? -1.304 -38.130 37.348 1.00 79.75 710 LEU A N 1
ATOM 5671 C CA . LEU A 1 710 ? -1.332 -37.820 38.785 1.00 79.75 710 LEU A CA 1
ATOM 5672 C C . LEU A 1 710 ? -1.317 -39.069 39.683 1.00 79.75 710 LEU A C 1
ATOM 5674 O O . LEU A 1 710 ? -0.761 -39.030 40.779 1.00 79.75 710 LEU A O 1
ATOM 5678 N N . LYS A 1 711 ? -1.944 -40.169 39.246 1.00 79.81 711 LYS A N 1
ATOM 5679 C CA . LYS A 1 711 ? -1.973 -41.427 40.008 1.00 79.81 711 LYS A CA 1
ATOM 5680 C C . LYS A 1 711 ? -0.665 -42.210 39.908 1.00 79.81 711 LYS A C 1
ATOM 5682 O O . LYS A 1 711 ? -0.274 -42.838 40.889 1.00 79.81 711 LYS A O 1
ATOM 5687 N N . HIS A 1 712 ? 0.005 -42.177 38.757 1.00 72.25 712 HIS A N 1
ATOM 5688 C CA . HIS A 1 712 ? 1.236 -42.937 38.524 1.00 72.25 712 HIS A CA 1
ATOM 5689 C C . HIS A 1 712 ? 2.520 -42.169 38.882 1.00 72.25 712 HIS A C 1
ATOM 5691 O O . HIS A 1 712 ? 3.475 -42.805 39.318 1.00 72.25 712 HIS A O 1
ATOM 5697 N N . ASP A 1 713 ? 2.519 -40.830 38.858 1.00 62.19 713 ASP A N 1
ATOM 5698 C CA . ASP A 1 713 ? 3.609 -39.994 39.402 1.00 62.19 713 ASP A CA 1
ATOM 5699 C C . ASP A 1 713 ? 3.559 -39.870 40.943 1.00 62.19 713 ASP A C 1
ATOM 5701 O O . ASP A 1 713 ? 4.271 -39.064 41.544 1.00 62.19 713 ASP A O 1
ATOM 5705 N N . GLY A 1 714 ? 2.788 -40.728 41.626 1.00 57.72 714 GLY A N 1
ATOM 5706 C CA . GLY A 1 714 ? 2.769 -40.901 43.087 1.00 57.72 714 GLY A CA 1
ATOM 5707 C C . GLY A 1 714 ? 4.086 -41.404 43.707 1.00 57.72 714 GLY A C 1
ATOM 5708 O O . GLY A 1 714 ? 4.088 -41.954 44.810 1.00 57.72 714 GLY A O 1
ATOM 5709 N N . GLY A 1 715 ? 5.215 -41.217 43.026 1.00 62.12 715 GLY A N 1
ATOM 5710 C CA . GLY A 1 715 ? 6.560 -41.522 43.482 1.00 62.12 715 GLY A CA 1
ATOM 5711 C C . GLY A 1 715 ? 7.281 -40.306 44.057 1.00 62.12 715 GLY A C 1
ATOM 5712 O O . GLY A 1 715 ? 8.300 -39.913 43.512 1.00 62.12 715 GLY A O 1
ATOM 5713 N N . SER A 1 716 ? 6.804 -39.723 45.165 1.00 53.19 716 SER A N 1
ATOM 5714 C CA . SER A 1 716 ? 7.710 -39.055 46.126 1.00 53.19 716 SER A CA 1
ATOM 5715 C C . SER A 1 716 ? 7.061 -38.772 47.488 1.00 53.19 716 SER A C 1
ATOM 5717 O O . SER A 1 716 ? 7.125 -37.676 48.042 1.00 53.19 716 SER A O 1
ATOM 5719 N N . LYS A 1 717 ? 6.471 -39.802 48.105 1.00 58.44 717 LYS A N 1
ATOM 5720 C CA . LYS A 1 717 ? 6.477 -39.889 49.573 1.00 58.44 717 LYS A CA 1
ATOM 5721 C C . LYS A 1 717 ? 7.922 -40.161 50.010 1.00 58.44 717 LYS A C 1
ATOM 5723 O O . LYS A 1 717 ? 8.277 -41.330 50.098 1.00 58.44 717 LYS A O 1
ATOM 5728 N N . ARG A 1 718 ? 8.753 -39.128 50.221 1.00 55.47 718 ARG A N 1
ATOM 5729 C CA . ARG A 1 718 ? 9.966 -39.134 51.089 1.00 55.47 718 ARG A CA 1
ATOM 5730 C C . ARG A 1 718 ? 10.782 -37.835 50.953 1.00 55.47 718 ARG A C 1
ATOM 5732 O O . ARG A 1 718 ? 11.899 -37.841 50.458 1.00 55.47 718 ARG A O 1
ATOM 5739 N N . ARG A 1 719 ? 10.253 -36.721 51.454 1.00 56.41 719 ARG A N 1
ATOM 5740 C CA . ARG A 1 719 ? 11.034 -35.671 52.143 1.00 56.41 719 ARG A CA 1
ATOM 5741 C C . ARG A 1 719 ? 10.084 -35.126 53.211 1.00 56.41 719 ARG A C 1
ATOM 5743 O O . ARG A 1 719 ? 9.180 -34.373 52.897 1.00 56.41 719 ARG A O 1
ATOM 5750 N N . GLY A 1 720 ? 10.039 -35.699 54.409 1.00 53.38 720 GLY A N 1
ATOM 5751 C CA . GLY A 1 720 ? 11.172 -35.711 55.327 1.00 53.38 720 GLY A CA 1
ATOM 5752 C C . GLY A 1 720 ? 11.247 -34.348 56.012 1.00 53.38 720 GLY A C 1
ATOM 5753 O O . GLY A 1 720 ? 12.209 -33.623 55.811 1.00 53.38 720 GLY A O 1
ATOM 5754 N N . LEU A 1 721 ? 10.184 -33.991 56.739 1.00 52.88 721 LEU A N 1
ATOM 5755 C CA . LEU A 1 721 ? 10.219 -32.965 57.777 1.00 52.88 721 LEU A CA 1
ATOM 5756 C C . LEU A 1 721 ? 11.082 -33.518 58.926 1.00 52.88 721 LEU A C 1
ATOM 5758 O O . LEU A 1 721 ? 10.604 -34.342 59.700 1.00 52.88 721 LEU A O 1
ATOM 5762 N N . GLY A 1 722 ? 12.351 -33.119 58.981 1.00 54.84 722 GLY A N 1
ATOM 5763 C CA . GLY A 1 722 ? 13.137 -33.008 60.218 1.00 54.84 722 GLY A CA 1
ATOM 5764 C C . GLY A 1 722 ? 13.445 -31.516 60.384 1.00 54.84 722 GLY A C 1
ATOM 5765 O O . GLY A 1 722 ? 13.768 -30.873 59.385 1.00 54.84 722 GLY A O 1
ATOM 5766 N N . ALA A 1 723 ? 13.083 -30.867 61.494 1.00 41.53 723 ALA A N 1
ATOM 5767 C CA . ALA A 1 723 ? 13.636 -31.051 62.842 1.00 41.53 723 ALA A CA 1
ATOM 5768 C C . ALA A 1 723 ? 15.121 -30.684 62.878 1.00 41.53 723 ALA A C 1
ATOM 5770 O O . ALA A 1 723 ? 15.909 -31.407 62.227 1.00 41.53 723 ALA A O 1
#

pLDDT: mean 75.12, std 18.95, range [33.06, 97.62]

Solvent-accessible surface area (backbone atoms only — not comparable to full-atom values): 44778 Å² total; per-residue (Å²): 140,83,81,82,91,76,83,76,80,77,77,77,77,82,74,86,79,74,89,82,82,81,88,82,92,77,96,83,77,87,82,73,79,71,82,67,78,63,85,81,73,58,83,82,74,87,48,96,45,79,67,50,32,52,50,53,51,50,50,50,53,50,50,53,51,50,50,54,50,48,54,52,52,49,54,52,46,51,54,50,51,52,52,49,48,52,50,58,72,70,44,63,58,67,64,52,50,55,51,50,49,54,50,49,54,49,53,42,52,52,49,51,52,47,40,44,55,49,25,45,51,50,41,44,51,50,18,58,76,78,39,41,63,10,66,79,23,61,38,59,43,35,44,76,42,98,88,73,50,67,42,34,49,64,59,53,50,53,51,50,48,55,47,52,50,51,50,50,52,51,49,51,53,48,50,52,51,49,51,56,50,50,54,53,50,50,51,52,50,49,38,52,48,22,59,74,73,74,42,81,55,71,81,76,77,76,80,60,75,85,67,84,73,87,82,81,86,86,81,88,76,80,94,68,86,82,74,96,65,87,82,74,88,75,82,81,87,70,86,79,80,71,71,75,72,79,66,50,72,70,54,45,53,50,52,56,72,63,48,82,70,82,77,74,77,80,57,43,79,60,90,88,70,79,73,63,91,90,62,76,68,36,66,74,52,57,77,56,50,74,66,58,46,48,51,52,54,48,50,55,50,49,52,52,49,51,55,50,51,51,52,53,49,27,53,48,43,49,50,51,52,54,49,51,52,53,50,52,51,48,49,27,60,75,69,73,43,83,83,52,70,64,62,49,48,54,50,51,52,53,54,49,58,63,65,64,82,76,74,90,82,73,90,81,73,86,69,73,74,78,67,71,80,81,66,84,72,92,66,92,74,93,76,92,75,91,81,82,90,76,87,82,78,86,75,79,90,65,80,78,76,78,80,73,80,84,68,62,65,69,40,47,53,53,47,50,52,53,48,51,55,52,49,51,52,50,50,52,49,51,50,51,52,52,50,52,52,50,52,52,51,51,52,51,47,51,51,52,51,51,51,52,49,52,52,48,56,52,50,52,53,51,51,52,52,51,52,53,54,54,48,52,56,49,55,54,60,63,65,69,76,77,75,93,80,89,87,86,89,82,90,80,89,82,88,84,81,88,85,88,82,81,90,90,74,78,67,65,59,52,56,53,54,50,55,52,49,53,56,53,51,53,55,48,55,53,49,52,53,52,49,56,50,53,51,52,50,55,50,52,50,54,51,51,51,50,51,51,54,52,53,53,52,54,57,51,66,71,61,58,52,73,64,60,56,48,52,50,54,51,51,53,51,52,51,49,54,51,51,53,50,49,57,58,69,73,46,90,64,82,81,81,70,71,75,77,73,73,73,59,72,64,74,79,70,56,56,74,67,54,52,50,52,48,43,57,72,70,65,66,70,88,77,81,88,76,82,91,75,75,83,79,71,62,60,58,61,52,52,52,51,56,52,50,54,51,52,51,59,51,53,64,67,72,72,58,97,54,65,63,64,53,49,52,54,51,48,52,53,51,51,52,52,51,51,51,50,49,52,53,50,51,51,52,53,51,50,54,50,51,53,51,50,53,50,53,50,52,52,52,52,52,52,50,52,53,53,48,48,64,64,68,64,64,79,72,94,80,80,80,91,70,136

Foldseek 3Di:
DDDPPDDDPDDDDPDPPDDDDDDDDDDDDDPPPPCPPPPVPDPPQDDPDPVVSVVVVVVVVVVVVVVVVVVVVVVVVVVVVVVVVVVVVPPPVVVVVVVVVVVLVVLLLVVLLVLLVVLLQLLQVLCVVPPQCSVQFPAHRWDQDPVRRIDHPVRVVVVVVVVVVVVVVVVVVVVVVVVLVVLVVVLVVQQVVCVVVVHDRPDDPPSVPPQPPPPDPDPPDDDDDDDPDDDDDDPPPDDDPPPPRPQPPVRVVVVVVVPDDPRPPQTDDDPPRDRDPPDDNSSVVNPPDSVVSSVVVVVVVVVVVVVVVLVVLLVVLVVLLVVQLVVVVVVCVVVVHDDDSVVSSVVVVVVLVVVPPDPPPPPDPPPVCPVDPVVDDPDDDDDDDDDDDDDDDDDDDDPPPPPSDHHDPVSPVVSVVVVVVVVVVVVVVVVVVVVVVVVVVVVVVVVVVVVVVVVVVVVVVVVVVVVVVVVVVVVVVVVVVPDDDDDDDDDDDDDDDDDDDDDDDPPVVVVVVVVVVVVVVVVVVVVVVVVVVVVVVVVVVVVVVVVVVVVVVVVVVVPPPVVVVVVVVVVVVVVVVVVVVVVVVPPPDPPPPPPVPPPPVVVVVDDPVVVVVVCVVVVPDDDDDDDDDDDDPPPVVVVVVVVVVVVVVVVVVVPDPCPVVVVVVVVVVVVVVVVVVVVVVVVVVVVVVVVVVVVVVVVVVVVVVVVVCVVVVPPDPDDDDDD

Sequence (723 aa):
MEEPANFIPLGLGRGSERRASTSTSAKDRPTSISARPSILDGPKIIGATPAERKVIAREYRLAARRVKKKAKADAKRARKENAILHRRLTRNNEKYTKNKERNKERDIMLERQKIRFEAVRQAERLAAIHDPTGKMFNVGEVIIMPDGQVKSKEAIERAAEAKKQKEMDALAEKAENIRIAEEKANYKKEKLAAKREGREPPPRPDYAPKLALQSAASVYGNGGQPAYGGQQMRSNQQTGTNAKRKISKKQQQRLEMLKPKPVPPKPVIPEGIALPEGEENLLELWDITDEEIAKRLRSKKKEKIIAGKTLRKIQKEQKKFNRAMKVRKKQAANAGVIWDPEKAKKEILGEMEKADWGDEDSSDSESEFESDDDLEAEANGKNAGEEKEKPKKKKKKGMPKVNRPRLDLELLEQSAKIKQALEDKKRNARLKRRAERREKAAQEKAKREAEAEAARIEAEKAEQAEQASASEEKATKEKSSKKRKRSSEEEPEQKGKKTKTDDLDSEEEAKRKEKKRKRKEEKRKQKENVEKKKEKERQAEKELQAKYLASTAEVRSKVESKDDRLDREIAEREARLRAENQEAEESEEPQYTKVSQNWNPDALMGDKERREKFMKLLGAKKAKKGPKKTPNEKVETEKEKAAREKKEKLAVKVTQPNVVERKEKKAARRAARKAEEQAAAEAAAAAAKAEQIARMQSDLENQYEAGMKLKHDGGSKRRGLGA

InterPro domains:
  IPR028124 Small acidic protein-like domain [PF15477] (599-648)
  IPR028124 Small acidic protein-like domain [PF15477] (675-722)

Mean predicted aligned error: 20.43 Å